Protein AF-A0A4V1XHF8-F1 (afdb_monomer_lite)

Structure (mmCIF, N/CA/C/O backbone):
data_AF-A0A4V1XHF8-F1
#
_entry.id   AF-A0A4V1XHF8-F1
#
loop_
_atom_site.group_PDB
_atom_site.id
_atom_site.type_symbol
_atom_site.label_atom_id
_atom_site.label_alt_id
_atom_site.label_comp_id
_atom_site.label_asym_id
_atom_site.label_entity_id
_atom_site.label_seq_id
_atom_site.pdbx_PDB_ins_code
_atom_site.Cartn_x
_atom_site.Cartn_y
_atom_site.Cartn_z
_atom_site.occupancy
_atom_site.B_iso_or_equiv
_atom_site.auth_seq_id
_atom_site.auth_comp_id
_atom_site.auth_asym_id
_atom_site.auth_atom_id
_atom_site.pdbx_PDB_model_num
ATOM 1 N N . MET A 1 1 ? 52.509 8.695 -0.985 1.00 42.09 1 MET A N 1
ATOM 2 C CA . MET A 1 1 ? 53.020 8.013 -2.197 1.00 42.09 1 MET A CA 1
ATOM 3 C C . MET A 1 1 ? 51.864 7.229 -2.800 1.00 42.09 1 MET A C 1
ATOM 5 O O . MET A 1 1 ? 51.258 6.465 -2.062 1.00 42.09 1 MET A O 1
ATOM 9 N N . MET A 1 2 ? 51.516 7.419 -4.076 1.00 45.56 2 MET A N 1
ATOM 10 C CA . MET A 1 2 ? 50.564 6.519 -4.747 1.00 45.56 2 MET A CA 1
ATOM 11 C C . MET A 1 2 ? 51.316 5.262 -5.185 1.00 45.56 2 MET A C 1
ATOM 13 O O . MET A 1 2 ? 52.215 5.353 -6.016 1.00 45.56 2 MET A O 1
ATOM 17 N N . GLY A 1 3 ? 50.981 4.109 -4.604 1.00 45.69 3 GLY A N 1
ATOM 18 C CA . GLY A 1 3 ? 51.624 2.843 -4.951 1.00 45.69 3 GLY A CA 1
ATOM 19 C C . GLY A 1 3 ? 51.351 2.450 -6.404 1.00 45.69 3 GLY A C 1
ATOM 20 O O . GLY A 1 3 ? 50.194 2.362 -6.820 1.00 45.69 3 GLY A O 1
ATOM 21 N N . THR A 1 4 ? 52.412 2.200 -7.172 1.00 46.97 4 THR A N 1
ATOM 22 C CA . THR A 1 4 ? 52.324 1.534 -8.476 1.00 46.97 4 THR A CA 1
ATOM 23 C C . THR A 1 4 ? 51.954 0.071 -8.273 1.00 46.97 4 THR A C 1
ATOM 25 O O . THR A 1 4 ? 52.697 -0.664 -7.620 1.00 46.97 4 THR A O 1
ATOM 28 N N . LEU A 1 5 ? 50.833 -0.364 -8.851 1.00 53.38 5 LEU A N 1
ATOM 29 C CA . LEU A 1 5 ? 50.487 -1.783 -8.898 1.00 53.38 5 LEU A CA 1
ATOM 30 C C . LEU A 1 5 ? 51.549 -2.552 -9.719 1.00 53.38 5 LEU A C 1
ATOM 32 O O . LEU A 1 5 ? 52.088 -1.992 -10.683 1.00 53.38 5 LEU A O 1
ATOM 36 N N . PRO A 1 6 ? 51.866 -3.817 -9.379 1.00 51.03 6 PRO A N 1
ATOM 37 C CA . PRO A 1 6 ? 52.832 -4.603 -10.144 1.00 51.03 6 PRO A CA 1
ATOM 38 C C . PRO A 1 6 ? 52.325 -4.816 -11.578 1.00 51.03 6 PRO A C 1
ATOM 40 O O . PRO A 1 6 ? 51.285 -5.438 -11.776 1.00 51.03 6 PRO A O 1
ATOM 43 N N . GLY A 1 7 ? 53.040 -4.284 -12.575 1.00 57.81 7 GLY A N 1
ATOM 44 C CA . GLY A 1 7 ? 52.644 -4.368 -13.991 1.00 57.81 7 GLY A CA 1
ATOM 45 C C . GLY A 1 7 ? 52.678 -3.055 -14.784 1.00 57.81 7 GLY A C 1
ATOM 46 O O . GLY A 1 7 ? 52.353 -3.059 -15.965 1.00 57.81 7 GLY A O 1
ATOM 47 N N . GLY A 1 8 ? 53.071 -1.928 -14.180 1.00 60.91 8 GLY A N 1
ATOM 48 C CA . GLY A 1 8 ? 53.407 -0.695 -14.912 1.00 60.91 8 GLY A CA 1
ATOM 49 C C . GLY A 1 8 ? 52.230 0.197 -15.334 1.00 60.91 8 GLY A C 1
ATOM 50 O O . GLY A 1 8 ? 52.456 1.357 -15.675 1.00 60.91 8 GLY A O 1
ATOM 51 N N . LEU A 1 9 ? 50.977 -0.265 -15.239 1.00 62.72 9 LEU A N 1
ATOM 52 C CA . LEU A 1 9 ? 49.819 0.629 -15.344 1.00 62.72 9 LEU A CA 1
ATOM 53 C C . LEU A 1 9 ? 49.754 1.542 -14.112 1.00 62.72 9 LEU A C 1
ATOM 55 O O . LEU A 1 9 ? 49.514 1.088 -12.994 1.00 62.72 9 LEU A O 1
ATOM 59 N N . SER A 1 10 ? 49.912 2.850 -14.321 1.00 81.81 10 SER A N 1
ATOM 60 C CA . SER A 1 10 ? 49.563 3.842 -13.298 1.00 81.81 10 SER A CA 1
ATOM 61 C C . SER A 1 10 ? 48.050 4.086 -13.262 1.00 81.81 10 SER A C 1
ATOM 63 O O . SER A 1 10 ? 47.348 3.882 -14.255 1.00 81.81 10 SER A O 1
ATOM 65 N N . TRP A 1 11 ? 47.546 4.597 -12.137 1.00 80.44 11 TRP A N 1
ATOM 66 C CA . TRP A 1 11 ? 46.130 4.946 -11.957 1.00 80.44 11 TRP A CA 1
ATOM 67 C C . TRP A 1 11 ? 45.580 5.891 -13.039 1.00 80.44 11 TRP A C 1
ATOM 69 O O . TRP A 1 11 ? 44.414 5.780 -13.407 1.00 80.44 11 TRP A O 1
ATOM 79 N N . LEU A 1 12 ? 46.428 6.751 -13.617 1.00 82.12 12 LEU A N 1
ATOM 80 C CA . LEU A 1 12 ? 46.066 7.615 -14.744 1.00 82.12 12 LEU A CA 1
ATOM 81 C C . LEU A 1 12 ? 45.717 6.808 -16.007 1.00 82.12 12 LEU A C 1
ATOM 83 O O . LEU A 1 12 ? 44.735 7.118 -16.674 1.00 82.12 12 LEU A O 1
ATOM 87 N N . HIS A 1 13 ? 46.468 5.744 -16.310 1.00 85.31 13 HIS A N 1
ATOM 88 C CA . HIS A 1 13 ? 46.174 4.863 -17.445 1.00 85.31 13 HIS A CA 1
ATOM 89 C C . HIS A 1 13 ? 44.844 4.134 -17.239 1.00 85.31 13 HIS A C 1
ATOM 91 O O . HIS A 1 13 ? 44.033 4.072 -18.156 1.00 85.31 13 HIS A O 1
ATOM 97 N N . ILE A 1 14 ? 44.590 3.640 -16.022 1.00 83.62 14 ILE A N 1
ATOM 98 C CA . ILE A 1 14 ? 43.329 2.975 -15.664 1.00 83.62 14 ILE A CA 1
ATOM 99 C C . ILE A 1 14 ? 42.149 3.949 -15.824 1.00 83.62 14 ILE A C 1
ATOM 101 O O . ILE A 1 14 ? 41.151 3.602 -16.454 1.00 83.62 14 ILE A O 1
ATOM 105 N N . ALA A 1 15 ? 42.282 5.187 -15.335 1.00 83.38 15 ALA A N 1
ATOM 106 C CA . ALA A 1 15 ? 41.260 6.224 -15.473 1.00 83.38 15 ALA A CA 1
ATOM 107 C C . ALA A 1 15 ? 40.983 6.599 -16.943 1.00 83.38 15 ALA A C 1
ATOM 109 O O . ALA A 1 15 ? 39.822 6.688 -17.336 1.00 83.38 15 ALA A O 1
ATOM 110 N N . VAL A 1 16 ? 42.021 6.756 -17.774 1.00 87.00 16 VAL A N 1
ATOM 111 C CA . VAL A 1 16 ? 41.874 7.045 -19.216 1.00 87.00 16 VAL A CA 1
ATOM 112 C C . VAL A 1 16 ? 41.238 5.869 -19.965 1.00 87.00 16 VAL A C 1
ATOM 114 O O . VAL A 1 16 ? 40.340 6.076 -20.780 1.00 87.00 16 VAL A O 1
ATOM 117 N N . ILE A 1 17 ? 41.637 4.631 -19.660 1.00 86.25 17 ILE A N 1
ATOM 118 C CA . ILE A 1 17 ? 41.040 3.417 -20.238 1.00 86.25 17 ILE A CA 1
ATOM 119 C C . ILE A 1 17 ? 39.544 3.339 -19.894 1.00 86.25 17 ILE A C 1
ATOM 121 O O . ILE A 1 17 ? 38.727 3.112 -20.784 1.00 86.25 17 ILE A O 1
ATOM 125 N N . ILE A 1 18 ? 39.162 3.605 -18.641 1.00 85.12 18 ILE A N 1
ATOM 126 C CA . ILE A 1 18 ? 37.757 3.686 -18.209 1.00 85.12 18 ILE A CA 1
ATOM 127 C C . ILE A 1 18 ? 37.012 4.804 -18.959 1.00 85.12 18 ILE A C 1
ATOM 129 O O . ILE A 1 18 ? 35.952 4.553 -19.539 1.00 85.12 18 ILE A O 1
ATOM 133 N N . ALA A 1 19 ? 37.579 6.013 -19.009 1.00 84.06 19 ALA A N 1
ATOM 134 C CA . ALA A 1 19 ? 36.970 7.178 -19.652 1.00 84.06 19 ALA A CA 1
ATOM 135 C C . ALA A 1 19 ? 36.735 6.999 -21.164 1.00 84.06 19 ALA A C 1
ATOM 137 O O . ALA A 1 19 ? 35.826 7.618 -21.710 1.00 84.06 19 ALA A O 1
ATOM 138 N N . LEU A 1 20 ? 37.507 6.138 -21.837 1.00 89.75 20 LEU A N 1
ATOM 139 C CA . LEU A 1 20 ? 37.318 5.801 -23.253 1.00 89.75 20 LEU A CA 1
ATOM 140 C C . LEU A 1 20 ? 36.420 4.568 -23.462 1.00 89.75 20 LEU A C 1
ATOM 142 O O . LEU A 1 20 ? 35.607 4.553 -24.392 1.00 89.75 20 LEU A O 1
ATOM 146 N N . LEU A 1 21 ? 36.517 3.544 -22.605 1.00 89.62 21 LEU A N 1
ATOM 147 C CA . LEU A 1 21 ? 35.727 2.312 -22.728 1.00 89.62 21 LEU A CA 1
ATOM 148 C C . LEU A 1 21 ? 34.231 2.541 -22.499 1.00 89.62 21 LEU A C 1
ATOM 150 O O . LEU A 1 21 ? 33.423 2.038 -23.276 1.00 89.62 21 LEU A O 1
ATOM 154 N N . PHE A 1 22 ? 33.832 3.290 -21.467 1.00 88.56 22 PHE A N 1
ATOM 155 C CA . PHE A 1 22 ? 32.404 3.451 -21.161 1.00 88.56 22 PHE A CA 1
ATOM 156 C C . PHE A 1 22 ? 31.627 4.204 -22.264 1.00 88.56 22 PHE A C 1
ATOM 158 O O . PHE A 1 22 ? 30.594 3.683 -22.699 1.00 88.56 22 PHE A O 1
ATOM 165 N N . PRO A 1 23 ? 32.101 5.350 -22.800 1.00 92.38 23 PRO A N 1
ATOM 166 C CA . PRO A 1 23 ? 31.428 6.032 -23.907 1.00 92.38 23 PRO A CA 1
ATOM 167 C C . PRO A 1 23 ? 31.445 5.236 -25.216 1.00 92.38 23 PRO A C 1
ATOM 169 O O . PRO A 1 23 ? 30.414 5.145 -25.881 1.00 92.38 23 PRO A O 1
ATOM 172 N N . SER A 1 24 ? 32.570 4.607 -25.582 1.00 93.75 24 SER A N 1
ATOM 173 C CA . SER A 1 24 ? 32.649 3.804 -26.816 1.00 93.75 24 SER A CA 1
ATOM 174 C C . SER A 1 24 ? 31.735 2.573 -26.764 1.00 93.75 24 SER A C 1
ATOM 176 O O . SER A 1 24 ? 31.020 2.292 -27.729 1.00 93.75 24 SER A O 1
ATOM 178 N N . LEU A 1 25 ? 31.658 1.895 -25.614 1.00 94.44 25 LEU A N 1
ATOM 179 C CA . LEU A 1 25 ? 30.734 0.785 -25.378 1.00 94.44 25 LEU A CA 1
ATOM 180 C C . LEU A 1 25 ? 29.265 1.238 -25.379 1.00 94.44 25 LEU A C 1
ATOM 182 O O . LEU A 1 25 ? 28.411 0.513 -25.890 1.00 94.44 25 LEU A O 1
ATOM 186 N N . ALA A 1 26 ? 28.959 2.430 -24.857 1.00 95.62 26 ALA A N 1
ATOM 187 C CA . ALA A 1 26 ? 27.620 3.014 -24.930 1.00 95.62 26 ALA A CA 1
ATOM 188 C C . ALA A 1 26 ? 27.218 3.337 -26.381 1.00 95.62 26 ALA A C 1
ATOM 190 O O . ALA A 1 26 ? 26.138 2.937 -26.814 1.00 95.62 26 ALA A O 1
ATOM 191 N N . ILE A 1 27 ? 28.101 3.974 -27.160 1.00 96.56 27 ILE A N 1
ATOM 192 C CA . ILE A 1 27 ? 27.894 4.257 -28.592 1.00 96.56 27 ILE A CA 1
ATOM 193 C C . ILE A 1 27 ? 27.672 2.951 -29.368 1.00 96.56 27 ILE A C 1
ATOM 195 O O . ILE A 1 27 ? 26.683 2.823 -30.093 1.00 96.56 27 ILE A O 1
ATOM 199 N N . TYR A 1 28 ? 28.524 1.941 -29.161 1.00 97.31 28 TYR A N 1
ATOM 200 C CA . TYR A 1 28 ? 28.343 0.620 -29.764 1.00 97.31 28 TYR A CA 1
ATOM 201 C C . TYR A 1 28 ? 26.977 0.015 -29.405 1.00 97.31 28 TYR A C 1
ATOM 203 O O . TYR A 1 28 ? 26.206 -0.350 -30.295 1.00 97.31 28 TYR A O 1
ATOM 211 N N . ARG A 1 29 ? 26.626 -0.027 -28.112 1.00 97.19 29 ARG A N 1
ATOM 212 C CA . ARG A 1 29 ? 25.355 -0.587 -27.626 1.00 97.19 29 ARG A CA 1
ATOM 213 C C . ARG A 1 29 ? 24.120 0.151 -28.145 1.00 97.19 29 ARG A C 1
ATOM 215 O O . ARG A 1 29 ? 23.094 -0.509 -28.332 1.00 97.19 29 ARG A O 1
ATOM 222 N N . LEU A 1 30 ? 24.198 1.463 -28.374 1.00 96.44 30 LEU A N 1
ATOM 223 C CA . LEU A 1 30 ? 23.080 2.290 -28.841 1.00 96.44 30 LEU A CA 1
ATOM 224 C C . LEU A 1 30 ? 22.866 2.276 -30.358 1.00 96.44 30 LEU A C 1
ATOM 226 O O . LEU A 1 30 ? 21.711 2.360 -30.773 1.00 96.44 30 LEU A O 1
ATOM 230 N N . PHE A 1 31 ? 23.932 2.194 -31.160 1.00 96.69 31 PHE A N 1
ATOM 231 C CA . PHE A 1 31 ? 23.860 2.428 -32.612 1.00 96.69 31 PHE A CA 1
ATOM 232 C C . PHE A 1 31 ? 24.296 1.234 -33.475 1.00 96.69 31 PHE A C 1
ATOM 234 O O . PHE A 1 31 ? 23.740 1.040 -34.552 1.00 96.69 31 PHE A O 1
ATOM 241 N N . PHE A 1 32 ? 25.253 0.420 -33.015 1.00 96.81 32 PHE A N 1
ATOM 242 C CA . PHE A 1 32 ? 25.914 -0.608 -33.841 1.00 96.81 32 PHE A CA 1
ATOM 243 C C . PHE A 1 32 ? 25.636 -2.053 -33.396 1.00 96.81 32 PHE A C 1
ATOM 245 O O . PHE A 1 32 ? 25.796 -2.991 -34.175 1.00 96.81 32 PHE A O 1
ATOM 252 N N . HIS A 1 33 ? 25.211 -2.255 -32.150 1.00 96.56 33 HIS A N 1
ATOM 253 C CA . HIS A 1 33 ? 24.845 -3.565 -31.619 1.00 96.56 33 HIS A CA 1
ATOM 254 C C . HIS A 1 33 ? 23.634 -4.153 -32.377 1.00 96.56 33 HIS A C 1
ATOM 256 O O . HIS A 1 33 ? 22.699 -3.404 -32.668 1.00 96.56 33 HIS A O 1
ATOM 262 N N . PRO A 1 34 ? 23.550 -5.478 -32.627 1.00 95.12 34 PRO A N 1
ATOM 263 C CA . PRO A 1 34 ? 22.444 -6.086 -33.386 1.00 95.12 34 PRO A CA 1
ATOM 264 C C . PRO A 1 34 ? 21.030 -5.814 -32.840 1.00 95.12 34 PRO A C 1
ATOM 266 O O . PRO A 1 34 ? 20.044 -5.942 -33.572 1.00 95.12 34 PRO A O 1
ATOM 269 N N . LEU A 1 35 ? 20.926 -5.415 -31.565 1.00 97.00 35 LEU A N 1
ATOM 270 C CA . LEU A 1 35 ? 19.673 -5.041 -30.903 1.00 97.00 35 LEU A CA 1
ATOM 271 C C . LEU A 1 35 ? 19.375 -3.525 -30.891 1.00 97.00 35 LEU A C 1
ATOM 273 O O . LEU A 1 35 ? 18.369 -3.115 -30.321 1.00 97.00 35 LEU A O 1
ATOM 277 N N . ALA A 1 36 ? 20.206 -2.676 -31.507 1.00 96.00 36 ALA A N 1
ATOM 278 C CA . ALA A 1 36 ? 20.009 -1.217 -31.567 1.00 96.00 36 ALA A CA 1
ATOM 279 C C . ALA A 1 36 ? 18.682 -0.798 -32.238 1.00 96.00 36 ALA A C 1
ATOM 281 O O . ALA A 1 36 ? 18.128 0.252 -31.927 1.00 96.00 36 ALA A O 1
ATOM 282 N N . LYS A 1 37 ? 18.157 -1.656 -33.122 1.00 94.69 37 LYS A N 1
ATOM 283 C CA . LYS A 1 37 ? 16.893 -1.489 -33.859 1.00 94.69 37 LYS A CA 1
ATOM 284 C C . LYS A 1 37 ? 15.614 -1.776 -33.054 1.00 94.69 37 LYS A C 1
ATOM 286 O O . LYS A 1 37 ? 14.528 -1.537 -33.575 1.00 94.69 37 LYS A O 1
ATOM 291 N N . PHE A 1 38 ? 15.713 -2.337 -31.845 1.00 96.88 38 PHE A N 1
ATOM 292 C CA . PHE A 1 38 ? 14.549 -2.603 -30.990 1.00 96.88 38 PHE A CA 1
ATOM 293 C C . PHE A 1 38 ? 14.328 -1.433 -30.016 1.00 96.88 38 PHE A C 1
ATOM 295 O O . PHE A 1 38 ? 15.308 -0.885 -29.501 1.00 96.88 38 PHE A O 1
ATOM 302 N N . PRO A 1 39 ? 13.071 -1.025 -29.761 1.00 96.81 39 PRO A N 1
ATOM 303 C CA . PRO A 1 39 ? 12.773 0.121 -28.908 1.00 96.81 39 PRO A CA 1
ATOM 304 C C . PRO A 1 39 ? 12.990 -0.219 -27.426 1.00 96.81 39 PRO A C 1
ATOM 306 O O . PRO A 1 39 ? 12.993 -1.384 -27.035 1.00 96.81 39 PRO A O 1
ATOM 309 N N . GLY A 1 40 ? 13.185 0.799 -26.590 1.00 96.44 40 GLY A N 1
ATOM 310 C CA . GLY A 1 40 ? 13.398 0.643 -25.148 1.00 96.44 40 GLY A CA 1
ATOM 311 C C . GLY A 1 40 ? 14.140 1.833 -24.527 1.00 96.44 40 GLY A C 1
ATOM 312 O O . GLY A 1 40 ? 14.574 2.740 -25.252 1.00 96.44 40 GLY A O 1
ATOM 313 N N . PRO A 1 41 ? 14.310 1.861 -23.192 1.00 96.94 41 PRO A N 1
ATOM 314 C CA . PRO A 1 41 ? 15.032 2.932 -22.514 1.00 96.94 41 PRO A CA 1
ATOM 315 C C . PRO A 1 41 ? 16.510 2.954 -22.921 1.00 96.94 41 PRO A C 1
ATOM 317 O O . PRO A 1 41 ? 17.205 1.938 -22.855 1.00 96.94 41 PRO A O 1
ATOM 320 N N . LYS A 1 42 ? 17.035 4.129 -23.289 1.00 96.56 42 LYS A N 1
ATOM 321 C CA . LYS A 1 42 ? 18.432 4.268 -23.742 1.00 96.56 42 LYS A CA 1
ATOM 322 C C . LYS A 1 42 ? 19.440 3.836 -22.669 1.00 96.56 42 LYS A C 1
ATOM 324 O O . LYS A 1 42 ? 20.386 3.128 -22.996 1.00 96.56 42 LYS A O 1
ATOM 329 N N . LEU A 1 43 ? 19.202 4.172 -21.397 1.00 95.44 43 LEU A N 1
ATOM 330 C CA . LEU A 1 43 ? 20.054 3.740 -20.281 1.00 95.44 43 LEU A CA 1
ATOM 331 C C . LEU A 1 43 ? 20.066 2.210 -20.116 1.00 95.44 43 LEU A C 1
ATOM 333 O O . LEU A 1 43 ? 21.127 1.624 -19.922 1.00 95.44 43 LEU A O 1
ATOM 337 N N . ALA A 1 44 ? 18.914 1.558 -20.281 1.00 95.75 44 ALA A N 1
ATOM 338 C CA . ALA A 1 44 ? 18.778 0.106 -20.181 1.00 95.75 44 ALA A CA 1
ATOM 339 C C . ALA A 1 44 ? 19.463 -0.623 -21.356 1.00 95.75 44 ALA A C 1
ATOM 341 O O . ALA A 1 44 ? 20.121 -1.644 -21.173 1.00 95.75 44 ALA A O 1
ATOM 342 N N . ALA A 1 45 ? 19.428 -0.040 -22.559 1.00 97.06 45 ALA A N 1
ATOM 343 C CA . ALA A 1 45 ? 20.227 -0.506 -23.692 1.00 97.06 45 ALA A CA 1
ATOM 344 C C . ALA A 1 45 ? 21.751 -0.330 -23.481 1.00 97.06 45 ALA A C 1
ATOM 346 O O . ALA A 1 45 ? 22.532 -1.071 -24.082 1.00 97.06 45 ALA A O 1
ATOM 347 N N . ILE A 1 46 ? 22.183 0.621 -22.640 1.00 96.69 46 ILE A N 1
ATOM 348 C CA . ILE A 1 46 ? 23.597 0.875 -22.308 1.00 96.69 46 ILE A CA 1
ATOM 349 C C . ILE A 1 46 ? 24.099 -0.029 -21.172 1.00 96.69 46 ILE A C 1
ATOM 351 O O . ILE A 1 46 ? 25.213 -0.544 -21.279 1.00 96.69 46 ILE A O 1
ATOM 355 N N . THR A 1 47 ? 23.331 -0.239 -20.096 1.00 94.88 47 THR A N 1
ATOM 356 C CA . THR A 1 47 ? 23.787 -0.962 -18.893 1.00 94.88 47 THR A CA 1
ATOM 357 C C . THR A 1 47 ? 22.696 -1.799 -18.211 1.00 94.88 47 THR A C 1
ATOM 359 O O . THR A 1 47 ? 21.525 -1.431 -18.201 1.00 94.88 47 THR A O 1
ATOM 362 N N . ARG A 1 48 ? 23.108 -2.902 -17.561 1.00 93.00 48 ARG A N 1
ATOM 363 C CA . ARG A 1 48 ? 22.268 -3.679 -16.628 1.00 93.00 48 ARG A CA 1
ATOM 364 C C . ARG A 1 48 ? 22.047 -2.978 -15.276 1.00 93.00 48 ARG A C 1
ATOM 366 O O . ARG A 1 48 ? 21.317 -3.501 -14.450 1.00 93.00 48 ARG A O 1
ATOM 373 N N . TYR A 1 49 ? 22.621 -1.799 -15.019 1.00 93.69 49 TYR A N 1
ATOM 374 C CA . TYR A 1 49 ? 22.351 -1.085 -13.759 1.00 93.69 49 TYR A CA 1
ATOM 375 C C . TYR A 1 49 ? 20.881 -0.659 -13.594 1.00 93.69 49 TYR A C 1
ATOM 377 O O . TYR A 1 49 ? 20.450 -0.467 -12.466 1.00 93.69 49 TYR A O 1
ATOM 385 N N . VAL A 1 50 ? 20.092 -0.581 -14.675 1.00 93.81 50 VAL A N 1
ATOM 386 C CA . VAL A 1 50 ? 18.631 -0.375 -14.582 1.00 93.81 50 VAL A CA 1
ATOM 387 C C . VAL A 1 50 ? 17.934 -1.609 -13.995 1.00 93.81 50 VAL A C 1
ATOM 389 O O . VAL A 1 50 ? 17.139 -1.483 -13.073 1.00 93.81 50 VAL A O 1
ATOM 392 N N . GLU A 1 51 ? 18.279 -2.797 -14.498 1.00 92.25 51 GLU A N 1
ATOM 393 C CA . GLU A 1 51 ? 17.843 -4.100 -13.975 1.00 92.25 51 GLU A CA 1
ATOM 394 C C . GLU A 1 51 ? 18.267 -4.256 -12.506 1.00 92.25 51 GLU A C 1
ATOM 396 O O . GLU A 1 51 ? 17.423 -4.442 -11.638 1.00 92.25 51 GLU A O 1
ATOM 401 N N . ALA A 1 52 ? 19.554 -4.055 -12.201 1.00 91.62 52 ALA A N 1
ATOM 402 C CA . ALA A 1 52 ? 20.076 -4.179 -10.840 1.00 91.62 52 ALA A CA 1
ATOM 403 C C . ALA A 1 52 ? 19.473 -3.163 -9.851 1.00 91.62 52 ALA A C 1
ATOM 405 O O . ALA A 1 52 ? 19.264 -3.508 -8.694 1.00 91.62 52 ALA A O 1
ATOM 406 N N . TYR A 1 53 ? 19.165 -1.934 -10.278 1.00 93.12 53 TYR A N 1
ATOM 407 C CA . TYR A 1 53 ? 18.484 -0.955 -9.427 1.00 93.12 53 TYR A CA 1
ATOM 408 C C . TYR A 1 53 ? 17.079 -1.439 -9.046 1.00 93.12 53 TYR A C 1
ATOM 410 O O . TYR A 1 53 ? 16.774 -1.548 -7.861 1.00 93.12 53 TYR A O 1
ATOM 418 N N . TYR A 1 54 ? 16.247 -1.815 -10.021 1.00 90.75 54 TYR A N 1
ATOM 419 C CA . TYR A 1 54 ? 14.877 -2.232 -9.720 1.00 90.75 54 TYR A CA 1
ATOM 420 C C . TYR A 1 54 ? 14.779 -3.609 -9.045 1.00 90.75 54 TYR A C 1
ATOM 422 O O . TYR A 1 54 ? 13.877 -3.806 -8.233 1.00 90.75 54 TYR A O 1
ATOM 430 N N . ASP A 1 55 ? 15.690 -4.544 -9.331 1.00 85.94 55 ASP A N 1
ATOM 431 C CA . ASP A 1 55 ? 15.687 -5.865 -8.690 1.00 85.94 55 ASP A CA 1
ATOM 432 C C . ASP A 1 55 ? 16.356 -5.866 -7.300 1.00 85.94 55 ASP A C 1
ATOM 434 O O . ASP A 1 55 ? 15.858 -6.551 -6.409 1.00 85.94 55 ASP A O 1
ATOM 438 N N . VAL A 1 56 ? 17.430 -5.092 -7.070 1.00 85.19 56 VAL A N 1
ATOM 439 C CA . VAL A 1 56 ? 18.190 -5.111 -5.797 1.00 85.19 56 VAL A CA 1
ATOM 440 C C . VAL A 1 56 ? 17.867 -3.931 -4.877 1.00 85.19 56 VAL A C 1
ATOM 442 O O . VAL A 1 56 ? 17.733 -4.135 -3.676 1.00 85.19 56 VAL A O 1
ATOM 445 N N . VAL A 1 57 ? 17.746 -2.707 -5.405 1.00 86.50 57 VAL A N 1
ATOM 446 C CA . VAL A 1 57 ? 17.510 -1.500 -4.582 1.00 86.50 57 VAL A CA 1
ATOM 447 C C . VAL A 1 57 ? 16.018 -1.291 -4.325 1.00 86.50 57 VAL A C 1
ATOM 449 O O . VAL A 1 57 ? 15.640 -0.971 -3.206 1.00 86.50 57 VAL A O 1
ATOM 452 N N . CYS A 1 58 ? 15.165 -1.523 -5.326 1.00 80.31 58 CYS A N 1
ATOM 453 C CA . CYS A 1 58 ? 13.709 -1.403 -5.181 1.00 80.31 58 CYS A CA 1
ATOM 454 C C . CYS A 1 58 ? 13.007 -2.712 -4.765 1.00 80.31 58 CYS A C 1
ATOM 456 O O . CYS A 1 58 ? 11.784 -2.743 -4.743 1.00 80.31 58 CYS A O 1
ATOM 458 N N . GLY A 1 59 ? 13.734 -3.802 -4.486 1.00 81.50 59 GLY A N 1
ATOM 459 C CA . GLY A 1 59 ? 13.139 -5.068 -4.031 1.00 81.50 59 GLY A CA 1
ATOM 460 C C . GLY A 1 59 ? 12.314 -5.819 -5.092 1.00 81.50 59 GLY A C 1
ATOM 461 O O . GLY A 1 59 ? 11.131 -6.082 -4.893 1.00 81.50 59 GLY A O 1
ATOM 462 N N . GLY A 1 60 ? 12.924 -6.192 -6.223 1.00 81.06 60 GLY A N 1
ATOM 463 C CA . GLY A 1 60 ? 12.297 -7.058 -7.242 1.00 81.06 60 GLY A CA 1
ATOM 464 C C . GLY A 1 60 ? 11.299 -6.380 -8.197 1.00 81.06 60 GLY A C 1
ATOM 465 O O . GLY A 1 60 ? 10.604 -7.055 -8.962 1.00 81.06 60 GLY A O 1
ATOM 466 N N . GLN A 1 61 ? 11.217 -5.048 -8.191 1.00 86.81 61 GLN A N 1
ATOM 467 C CA . GLN A 1 61 ? 10.194 -4.269 -8.907 1.00 86.81 61 GLN A CA 1
ATOM 468 C C . GLN A 1 61 ? 10.393 -4.203 -10.433 1.00 86.81 61 GLN A C 1
ATOM 470 O O . GLN A 1 61 ? 9.565 -3.648 -11.165 1.00 86.81 61 GLN A O 1
ATOM 475 N N . TYR A 1 62 ? 11.471 -4.785 -10.964 1.00 90.75 62 TYR A N 1
ATOM 476 C CA . TYR A 1 62 ? 11.820 -4.669 -12.380 1.00 90.75 62 TYR A CA 1
ATOM 477 C C . TYR A 1 62 ? 10.771 -5.296 -13.310 1.00 90.75 62 TYR A C 1
ATOM 479 O O . TYR A 1 62 ? 10.558 -4.808 -14.420 1.00 90.75 62 TYR A O 1
ATOM 487 N N . THR A 1 63 ? 10.045 -6.314 -12.839 1.00 88.88 63 THR A N 1
ATOM 488 C CA . THR A 1 63 ? 8.920 -6.928 -13.566 1.00 88.88 63 THR A CA 1
ATOM 489 C C . THR A 1 63 ? 7.819 -5.909 -13.892 1.00 88.88 63 THR A C 1
ATOM 491 O O . THR A 1 63 ? 7.348 -5.842 -15.029 1.00 88.88 63 THR A O 1
ATOM 494 N N . PHE A 1 64 ? 7.457 -5.052 -12.934 1.00 89.56 64 PHE A N 1
ATOM 495 C CA . PHE A 1 64 ? 6.473 -3.986 -13.140 1.00 89.56 64 PHE A CA 1
ATOM 496 C C . PHE A 1 64 ? 7.050 -2.857 -14.003 1.00 89.56 64 PHE A C 1
ATOM 498 O O . PHE A 1 64 ? 6.364 -2.337 -14.887 1.00 89.56 64 PHE A O 1
ATOM 505 N N . LYS A 1 65 ? 8.351 -2.559 -13.865 1.00 92.69 65 LYS A N 1
ATOM 506 C CA . LYS A 1 65 ? 9.030 -1.605 -14.755 1.00 92.69 65 LYS A CA 1
ATOM 507 C C . LYS A 1 65 ? 9.035 -2.060 -16.214 1.00 92.69 65 LYS A C 1
ATOM 509 O O . LYS A 1 65 ? 8.847 -1.240 -17.108 1.00 92.69 65 LYS A O 1
ATOM 514 N N . ILE A 1 66 ? 9.189 -3.357 -16.479 1.00 93.88 66 ILE A N 1
ATOM 515 C CA . ILE A 1 66 ? 9.066 -3.929 -17.828 1.00 93.88 66 ILE A CA 1
ATOM 516 C C . ILE A 1 66 ? 7.647 -3.707 -18.386 1.00 93.88 66 ILE A C 1
ATOM 518 O O . ILE A 1 66 ? 7.507 -3.366 -19.562 1.00 93.88 66 ILE A O 1
ATOM 522 N N . ALA A 1 67 ? 6.600 -3.797 -17.559 1.00 91.06 67 ALA A N 1
ATOM 523 C CA . ALA A 1 67 ? 5.229 -3.487 -17.974 1.00 91.06 67 ALA A CA 1
ATOM 524 C C . ALA A 1 67 ? 5.045 -2.004 -18.362 1.00 91.06 67 ALA A C 1
ATOM 526 O O . ALA A 1 67 ? 4.448 -1.711 -19.400 1.00 91.06 67 ALA A O 1
ATOM 527 N N . GLU A 1 68 ? 5.612 -1.059 -17.599 1.00 93.12 68 GLU A N 1
ATOM 528 C CA . GLU A 1 68 ? 5.669 0.356 -18.009 1.00 93.12 68 GLU A CA 1
ATOM 529 C C . GLU A 1 68 ? 6.414 0.545 -19.336 1.00 93.12 68 GLU A C 1
ATOM 531 O O . GLU A 1 68 ? 5.978 1.312 -20.199 1.00 93.12 68 GLU A O 1
ATOM 536 N N . MET A 1 69 ? 7.537 -0.158 -19.527 1.00 95.94 69 MET A N 1
ATOM 537 C CA . MET A 1 69 ? 8.278 -0.079 -20.782 1.00 95.94 69 MET A CA 1
ATOM 538 C C . MET A 1 69 ? 7.429 -0.570 -21.958 1.00 95.94 69 MET A C 1
ATOM 540 O O . MET A 1 69 ? 7.464 0.063 -23.007 1.00 95.94 69 MET A O 1
ATOM 544 N N . HIS A 1 70 ? 6.620 -1.621 -21.799 1.00 95.38 70 HIS A N 1
ATOM 545 C CA . HIS A 1 70 ? 5.697 -2.056 -22.852 1.00 95.38 70 HIS A CA 1
ATOM 546 C C . HIS A 1 70 ? 4.627 -1.005 -23.177 1.00 95.38 70 HIS A C 1
ATOM 548 O O . HIS A 1 70 ? 4.416 -0.718 -24.357 1.00 95.38 70 HIS A O 1
ATOM 554 N N . LYS A 1 71 ? 4.043 -0.341 -22.165 1.00 92.69 71 LYS A N 1
ATOM 555 C CA . LYS A 1 71 ? 3.118 0.796 -22.371 1.00 92.69 71 LYS A CA 1
ATOM 556 C C . LYS A 1 71 ? 3.755 1.944 -23.175 1.00 92.69 71 LYS A C 1
ATOM 558 O O . LYS A 1 71 ? 3.054 2.633 -23.907 1.00 92.69 71 LYS A O 1
ATOM 563 N N . LYS A 1 72 ? 5.074 2.154 -23.053 1.00 96.06 72 LYS A N 1
ATOM 564 C CA . LYS A 1 72 ? 5.812 3.266 -23.688 1.00 96.06 72 LYS A CA 1
ATOM 565 C C . LYS A 1 72 ? 6.499 2.926 -25.019 1.00 96.06 72 LYS A C 1
ATOM 567 O O . LYS A 1 72 ? 6.697 3.817 -25.841 1.00 96.06 72 LYS A O 1
ATOM 572 N N . TYR A 1 73 ? 6.913 1.676 -25.217 1.00 96.31 73 TYR A N 1
ATOM 573 C CA . TYR A 1 73 ? 7.791 1.255 -26.319 1.00 96.31 73 TYR A CA 1
ATOM 574 C C . TYR A 1 73 ? 7.184 0.170 -27.227 1.00 96.31 73 TYR A C 1
ATOM 576 O O . TYR A 1 73 ? 7.785 -0.152 -28.252 1.00 96.31 73 TYR A O 1
ATOM 584 N N . GLY A 1 74 ? 5.996 -0.355 -26.905 1.00 94.38 74 GLY A N 1
ATOM 585 C CA . GLY A 1 74 ? 5.281 -1.350 -27.710 1.00 94.38 74 GLY A CA 1
ATOM 586 C C . GLY A 1 74 ? 5.512 -2.804 -27.265 1.00 94.38 74 GLY A C 1
ATOM 587 O O . GLY A 1 74 ? 6.122 -3.053 -26.226 1.00 94.38 74 GLY A O 1
ATOM 588 N N . PRO A 1 75 ? 5.026 -3.800 -28.030 1.00 93.94 75 PRO A N 1
ATOM 589 C CA . PRO A 1 75 ? 4.936 -5.197 -27.581 1.00 93.94 75 PRO A CA 1
ATOM 590 C C . PRO A 1 75 ? 6.278 -5.944 -27.512 1.00 93.94 75 PRO A C 1
ATOM 592 O O . PRO A 1 75 ? 6.343 -7.015 -26.916 1.00 93.94 75 PRO A O 1
ATOM 595 N N . ILE A 1 76 ? 7.360 -5.391 -28.067 1.00 96.88 76 ILE A N 1
ATOM 596 C CA . ILE A 1 76 ? 8.721 -5.937 -27.976 1.00 96.88 76 ILE A CA 1
ATOM 597 C C . ILE A 1 76 ? 9.698 -4.832 -27.576 1.00 96.88 76 ILE A C 1
ATOM 599 O O . ILE A 1 76 ? 9.773 -3.793 -28.229 1.00 96.88 76 ILE A O 1
ATOM 603 N N . VAL A 1 77 ? 10.446 -5.058 -26.497 1.00 97.62 77 VAL A N 1
ATOM 604 C CA . VAL A 1 77 ? 11.278 -4.043 -25.842 1.00 97.62 77 VAL A CA 1
ATOM 605 C C . VAL A 1 77 ? 12.664 -4.598 -25.551 1.00 97.62 77 VAL A C 1
ATOM 607 O O . VAL A 1 77 ? 12.813 -5.699 -25.027 1.00 97.62 77 VAL A O 1
ATOM 610 N N . ARG A 1 78 ? 13.703 -3.812 -25.826 1.00 97.69 78 ARG A N 1
ATOM 611 C CA . ARG A 1 78 ? 15.057 -4.064 -25.336 1.00 97.69 78 ARG A CA 1
ATOM 612 C C . ARG A 1 78 ? 15.172 -3.592 -23.890 1.00 97.69 78 ARG A C 1
ATOM 614 O O . ARG A 1 78 ? 15.315 -2.397 -23.635 1.00 97.69 78 ARG A O 1
ATOM 621 N N . ILE A 1 79 ? 15.096 -4.543 -22.962 1.00 96.62 79 ILE A N 1
ATOM 622 C CA . ILE A 1 79 ? 15.088 -4.269 -21.521 1.00 96.62 79 ILE A CA 1
ATOM 623 C C . ILE A 1 79 ? 16.499 -4.198 -20.929 1.00 96.62 79 ILE A C 1
ATOM 625 O O . ILE A 1 79 ? 16.708 -3.514 -19.942 1.00 96.62 79 ILE A O 1
ATOM 629 N N . SER A 1 80 ? 17.499 -4.836 -21.540 1.00 95.44 80 SER A N 1
ATOM 630 C CA . SER A 1 80 ? 18.901 -4.725 -21.109 1.00 95.44 80 SER A CA 1
ATOM 631 C C . SER A 1 80 ? 19.833 -4.567 -22.321 1.00 95.44 80 SER A C 1
ATOM 633 O O . SER A 1 80 ? 19.367 -4.566 -23.468 1.00 95.44 80 SER A O 1
ATOM 635 N N . PRO A 1 81 ? 21.167 -4.468 -22.148 1.00 96.44 81 PRO A N 1
ATOM 636 C CA . PRO A 1 81 ? 22.073 -4.396 -23.290 1.00 96.44 81 PRO A CA 1
ATOM 637 C C . PRO A 1 81 ? 21.964 -5.602 -24.229 1.00 96.44 81 PRO A C 1
ATOM 639 O O . PRO A 1 81 ? 22.249 -5.449 -25.418 1.00 96.44 81 PRO A O 1
ATOM 642 N N . TYR A 1 82 ? 21.518 -6.751 -23.709 1.00 95.12 82 TYR A N 1
ATOM 643 C CA . TYR A 1 82 ? 21.539 -8.055 -24.374 1.00 95.12 82 TYR A CA 1
ATOM 644 C C . TYR A 1 82 ? 20.161 -8.725 -24.499 1.00 95.12 82 TYR A C 1
ATOM 646 O O . TYR A 1 82 ? 19.982 -9.552 -25.384 1.00 95.12 82 TYR A O 1
ATOM 654 N N . GLU A 1 83 ? 19.198 -8.396 -23.634 1.00 96.06 83 GLU A N 1
ATOM 655 C CA . GLU A 1 83 ? 17.913 -9.100 -23.528 1.00 96.06 83 GLU A CA 1
ATOM 656 C C . GLU A 1 83 ? 16.759 -8.300 -24.147 1.00 96.06 83 GLU A C 1
ATOM 658 O O . GLU A 1 83 ? 16.630 -7.088 -23.932 1.00 96.06 83 GLU A O 1
ATOM 663 N N . LEU A 1 84 ? 15.892 -9.005 -24.878 1.00 97.81 84 LEU A N 1
ATOM 664 C CA . LEU A 1 84 ? 14.589 -8.508 -25.314 1.00 97.81 84 LEU A CA 1
ATOM 665 C C . LEU A 1 84 ? 13.481 -9.107 -24.438 1.00 97.81 84 LEU A C 1
ATOM 667 O O . LEU A 1 84 ? 13.505 -10.298 -24.133 1.00 97.81 84 LEU A O 1
ATOM 671 N N . HIS A 1 85 ? 12.474 -8.311 -24.101 1.00 97.44 85 HIS A N 1
ATOM 672 C CA . HIS A 1 85 ? 11.218 -8.786 -23.531 1.00 97.44 85 HIS A CA 1
ATOM 673 C C . HIS A 1 85 ? 10.082 -8.606 -24.543 1.00 97.44 85 HIS A C 1
ATOM 675 O O . HIS A 1 85 ? 10.057 -7.625 -25.289 1.00 97.44 85 HIS A O 1
ATOM 681 N N . VAL A 1 86 ? 9.150 -9.554 -24.574 1.00 96.56 86 VAL A N 1
ATOM 682 C CA . VAL A 1 86 ? 7.938 -9.509 -25.397 1.00 96.56 86 VAL A CA 1
ATOM 683 C C . VAL A 1 86 ? 6.718 -9.598 -24.483 1.00 96.56 86 VAL A C 1
ATOM 685 O O . VAL A 1 86 ? 6.676 -10.422 -23.572 1.00 96.56 86 VAL A O 1
ATOM 688 N N . ASN A 1 87 ? 5.715 -8.762 -24.735 1.00 93.69 87 ASN A N 1
ATOM 689 C CA . ASN A 1 87 ? 4.414 -8.820 -24.075 1.00 93.69 87 ASN A CA 1
ATOM 690 C C . ASN A 1 87 ? 3.317 -8.869 -25.143 1.00 93.69 87 ASN A C 1
ATOM 692 O O . ASN A 1 87 ? 2.662 -7.874 -25.440 1.00 93.69 87 ASN A O 1
ATOM 696 N N . ASP A 1 88 ? 3.217 -10.039 -25.770 1.00 91.50 88 ASP A N 1
ATOM 697 C CA . ASP A 1 88 ? 2.288 -10.377 -26.848 1.00 91.50 88 ASP A CA 1
ATOM 698 C C . ASP A 1 88 ? 1.945 -11.876 -26.724 1.00 91.50 88 ASP A C 1
ATOM 700 O O . ASP A 1 88 ? 2.805 -12.721 -27.017 1.00 91.50 88 ASP A O 1
ATOM 704 N N . PRO A 1 89 ? 0.722 -12.242 -26.294 1.00 87.25 89 PRO A N 1
ATOM 705 C CA . PRO A 1 89 ? 0.308 -13.637 -26.153 1.00 87.25 89 PRO A CA 1
ATOM 706 C C . PRO A 1 89 ? 0.467 -14.480 -27.429 1.00 87.25 89 PRO A C 1
ATOM 708 O O . PRO A 1 89 ? 0.757 -15.674 -27.338 1.00 87.25 89 PRO A O 1
ATOM 711 N N . ALA A 1 90 ? 0.362 -13.887 -28.625 1.00 88.00 90 ALA A N 1
ATOM 712 C CA . ALA A 1 90 ? 0.518 -14.597 -29.897 1.00 88.00 90 ALA A CA 1
ATOM 713 C C . ALA A 1 90 ? 1.982 -14.962 -30.221 1.00 88.00 90 ALA A C 1
ATOM 715 O O . ALA A 1 90 ? 2.240 -15.787 -31.106 1.00 88.00 90 ALA A O 1
ATOM 716 N N . PHE A 1 91 ? 2.961 -14.400 -29.500 1.00 91.75 91 PHE A N 1
ATOM 717 C CA . PHE A 1 91 ? 4.359 -14.834 -29.576 1.00 91.75 91 PHE A CA 1
ATOM 718 C C . PHE A 1 91 ? 4.697 -15.978 -28.609 1.00 91.75 91 PHE A C 1
ATOM 720 O O . PHE A 1 91 ? 5.689 -16.679 -28.815 1.00 91.75 91 PHE A O 1
ATOM 727 N N . PHE A 1 92 ? 3.870 -16.226 -27.590 1.00 89.94 92 PHE A N 1
ATOM 728 C CA . PHE A 1 92 ? 4.199 -17.160 -26.512 1.00 89.94 92 PHE A CA 1
ATOM 729 C C . PHE A 1 92 ? 4.495 -18.581 -27.009 1.00 89.94 92 PHE A C 1
ATOM 731 O O . PHE A 1 92 ? 5.530 -19.165 -26.681 1.00 89.94 92 PHE A O 1
ATOM 738 N N . GLU A 1 93 ? 3.654 -19.125 -27.890 1.00 87.81 93 GLU A N 1
ATOM 739 C CA . GLU A 1 93 ? 3.877 -20.465 -28.444 1.00 87.81 93 GLU A CA 1
ATOM 740 C C . GLU A 1 93 ? 5.071 -20.522 -29.416 1.00 87.81 93 GLU A C 1
ATOM 742 O O . GLU A 1 93 ? 5.653 -21.588 -29.608 1.00 87.81 93 GLU A O 1
ATOM 747 N N . LYS A 1 94 ? 5.534 -19.389 -29.964 1.00 89.44 94 LYS A N 1
ATOM 748 C CA . LYS A 1 94 ? 6.771 -19.326 -30.769 1.00 89.44 94 LYS A CA 1
ATOM 749 C C . LYS A 1 94 ? 8.039 -19.364 -29.911 1.00 89.44 94 LYS A C 1
ATOM 751 O O . LYS A 1 94 ? 9.057 -19.863 -30.385 1.00 89.44 94 LYS A O 1
ATOM 756 N N . LEU A 1 95 ? 7.974 -18.885 -28.666 1.00 91.44 95 LEU A N 1
ATOM 757 C CA . LEU A 1 95 ? 9.107 -18.837 -27.732 1.00 91.44 95 LEU A CA 1
ATOM 758 C C . LEU A 1 95 ? 9.165 -20.041 -26.769 1.00 91.44 95 LEU A C 1
ATOM 760 O O . LEU A 1 95 ? 10.247 -20.438 -26.337 1.00 91.44 95 LEU A O 1
ATOM 764 N N . TYR A 1 96 ? 8.017 -20.648 -26.446 1.00 91.25 96 TYR A N 1
ATOM 765 C CA . TYR A 1 96 ? 7.896 -21.732 -25.458 1.00 91.25 96 TYR A CA 1
ATOM 766 C C . TYR A 1 96 ? 7.249 -23.014 -26.015 1.00 91.25 96 TYR A C 1
ATOM 768 O O . TYR A 1 96 ? 6.498 -23.701 -25.319 1.00 91.25 96 TYR A O 1
ATOM 776 N N . ASN A 1 97 ? 7.550 -23.373 -27.264 1.00 86.44 97 ASN A N 1
ATOM 777 C CA . ASN A 1 97 ? 7.182 -24.669 -27.850 1.00 86.44 97 ASN A CA 1
ATOM 778 C C . ASN A 1 97 ? 8.136 -25.812 -27.432 1.00 86.44 97 ASN A C 1
ATOM 780 O O . ASN A 1 97 ? 8.959 -25.705 -26.515 1.00 86.44 97 ASN A O 1
ATOM 784 N N . ARG A 1 98 ? 7.963 -26.970 -28.079 1.00 85.75 98 ARG A N 1
ATOM 785 C CA . ARG A 1 98 ? 8.744 -28.193 -27.857 1.00 85.75 98 ARG A CA 1
ATOM 786 C C . ARG A 1 98 ? 9.789 -28.464 -28.951 1.00 85.75 98 ARG A C 1
ATOM 788 O O . ARG A 1 98 ? 10.501 -29.458 -28.839 1.00 85.75 98 ARG A O 1
ATOM 795 N N . GLU A 1 99 ? 9.887 -27.615 -29.973 1.00 86.81 99 GLU A N 1
ATOM 796 C CA . GLU A 1 99 ? 10.590 -27.910 -31.227 1.00 86.81 99 GLU A CA 1
ATOM 797 C C . GLU A 1 99 ? 11.891 -27.113 -31.383 1.00 86.81 99 GLU A C 1
ATOM 799 O O . GLU A 1 99 ? 11.953 -25.922 -31.083 1.00 86.81 99 GLU A O 1
ATOM 804 N N . GLY A 1 100 ? 12.938 -27.771 -31.886 1.00 87.19 100 GLY A N 1
ATOM 805 C CA . GLY A 1 100 ? 14.260 -27.170 -32.075 1.00 87.19 100 GLY A CA 1
ATOM 806 C C . GLY A 1 100 ? 15.045 -26.925 -30.779 1.00 87.19 100 GLY A C 1
ATOM 807 O O . GLY A 1 100 ? 14.622 -27.269 -29.670 1.00 87.19 100 GLY A O 1
ATOM 808 N N . HIS A 1 101 ? 16.233 -26.337 -30.929 1.00 91.31 101 HIS A N 1
ATOM 809 C CA . HIS A 1 101 ? 17.137 -26.054 -29.818 1.00 91.31 101 HIS A CA 1
ATOM 810 C C . HIS A 1 101 ? 16.597 -24.884 -28.978 1.00 91.31 101 HIS A C 1
ATOM 812 O O . HIS A 1 101 ? 16.259 -23.828 -29.513 1.00 91.31 101 HIS A O 1
ATOM 818 N N . TRP A 1 102 ? 16.534 -25.064 -27.658 1.00 92.94 102 TRP A N 1
ATOM 819 C CA . TRP A 1 102 ? 16.109 -24.027 -26.710 1.00 92.94 102 TRP A CA 1
ATOM 820 C C . TRP A 1 102 ? 16.968 -24.055 -25.449 1.00 92.94 102 TRP A C 1
ATOM 822 O O . TRP A 1 102 ? 16.790 -24.929 -24.588 1.00 92.94 102 TRP A O 1
ATOM 832 N N . ASN A 1 103 ? 17.865 -23.081 -25.339 1.00 93.81 103 ASN A N 1
ATOM 833 C CA . ASN A 1 103 ? 18.692 -22.836 -24.165 1.00 93.81 103 ASN A CA 1
ATOM 834 C C . ASN A 1 103 ? 18.000 -21.877 -23.196 1.00 93.81 103 ASN A C 1
ATOM 836 O O . ASN A 1 103 ? 17.072 -21.142 -23.551 1.00 93.81 103 ASN A O 1
ATOM 840 N N . LYS A 1 104 ? 18.438 -21.917 -21.941 1.00 91.81 104 LYS A N 1
ATOM 841 C CA . LYS A 1 104 ? 18.142 -20.864 -20.967 1.00 91.81 104 LYS A CA 1
ATOM 842 C C . LYS A 1 104 ? 19.149 -19.722 -21.130 1.00 91.81 104 LYS A C 1
ATOM 844 O O . LYS A 1 104 ? 20.189 -19.904 -21.754 1.00 91.81 104 LYS A O 1
ATOM 849 N N . TYR A 1 105 ? 18.822 -18.557 -20.587 1.00 92.19 105 TYR A N 1
ATOM 850 C CA . TYR A 1 105 ? 19.764 -17.446 -20.459 1.00 92.19 105 TYR A CA 1
ATOM 851 C C . TYR A 1 105 ? 20.657 -17.707 -19.239 1.00 92.19 105 TYR A C 1
ATOM 853 O O . TYR A 1 105 ? 20.132 -17.920 -18.148 1.00 92.19 105 TYR A O 1
ATOM 861 N N . ASP A 1 106 ? 21.972 -17.732 -19.439 1.00 89.06 106 ASP A N 1
ATOM 862 C CA . ASP A 1 106 ? 22.998 -17.947 -18.408 1.00 89.06 106 ASP A CA 1
ATOM 863 C C . ASP A 1 106 ? 22.817 -17.000 -17.211 1.00 89.06 106 ASP A C 1
ATOM 865 O O . ASP A 1 106 ? 22.532 -17.445 -16.099 1.00 89.06 106 ASP A O 1
ATOM 869 N N . TRP A 1 107 ? 22.791 -15.695 -17.480 1.00 87.75 107 TRP A N 1
ATOM 870 C CA . TRP A 1 107 ? 22.606 -14.616 -16.508 1.00 87.75 107 TRP A CA 1
ATOM 871 C C . TRP A 1 107 ? 21.408 -14.815 -15.565 1.00 87.75 107 TRP A C 1
ATOM 873 O O . TRP A 1 107 ? 21.494 -14.517 -14.377 1.00 87.75 107 TRP A O 1
ATOM 883 N N . ALA A 1 108 ? 20.298 -15.352 -16.080 1.00 83.25 108 ALA A N 1
ATOM 884 C CA . ALA A 1 108 ? 19.072 -15.574 -15.314 1.00 83.25 108 ALA A CA 1
ATOM 885 C C . ALA A 1 108 ? 19.060 -16.898 -14.521 1.00 83.25 108 ALA A C 1
ATOM 887 O O . ALA A 1 108 ? 18.150 -17.119 -13.723 1.00 83.25 108 ALA A O 1
ATOM 888 N N . TYR A 1 109 ? 20.019 -17.805 -14.749 1.00 82.94 109 TYR A N 1
ATOM 889 C CA . TYR A 1 109 ? 20.066 -19.115 -14.091 1.00 82.94 109 TYR A CA 1
ATOM 890 C C . TYR A 1 109 ? 21.328 -19.375 -13.259 1.00 82.94 109 TYR A C 1
ATOM 892 O O . TYR A 1 109 ? 21.228 -20.141 -12.295 1.00 82.94 109 TYR A O 1
ATOM 900 N N . ASP A 1 110 ? 22.444 -18.700 -13.537 1.00 77.75 110 ASP A N 1
ATOM 901 C CA . ASP A 1 110 ? 23.676 -18.760 -12.737 1.00 77.75 110 ASP A CA 1
ATOM 902 C C . ASP A 1 110 ? 23.471 -18.217 -11.315 1.00 77.75 110 ASP A C 1
ATOM 904 O O . ASP A 1 110 ? 24.020 -18.764 -10.358 1.00 77.75 110 ASP A O 1
ATOM 908 N N . ALA A 1 111 ? 22.587 -17.224 -11.153 1.00 71.50 111 ALA A N 1
ATOM 909 C CA . ALA A 1 111 ? 22.199 -16.650 -9.861 1.00 71.50 111 ALA A CA 1
ATOM 910 C C . ALA A 1 111 ? 21.652 -17.678 -8.843 1.00 71.50 111 ALA A C 1
ATOM 912 O O . ALA A 1 111 ? 21.674 -17.421 -7.644 1.00 71.50 111 ALA A O 1
ATOM 913 N N . HIS A 1 112 ? 21.205 -18.861 -9.287 1.00 73.75 112 HIS A N 1
ATOM 914 C CA . HIS A 1 112 ? 20.773 -19.941 -8.389 1.00 73.75 112 HIS A CA 1
ATOM 915 C C . HIS A 1 112 ? 21.938 -20.727 -7.757 1.00 73.75 112 HIS A C 1
ATOM 917 O O . HIS A 1 112 ? 21.686 -21.614 -6.947 1.00 73.75 112 HIS A O 1
ATOM 923 N N . GLY A 1 113 ? 23.192 -20.519 -8.181 1.00 72.12 113 GLY A N 1
ATOM 924 C CA . GLY A 1 113 ? 24.372 -21.213 -7.639 1.00 72.12 113 GLY A CA 1
ATOM 925 C C . GLY A 1 113 ? 24.448 -22.731 -7.895 1.00 72.12 113 GLY A C 1
ATOM 926 O O . GLY A 1 113 ? 25.336 -23.396 -7.370 1.00 72.12 113 GLY A O 1
ATOM 927 N N . MET A 1 114 ? 23.541 -23.306 -8.698 1.00 79.62 114 MET A N 1
ATOM 928 C CA . MET A 1 114 ? 23.363 -24.763 -8.856 1.00 79.62 114 MET A CA 1
ATOM 929 C C . MET A 1 114 ? 23.590 -25.286 -10.299 1.00 79.62 114 MET A C 1
ATOM 931 O O . MET A 1 114 ? 22.709 -25.963 -10.843 1.00 79.62 114 MET A O 1
ATOM 935 N N . PRO A 1 115 ? 24.745 -25.049 -10.956 1.00 74.69 115 PRO A N 1
ATOM 936 C CA . PRO A 1 115 ? 24.958 -25.363 -12.384 1.00 74.69 115 PRO A CA 1
ATOM 937 C C . PRO A 1 115 ? 24.842 -26.862 -12.742 1.00 74.69 115 PRO A C 1
ATOM 939 O O . PRO A 1 115 ? 24.510 -27.237 -13.873 1.00 74.69 115 PRO A O 1
ATOM 942 N N . LEU A 1 116 ? 25.071 -27.757 -11.775 1.00 79.88 116 LEU A N 1
ATOM 943 C CA . LEU A 1 116 ? 24.931 -29.207 -11.965 1.00 79.88 116 LEU A CA 1
ATOM 944 C C . LEU A 1 116 ? 23.481 -29.714 -11.847 1.00 79.88 116 LEU A C 1
ATOM 946 O O . LEU A 1 116 ? 23.201 -30.849 -12.229 1.00 79.88 116 LEU A O 1
ATOM 950 N N . SER A 1 117 ? 22.543 -28.881 -11.388 1.00 84.94 117 SER A N 1
ATOM 951 C CA . SER A 1 117 ? 21.126 -29.244 -11.281 1.00 84.94 117 SER A CA 1
ATOM 952 C C . SER A 1 117 ? 20.439 -29.362 -12.649 1.00 84.94 117 SER A C 1
ATOM 954 O O . SER A 1 117 ? 20.900 -28.831 -13.663 1.00 84.94 117 SER A O 1
ATOM 956 N N . THR A 1 118 ? 19.280 -30.019 -12.703 1.00 84.38 118 THR A N 1
ATOM 957 C CA . THR A 1 118 ? 18.430 -29.981 -13.907 1.00 84.38 118 THR A CA 1
ATOM 958 C C . THR A 1 118 ? 17.739 -28.625 -14.070 1.00 84.38 118 THR A C 1
ATOM 960 O O . THR A 1 118 ? 17.489 -28.202 -15.198 1.00 84.38 118 THR A O 1
ATOM 963 N N . ILE A 1 119 ? 17.449 -27.910 -12.973 1.00 81.75 119 ILE A N 1
ATOM 964 C CA . ILE A 1 119 ? 16.746 -26.623 -13.040 1.00 81.75 119 ILE A CA 1
ATOM 965 C C . ILE A 1 119 ? 17.633 -25.510 -13.615 1.00 81.75 119 ILE A C 1
ATOM 967 O O . ILE A 1 119 ? 17.151 -24.772 -14.472 1.00 81.75 119 ILE A O 1
ATOM 971 N N . SER A 1 120 ? 18.926 -25.454 -13.288 1.00 84.56 120 SER A N 1
ATOM 972 C CA . SER A 1 120 ? 19.874 -24.488 -13.878 1.00 84.56 120 SER A CA 1
ATOM 973 C C . SER A 1 120 ? 20.627 -25.018 -15.106 1.00 84.56 120 SER A C 1
ATOM 975 O O . SER A 1 120 ? 21.535 -24.355 -15.591 1.00 84.56 120 SER A O 1
ATOM 977 N N . ALA A 1 121 ? 20.269 -26.187 -15.653 1.00 89.00 121 ALA A N 1
ATOM 978 C CA . ALA A 1 121 ? 20.898 -26.711 -16.869 1.00 89.00 121 ALA A CA 1
ATOM 979 C C . ALA A 1 121 ? 20.628 -25.787 -18.078 1.00 89.00 121 ALA A C 1
ATOM 981 O O . ALA A 1 121 ? 19.537 -25.817 -18.660 1.00 89.00 121 ALA A O 1
ATOM 982 N N . ILE A 1 122 ? 21.620 -24.965 -18.441 1.00 91.06 122 ILE A N 1
ATOM 983 C CA . ILE A 1 122 ? 21.525 -23.954 -19.507 1.00 91.06 122 ILE A CA 1
ATOM 984 C C . ILE A 1 122 ? 21.278 -24.620 -20.865 1.00 91.06 122 ILE A C 1
ATOM 986 O O . ILE A 1 122 ? 20.251 -24.356 -21.500 1.00 91.06 122 ILE A O 1
ATOM 990 N N . ASP A 1 123 ? 22.173 -25.528 -21.262 1.00 92.00 123 ASP A N 1
ATOM 991 C CA . ASP A 1 123 ? 22.110 -26.266 -22.526 1.00 92.00 123 ASP A CA 1
ATOM 992 C C . ASP A 1 123 ? 20.864 -27.167 -22.638 1.00 92.00 123 ASP A C 1
ATOM 994 O O . ASP A 1 123 ? 20.408 -27.793 -21.671 1.00 92.00 123 ASP A O 1
ATOM 998 N N . HIS A 1 124 ? 20.304 -27.231 -23.845 1.00 91.69 124 HIS A N 1
ATOM 999 C CA . HIS A 1 124 ? 19.113 -28.001 -24.174 1.00 91.69 124 HIS A CA 1
ATOM 1000 C C . HIS A 1 124 ? 19.324 -29.509 -24.025 1.00 91.69 124 HIS A C 1
ATOM 1002 O O . HIS A 1 124 ? 18.451 -30.192 -23.487 1.00 91.69 124 HIS A O 1
ATOM 1008 N N . ASN A 1 125 ? 20.455 -30.038 -24.489 1.00 90.50 125 ASN A N 1
ATOM 1009 C CA . ASN A 1 125 ? 20.720 -31.474 -24.544 1.00 90.50 125 ASN A CA 1
ATOM 1010 C C . ASN A 1 125 ? 21.090 -32.028 -23.163 1.00 90.50 125 ASN A C 1
ATOM 1012 O O . ASN A 1 125 ? 20.542 -33.054 -22.756 1.00 90.50 125 ASN A O 1
ATOM 1016 N N . VAL A 1 126 ? 21.907 -31.302 -22.394 1.00 90.12 126 VAL A N 1
ATOM 1017 C CA . VAL A 1 126 ? 22.196 -31.585 -20.980 1.00 90.12 126 VAL A CA 1
ATOM 1018 C C . VAL A 1 126 ? 20.901 -31.603 -20.168 1.00 90.12 126 VAL A C 1
ATOM 1020 O O . VAL A 1 126 ? 20.644 -32.562 -19.440 1.00 90.12 126 VAL A O 1
ATOM 1023 N N . HIS A 1 127 ? 20.033 -30.596 -20.328 1.00 91.19 127 HIS A N 1
ATOM 1024 C CA . HIS A 1 127 ? 18.721 -30.586 -19.678 1.00 91.19 127 HIS A CA 1
ATOM 1025 C C . HIS A 1 127 ? 17.834 -31.755 -20.135 1.00 91.19 127 HIS A C 1
ATOM 1027 O O . HIS A 1 127 ? 17.235 -32.423 -19.297 1.00 91.19 127 HIS A O 1
ATOM 1033 N N . LYS A 1 128 ? 17.744 -32.021 -21.446 1.00 88.38 128 LYS A N 1
ATOM 1034 C CA . LYS A 1 128 ? 16.941 -33.112 -22.024 1.00 88.38 128 LYS A CA 1
ATOM 1035 C C . LYS A 1 128 ? 17.362 -34.471 -21.461 1.00 88.38 128 LYS A C 1
ATOM 1037 O O . LYS A 1 128 ? 16.495 -35.248 -21.069 1.00 88.38 128 LYS A O 1
ATOM 1042 N N . HIS A 1 129 ? 18.667 -34.722 -21.352 1.00 88.56 129 HIS A N 1
ATOM 1043 C CA . HIS A 1 129 ? 19.220 -35.948 -20.781 1.00 88.56 129 HIS A CA 1
ATOM 1044 C C . HIS A 1 129 ? 18.958 -36.045 -19.267 1.00 88.56 129 HIS A C 1
ATOM 1046 O O . HIS A 1 129 ? 18.334 -37.007 -18.821 1.00 88.56 129 HIS A O 1
ATOM 1052 N N . ARG A 1 130 ? 19.323 -35.014 -18.481 1.00 88.56 130 ARG A N 1
ATOM 1053 C CA . ARG A 1 130 ? 19.052 -34.958 -17.027 1.00 88.56 130 ARG A CA 1
ATOM 1054 C C . ARG A 1 130 ? 17.559 -35.131 -16.706 1.00 88.56 130 ARG A C 1
ATOM 1056 O O . ARG A 1 130 ? 17.200 -35.791 -15.736 1.00 88.56 130 ARG A O 1
ATOM 1063 N N . ARG A 1 131 ? 16.671 -34.566 -17.532 1.00 86.25 131 ARG A N 1
ATOM 1064 C CA . ARG A 1 131 ? 15.214 -34.669 -17.373 1.00 86.25 131 ARG A CA 1
ATOM 1065 C C . ARG A 1 131 ? 14.656 -36.038 -17.761 1.00 86.25 131 ARG A C 1
ATOM 1067 O O . ARG A 1 131 ? 13.736 -36.505 -17.094 1.00 86.25 131 ARG A O 1
ATOM 1074 N N . ALA A 1 132 ? 15.199 -36.692 -18.790 1.00 86.19 132 ALA A N 1
ATOM 1075 C CA . ALA A 1 132 ? 14.748 -38.019 -19.211 1.00 86.19 132 ALA A CA 1
ATOM 1076 C C . ALA A 1 132 ? 14.810 -39.041 -18.061 1.00 86.19 132 ALA A C 1
ATOM 1078 O O . ALA A 1 132 ? 13.844 -39.773 -17.859 1.00 86.19 132 ALA A O 1
ATOM 1079 N N . ALA A 1 133 ? 15.876 -39.004 -17.254 1.00 84.62 133 ALA A N 1
ATOM 1080 C CA . ALA A 1 133 ? 16.048 -39.859 -16.076 1.00 84.62 133 ALA A CA 1
ATOM 1081 C C . ALA A 1 133 ? 14.989 -39.645 -14.969 1.00 84.62 133 ALA A C 1
ATOM 1083 O O . ALA A 1 133 ? 14.730 -40.556 -14.189 1.00 84.62 133 ALA A O 1
ATOM 1084 N N . MET A 1 134 ? 14.361 -38.464 -14.901 1.00 82.25 134 MET A N 1
ATOM 1085 C CA . MET A 1 134 ? 13.365 -38.117 -13.873 1.00 82.25 134 MET A CA 1
ATOM 1086 C C . MET A 1 134 ? 11.909 -38.216 -14.357 1.00 82.25 134 MET A C 1
ATOM 1088 O O . MET A 1 134 ? 10.997 -38.316 -13.538 1.00 82.25 134 MET A O 1
ATOM 1092 N N . ASN A 1 135 ? 11.664 -38.180 -15.673 1.00 81.94 135 ASN A N 1
ATOM 1093 C CA . ASN A 1 135 ? 10.312 -38.131 -16.251 1.00 81.94 135 ASN A CA 1
ATOM 1094 C C . ASN A 1 135 ? 9.410 -39.310 -15.830 1.00 81.94 135 ASN A C 1
ATOM 1096 O O . ASN A 1 135 ? 8.193 -39.153 -15.783 1.00 81.94 135 ASN A O 1
ATOM 1100 N N . SER A 1 136 ? 9.983 -40.479 -15.532 1.00 82.38 136 SER A N 1
ATOM 1101 C CA . SER A 1 136 ? 9.246 -41.654 -15.051 1.00 82.38 136 SER A CA 1
ATOM 1102 C C . SER A 1 136 ? 8.636 -41.425 -13.664 1.00 82.38 136 SER A C 1
ATOM 1104 O O . SER A 1 136 ? 7.454 -41.711 -13.468 1.00 82.38 136 SER A O 1
ATOM 1106 N N . PHE A 1 137 ? 9.403 -40.871 -12.722 1.00 76.88 137 PHE A N 1
ATOM 1107 C CA . PHE A 1 137 ? 8.975 -40.605 -11.343 1.00 76.88 137 PHE A CA 1
ATOM 1108 C C . PHE A 1 137 ? 7.802 -39.617 -11.288 1.00 76.88 137 PHE A C 1
ATOM 1110 O O . PHE A 1 137 ? 6.813 -39.877 -10.612 1.00 76.88 137 PHE A O 1
ATOM 1117 N N . PHE A 1 138 ? 7.867 -38.536 -12.071 1.00 79.81 138 PHE A N 1
ATOM 1118 C CA . PHE A 1 138 ? 6.815 -37.510 -12.152 1.00 79.81 138 PHE A CA 1
ATOM 1119 C C . PHE A 1 138 ? 5.726 -37.798 -13.208 1.00 79.81 138 PHE A C 1
ATOM 1121 O O . PHE A 1 138 ? 4.908 -36.929 -13.519 1.00 79.81 138 PHE A O 1
ATOM 1128 N N . SER A 1 139 ? 5.703 -38.998 -13.797 1.00 77.75 139 SER A N 1
ATOM 1129 C CA . SER A 1 139 ? 4.652 -39.378 -14.750 1.00 77.75 139 SER A CA 1
ATOM 1130 C C . SER A 1 139 ? 3.293 -39.491 -14.051 1.00 77.75 139 SER A C 1
ATOM 1132 O O . SER A 1 139 ? 3.217 -39.949 -12.912 1.00 77.75 139 SER A O 1
ATOM 1134 N N . LYS A 1 140 ? 2.196 -39.130 -14.739 1.00 68.69 140 LYS A N 1
ATOM 1135 C CA . LYS A 1 140 ? 0.837 -39.163 -14.158 1.00 68.69 140 LYS A CA 1
ATOM 1136 C C . LYS A 1 140 ? 0.501 -40.517 -13.512 1.00 68.69 140 LYS A C 1
ATOM 1138 O O . LYS A 1 140 ? -0.108 -40.538 -12.451 1.00 68.69 140 LYS A O 1
ATOM 1143 N N . ALA A 1 141 ? 0.934 -41.627 -14.115 1.00 70.88 141 ALA A N 1
ATOM 1144 C CA . ALA A 1 141 ? 0.732 -42.964 -13.559 1.00 70.88 141 ALA A CA 1
ATOM 1145 C C . ALA A 1 141 ? 1.456 -43.159 -12.213 1.00 70.88 141 ALA A C 1
ATOM 1147 O O . ALA A 1 141 ? 0.838 -43.609 -11.257 1.00 70.88 141 ALA A O 1
ATOM 1148 N N . ASN A 1 142 ? 2.731 -42.769 -12.100 1.00 73.44 142 ASN A N 1
ATOM 1149 C CA . ASN A 1 142 ? 3.485 -42.916 -10.849 1.00 73.44 142 ASN A CA 1
ATOM 1150 C C . ASN A 1 142 ? 3.093 -41.897 -9.769 1.00 73.44 142 ASN A C 1
ATOM 1152 O O . ASN A 1 142 ? 3.222 -42.207 -8.587 1.00 73.44 142 ASN A O 1
ATOM 1156 N N . VAL A 1 143 ? 2.561 -40.733 -10.157 1.00 70.00 143 VAL A N 1
ATOM 1157 C CA . VAL A 1 143 ? 1.915 -39.797 -9.224 1.00 70.00 143 VAL A CA 1
ATOM 1158 C C . VAL A 1 143 ? 0.643 -40.423 -8.636 1.00 70.00 143 VAL A C 1
ATOM 1160 O O . VAL A 1 143 ? 0.538 -40.544 -7.419 1.00 70.00 143 VAL A O 1
ATOM 1163 N N . VAL A 1 144 ? -0.274 -40.919 -9.477 1.00 66.50 144 VAL A N 1
ATOM 1164 C CA . VAL A 1 144 ? -1.524 -41.572 -9.028 1.00 66.50 144 VAL A CA 1
ATOM 1165 C C . VAL A 1 144 ? -1.247 -42.842 -8.213 1.00 66.50 144 VAL A C 1
ATOM 1167 O O . VAL A 1 144 ? -1.848 -43.036 -7.162 1.00 66.50 144 VAL A O 1
ATOM 1170 N N . ASN A 1 145 ? -0.268 -43.664 -8.603 1.00 68.31 145 ASN A N 1
ATOM 1171 C CA . ASN A 1 145 ? 0.129 -44.856 -7.837 1.00 68.31 145 ASN A CA 1
ATOM 1172 C C . ASN A 1 145 ? 0.685 -44.538 -6.432 1.00 68.31 145 ASN A C 1
ATOM 1174 O O . ASN A 1 145 ? 0.843 -45.447 -5.620 1.00 68.31 145 ASN A O 1
ATOM 1178 N N . ARG A 1 146 ? 0.992 -43.268 -6.132 1.00 67.31 146 ARG A N 1
ATOM 1179 C CA . ARG A 1 146 ? 1.438 -42.789 -4.814 1.00 67.31 146 ARG A CA 1
ATOM 1180 C C . ARG A 1 146 ? 0.400 -41.910 -4.106 1.00 67.31 146 ARG A C 1
ATOM 1182 O O . ARG A 1 146 ? 0.686 -41.408 -3.024 1.00 67.31 146 ARG A O 1
ATOM 1189 N N . GLN A 1 147 ? -0.816 -41.785 -4.644 1.00 65.56 147 GLN A N 1
ATOM 1190 C CA . GLN A 1 147 ? -1.912 -40.989 -4.071 1.00 65.56 147 GLN A CA 1
ATOM 1191 C C . GLN A 1 147 ? -2.182 -41.309 -2.589 1.00 65.56 147 GLN A C 1
ATOM 1193 O O . GLN A 1 147 ? -2.375 -40.393 -1.797 1.00 65.56 147 GLN A O 1
ATOM 1198 N N . GLY A 1 148 ? -2.087 -42.581 -2.180 1.00 63.59 148 GLY A N 1
ATOM 1199 C CA . GLY A 1 148 ? -2.249 -42.993 -0.778 1.00 63.59 148 GLY A CA 1
ATOM 1200 C C . GLY A 1 148 ? -1.171 -42.464 0.186 1.00 63.59 148 GLY A C 1
ATOM 1201 O O . GLY A 1 148 ? -1.438 -42.304 1.374 1.00 63.59 148 GLY A O 1
ATOM 1202 N N . THR A 1 149 ? 0.039 -42.152 -0.303 1.00 68.31 149 THR A N 1
ATOM 1203 C CA . THR A 1 149 ? 1.062 -41.427 0.478 1.00 68.31 149 THR A CA 1
ATOM 1204 C C . THR A 1 149 ? 0.626 -39.991 0.712 1.00 68.31 149 THR A C 1
ATOM 1206 O O . THR A 1 149 ? 0.633 -39.549 1.860 1.00 68.31 149 THR A O 1
ATOM 1209 N N . VAL A 1 150 ? 0.196 -39.304 -0.355 1.00 66.88 150 VAL A N 1
ATOM 1210 C CA . VAL A 1 150 ? -0.288 -37.920 -0.279 1.00 66.88 150 VAL A CA 1
ATOM 1211 C C . VAL A 1 150 ? -1.446 -37.870 0.719 1.00 66.88 150 VAL A C 1
ATOM 1213 O O . VAL A 1 150 ? -1.244 -37.327 1.799 1.00 66.88 150 VAL A O 1
ATOM 1216 N N . GLN A 1 151 ? -2.530 -38.624 0.476 1.00 64.56 151 GLN A N 1
ATOM 1217 C CA . GLN A 1 151 ? -3.724 -38.778 1.332 1.00 64.56 151 GLN A CA 1
ATOM 1218 C C . GLN A 1 151 ? -3.451 -39.048 2.821 1.00 64.56 151 GLN A C 1
ATOM 1220 O O . GLN A 1 151 ? -4.197 -38.586 3.692 1.00 64.56 151 GLN A O 1
ATOM 1225 N N . ARG A 1 152 ? -2.389 -39.787 3.155 1.00 73.44 152 ARG A N 1
ATOM 1226 C CA . ARG A 1 152 ? -2.024 -40.081 4.549 1.00 73.44 152 ARG A CA 1
ATOM 1227 C C . ARG A 1 152 ? -1.339 -38.894 5.228 1.00 73.44 152 ARG A C 1
ATOM 1229 O O . ARG A 1 152 ? -1.742 -38.516 6.328 1.00 73.44 152 ARG A O 1
ATOM 1236 N N . LEU A 1 153 ? -0.316 -38.320 4.587 1.00 67.12 153 LEU A N 1
ATOM 1237 C CA . LEU A 1 153 ? 0.390 -37.110 5.052 1.00 67.12 153 LEU A CA 1
ATOM 1238 C C . LEU A 1 153 ? -0.602 -35.964 5.299 1.00 67.12 153 LEU A C 1
ATOM 1240 O O . LEU A 1 153 ? -0.528 -35.223 6.268 1.00 67.12 153 LEU A O 1
ATOM 1244 N N . VAL A 1 154 ? -1.599 -35.932 4.438 1.00 65.81 154 VAL A N 1
ATOM 1245 C CA . VAL A 1 154 ? -2.739 -35.037 4.335 1.00 65.81 154 VAL A CA 1
ATOM 1246 C C . VAL A 1 154 ? -3.808 -35.181 5.415 1.00 65.81 154 VAL A C 1
ATOM 1248 O O . VAL A 1 154 ? -4.300 -34.183 5.932 1.00 65.81 154 VAL A O 1
ATOM 1251 N N . SER A 1 155 ? -4.190 -36.412 5.758 1.00 65.25 155 SER A N 1
ATOM 1252 C CA . SER A 1 155 ? -5.260 -36.638 6.737 1.00 65.25 155 SER A CA 1
ATOM 1253 C C . SER A 1 155 ? -4.738 -36.303 8.131 1.00 65.25 155 SER A C 1
ATOM 1255 O O . SER A 1 155 ? -5.425 -35.670 8.930 1.00 65.25 155 SER A O 1
ATOM 1257 N N . LYS A 1 156 ? -3.460 -36.632 8.364 1.00 65.56 156 LYS A N 1
ATOM 1258 C CA . LYS A 1 156 ? -2.643 -36.126 9.470 1.00 65.56 156 LYS A CA 1
ATOM 1259 C C . LYS A 1 156 ? -2.574 -34.597 9.463 1.00 65.56 156 LYS A C 1
ATOM 1261 O O . LYS A 1 156 ? -2.689 -33.980 10.516 1.00 65.56 156 LYS A O 1
ATOM 1266 N N . LEU A 1 157 ? -2.411 -34.008 8.282 1.00 69.06 157 LEU A N 1
ATOM 1267 C CA . LEU A 1 157 ? -2.329 -32.571 8.087 1.00 69.06 157 LEU A CA 1
ATOM 1268 C C . LEU A 1 157 ? -3.682 -31.911 8.484 1.00 69.06 157 LEU A C 1
ATOM 1270 O O . LEU A 1 157 ? -3.661 -31.135 9.426 1.00 69.06 157 LEU A O 1
ATOM 1274 N N . CYS A 1 158 ? -4.875 -32.292 7.991 1.00 68.62 158 CYS A N 1
ATOM 1275 C CA . CYS A 1 158 ? -6.133 -31.707 8.529 1.00 68.62 158 CYS A CA 1
ATOM 1276 C C . CYS A 1 158 ? -6.422 -31.986 10.009 1.00 68.62 158 CYS A C 1
ATOM 1278 O O . CYS A 1 158 ? -6.882 -31.073 10.686 1.00 68.62 158 CYS A O 1
ATOM 1280 N N . HIS A 1 159 ? -6.145 -33.186 10.528 1.00 68.88 159 HIS A N 1
ATOM 1281 C CA . HIS A 1 159 ? -6.446 -33.523 11.929 1.00 68.88 159 HIS A CA 1
ATOM 1282 C C . HIS A 1 159 ? -5.798 -32.556 12.941 1.00 68.88 159 HIS A C 1
ATOM 1284 O O . HIS A 1 159 ? -6.285 -32.364 14.054 1.00 68.88 159 HIS A O 1
ATOM 1290 N N . ARG A 1 160 ? -4.693 -31.917 12.547 1.00 69.19 160 ARG A N 1
ATOM 1291 C CA . ARG A 1 160 ? -3.958 -30.959 13.374 1.00 69.19 160 ARG A CA 1
ATOM 1292 C C . ARG A 1 160 ? -4.634 -29.587 13.426 1.00 69.19 160 ARG A C 1
ATOM 1294 O O . ARG A 1 160 ? -4.534 -28.936 14.460 1.00 69.19 160 ARG A O 1
ATOM 1301 N N . LEU A 1 161 ? -5.391 -29.192 12.397 1.00 69.25 161 LEU A N 1
ATOM 1302 C CA . LEU A 1 161 ? -6.249 -28.000 12.444 1.00 69.25 161 LEU A CA 1
ATOM 1303 C C . LEU A 1 161 ? -7.384 -28.109 13.421 1.00 69.25 161 LEU A C 1
ATOM 1305 O O . LEU A 1 161 ? -7.695 -27.128 14.092 1.00 69.25 161 LEU A O 1
ATOM 1309 N N . ASP A 1 162 ? -8.009 -29.279 13.462 1.00 69.12 162 ASP A N 1
ATOM 1310 C CA . ASP A 1 162 ? -9.142 -29.525 14.337 1.00 69.12 162 ASP A CA 1
ATOM 1311 C C . ASP A 1 162 ? -8.704 -29.237 15.794 1.00 69.12 162 ASP A C 1
ATOM 1313 O O . ASP A 1 162 ? -9.469 -28.682 16.578 1.00 69.12 162 ASP A O 1
ATOM 1317 N N . GLY A 1 163 ? -7.420 -29.471 16.116 1.00 66.19 163 GLY A N 1
ATOM 1318 C CA . GLY A 1 163 ? -6.755 -29.096 17.373 1.00 66.19 163 GLY A CA 1
ATOM 1319 C C . GLY A 1 163 ? -6.305 -27.629 17.545 1.00 66.19 163 GLY A C 1
ATOM 1320 O O . GLY A 1 163 ? -5.998 -27.250 18.674 1.00 66.19 163 GLY A O 1
ATOM 1321 N N . PHE A 1 164 ? -6.270 -26.791 16.500 1.00 67.25 164 PHE A N 1
ATOM 1322 C CA . PHE A 1 164 ? -6.115 -25.327 16.636 1.00 67.25 164 PHE A CA 1
ATOM 1323 C C . PHE A 1 164 ? -7.468 -24.630 16.741 1.00 67.25 164 PHE A C 1
ATOM 1325 O O . PHE A 1 164 ? -7.673 -23.839 17.655 1.00 67.25 164 PHE A O 1
ATOM 1332 N N . ALA A 1 165 ? -8.416 -24.976 15.866 1.00 62.22 165 ALA A N 1
ATOM 1333 C CA . ALA A 1 165 ? -9.757 -24.394 15.857 1.00 62.22 165 ALA A CA 1
ATOM 1334 C C . ALA A 1 165 ? -10.538 -24.663 17.159 1.00 62.22 165 ALA A C 1
ATOM 1336 O O . ALA A 1 165 ? -11.383 -23.864 17.547 1.00 62.22 165 ALA A O 1
ATOM 1337 N N . THR A 1 166 ? -10.227 -25.754 17.869 1.00 64.19 166 THR A N 1
ATOM 1338 C CA . THR A 1 166 ? -10.797 -26.065 19.195 1.00 64.19 166 THR A CA 1
ATOM 1339 C C . THR A 1 166 ? -9.981 -25.528 20.382 1.00 64.19 166 THR A C 1
ATOM 1341 O O . THR A 1 166 ? -10.394 -25.701 21.528 1.00 64.19 166 THR A O 1
ATOM 1344 N N . ASN A 1 167 ? -8.838 -24.868 20.155 1.00 58.16 167 ASN A N 1
ATOM 1345 C CA . ASN A 1 167 ? -7.917 -24.435 21.209 1.00 58.16 167 ASN A CA 1
ATOM 1346 C C . ASN A 1 167 ? -7.784 -22.905 21.259 1.00 58.16 167 ASN A C 1
ATOM 1348 O O . ASN A 1 167 ? -6.961 -22.296 20.572 1.00 58.16 167 ASN A O 1
ATOM 1352 N N . SER A 1 168 ? -8.552 -22.293 22.163 1.00 51.94 168 SER A N 1
ATOM 1353 C CA . SER A 1 168 ? -8.691 -20.839 22.341 1.00 51.94 168 SER A CA 1
ATOM 1354 C C . SER A 1 168 ? -7.397 -20.062 22.632 1.00 51.94 168 SER A C 1
ATOM 1356 O O . SER A 1 168 ? -7.419 -18.836 22.640 1.00 51.94 168 SER A O 1
ATOM 1358 N N . LYS A 1 169 ? -6.255 -20.732 22.843 1.00 52.94 169 LYS A N 1
ATOM 1359 C CA . LYS A 1 169 ? -4.948 -20.081 23.034 1.00 52.94 169 LYS A CA 1
ATOM 1360 C C . LYS A 1 169 ? -4.187 -19.779 21.737 1.00 52.94 169 LYS A C 1
ATOM 1362 O O . LYS A 1 169 ? -3.173 -19.086 21.808 1.00 52.94 169 LYS A O 1
ATOM 1367 N N . ARG A 1 170 ? -4.619 -20.290 20.574 1.00 53.91 170 ARG A N 1
ATOM 1368 C CA . ARG A 1 170 ? -4.036 -19.968 19.251 1.00 53.91 170 ARG A CA 1
ATOM 1369 C C . ARG A 1 170 ? -5.093 -20.003 18.125 1.00 53.91 170 ARG A C 1
ATOM 1371 O O . ARG A 1 170 ? -5.052 -20.912 17.298 1.00 53.91 170 ARG A O 1
ATOM 1378 N N . PRO A 1 171 ? -6.015 -19.023 18.062 1.00 55.91 171 PRO A N 1
ATOM 1379 C CA . PRO A 1 171 ? -7.068 -18.987 17.039 1.00 55.91 171 PRO A CA 1
ATOM 1380 C C . PRO A 1 171 ? -6.560 -18.715 15.608 1.00 55.91 171 PRO A C 1
ATOM 1382 O O . PRO A 1 171 ? -7.228 -19.087 14.648 1.00 55.91 171 PRO A O 1
ATOM 1385 N N . HIS A 1 172 ? -5.379 -18.106 15.438 1.00 56.19 172 HIS A N 1
ATOM 1386 C CA . HIS A 1 172 ? -4.831 -17.745 14.122 1.00 56.19 172 HIS A CA 1
ATOM 1387 C C . HIS A 1 172 ? -3.644 -18.633 13.718 1.00 56.19 172 HIS A C 1
ATOM 1389 O O . HIS A 1 172 ? -2.767 -18.934 14.530 1.00 56.19 172 HIS A O 1
ATOM 1395 N N . ILE A 1 173 ? -3.580 -19.002 12.433 1.00 60.12 173 ILE A N 1
ATOM 1396 C CA . ILE A 1 173 ? -2.533 -19.856 11.849 1.00 60.12 173 ILE A CA 1
ATOM 1397 C C . ILE A 1 173 ? -1.943 -19.237 10.576 1.00 60.12 173 ILE A C 1
ATOM 1399 O O . ILE A 1 173 ? -2.657 -18.667 9.751 1.00 60.12 173 ILE A O 1
ATOM 1403 N N . LYS A 1 174 ? -0.631 -19.392 10.360 1.00 53.47 174 LYS A N 1
ATOM 1404 C CA . LYS A 1 174 ? 0.031 -18.928 9.130 1.00 53.47 174 LYS A CA 1
ATOM 1405 C C . LYS A 1 174 ? -0.131 -19.963 8.018 1.00 53.47 174 LYS A C 1
ATOM 1407 O O . LYS A 1 174 ? 0.722 -20.827 7.844 1.00 53.47 174 LYS A O 1
ATOM 1412 N N . LEU A 1 175 ? -1.212 -19.851 7.244 1.00 56.91 175 LEU A N 1
ATOM 1413 C CA . LEU A 1 175 ? -1.575 -20.806 6.187 1.00 56.91 175 LEU A CA 1
ATOM 1414 C C . LEU A 1 175 ? -0.406 -21.167 5.249 1.00 56.91 175 LEU A C 1
ATOM 1416 O O . LEU A 1 175 ? -0.178 -22.342 4.980 1.00 56.91 175 LEU A O 1
ATOM 1420 N N . GLY A 1 176 ? 0.386 -20.187 4.802 1.00 45.25 176 GLY A N 1
ATOM 1421 C CA . GLY A 1 176 ? 1.543 -20.441 3.931 1.00 45.25 176 GLY A CA 1
ATOM 1422 C C . GLY A 1 176 ? 2.637 -21.327 4.552 1.00 45.25 176 GLY A C 1
ATOM 1423 O O . GLY A 1 176 ? 3.300 -22.068 3.825 1.00 45.25 176 GLY A O 1
ATOM 1424 N N . ALA A 1 177 ? 2.805 -21.310 5.880 1.00 46.94 177 ALA A N 1
ATOM 1425 C CA . ALA A 1 177 ? 3.755 -22.180 6.577 1.00 46.94 177 ALA A CA 1
ATOM 1426 C C . ALA A 1 177 ? 3.275 -23.642 6.559 1.00 46.94 177 ALA A C 1
ATOM 1428 O O . ALA A 1 177 ? 4.024 -24.517 6.118 1.00 46.94 177 ALA A O 1
ATOM 1429 N N . ALA A 1 178 ? 1.993 -23.851 6.877 1.00 57.44 178 ALA A N 1
ATOM 1430 C CA . ALA A 1 178 ? 1.300 -25.137 6.843 1.00 57.44 178 ALA A CA 1
ATOM 1431 C C . ALA A 1 178 ? 1.356 -25.821 5.471 1.00 57.44 178 ALA A C 1
ATOM 1433 O O . ALA A 1 178 ? 1.666 -27.009 5.354 1.00 57.44 178 ALA A O 1
ATOM 1434 N N . LEU A 1 179 ? 1.077 -25.059 4.407 1.00 58.44 179 LEU A N 1
ATOM 1435 C CA . LEU A 1 179 ? 1.133 -25.579 3.040 1.00 58.44 179 LEU A CA 1
ATOM 1436 C C . LEU A 1 179 ? 2.577 -25.897 2.638 1.00 58.44 179 LEU A C 1
ATOM 1438 O O . LEU A 1 179 ? 2.846 -26.963 2.084 1.00 58.44 179 LEU A O 1
ATOM 1442 N N . GLY A 1 180 ? 3.529 -25.035 3.012 1.00 47.97 180 GLY A N 1
ATOM 1443 C CA . GLY A 1 180 ? 4.955 -25.310 2.852 1.00 47.97 180 GLY A CA 1
ATOM 1444 C C . GLY A 1 180 ? 5.423 -26.557 3.613 1.00 47.97 180 GLY A C 1
ATOM 1445 O O . GLY A 1 180 ? 6.317 -27.255 3.134 1.00 47.97 180 GLY A O 1
ATOM 1446 N N . ALA A 1 181 ? 4.829 -26.873 4.768 1.00 57.00 181 ALA A N 1
ATOM 1447 C CA . ALA A 1 181 ? 5.126 -28.087 5.521 1.00 57.00 181 ALA A CA 1
ATOM 1448 C C . ALA A 1 181 ? 4.619 -29.350 4.808 1.00 57.00 181 ALA A C 1
ATOM 1450 O O . ALA A 1 181 ? 5.387 -30.312 4.719 1.00 57.00 181 ALA A O 1
ATOM 1451 N N . LEU A 1 182 ? 3.412 -29.335 4.213 1.00 68.38 182 LEU A N 1
ATOM 1452 C CA . LEU A 1 182 ? 2.986 -30.451 3.358 1.00 68.38 182 LEU A CA 1
ATOM 1453 C C . LEU A 1 182 ? 3.909 -30.609 2.159 1.00 68.38 182 LEU A C 1
ATOM 1455 O O . LEU A 1 182 ? 4.418 -31.704 1.946 1.00 68.38 182 LEU A O 1
ATOM 1459 N N . THR A 1 183 ? 4.109 -29.558 1.362 1.00 61.19 183 THR A N 1
ATOM 1460 C CA . THR A 1 183 ? 4.876 -29.673 0.114 1.00 61.19 183 THR A CA 1
ATOM 1461 C C . THR A 1 183 ? 6.300 -30.171 0.393 1.00 61.19 183 THR A C 1
ATOM 1463 O O . THR A 1 183 ? 6.851 -30.921 -0.410 1.00 61.19 183 THR A O 1
ATOM 1466 N N . ARG A 1 184 ? 6.879 -29.872 1.569 1.00 55.22 184 ARG A N 1
ATOM 1467 C CA . ARG A 1 184 ? 8.124 -30.505 2.043 1.00 55.22 184 ARG A CA 1
ATOM 1468 C C . ARG A 1 184 ? 7.972 -32.003 2.349 1.00 55.22 184 ARG A C 1
ATOM 1470 O O . ARG A 1 184 ? 8.769 -32.787 1.832 1.00 55.22 184 ARG A O 1
ATOM 1477 N N . ASP A 1 185 ? 6.999 -32.428 3.155 1.00 61.47 185 ASP A N 1
ATOM 1478 C CA . ASP A 1 185 ? 6.834 -33.853 3.509 1.00 61.47 185 ASP A CA 1
ATOM 1479 C C . ASP A 1 185 ? 6.347 -34.724 2.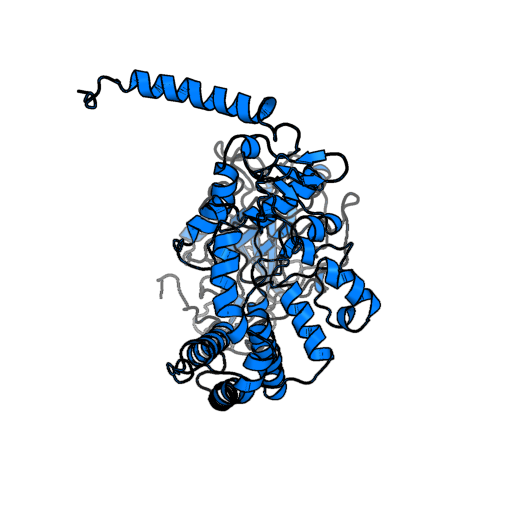327 1.00 61.47 185 ASP A C 1
ATOM 1481 O O . ASP A 1 185 ? 6.843 -35.836 2.153 1.00 61.47 185 ASP A O 1
ATOM 1485 N N . VAL A 1 186 ? 5.473 -34.221 1.444 1.00 68.69 186 VAL A N 1
ATOM 1486 C CA . VAL A 1 186 ? 5.103 -34.913 0.191 1.00 68.69 186 VAL A CA 1
ATOM 1487 C C . VAL A 1 186 ? 6.300 -34.995 -0.739 1.00 68.69 186 VAL A C 1
ATOM 1489 O O . VAL A 1 186 ? 6.609 -36.091 -1.197 1.00 68.69 186 VAL A O 1
ATOM 1492 N N . ALA A 1 187 ? 7.032 -33.902 -0.987 1.00 57.88 187 ALA A N 1
ATOM 1493 C CA . ALA A 1 187 ? 8.215 -33.973 -1.842 1.00 57.88 187 ALA A CA 1
ATOM 1494 C C . ALA A 1 187 ? 9.278 -34.928 -1.273 1.00 57.88 187 ALA A C 1
ATOM 1496 O O . ALA A 1 187 ? 9.860 -35.707 -2.026 1.00 57.88 187 ALA A O 1
ATOM 1497 N N . THR A 1 188 ? 9.526 -34.928 0.039 1.00 54.44 188 THR A N 1
ATOM 1498 C CA . THR A 1 188 ? 10.530 -35.824 0.637 1.00 54.44 188 THR A CA 1
ATOM 1499 C C . THR A 1 188 ? 10.091 -37.288 0.662 1.00 54.44 188 THR A C 1
ATOM 1501 O O . THR A 1 188 ? 10.895 -38.152 0.303 1.00 54.44 188 THR A O 1
ATOM 1504 N N . GLU A 1 189 ? 8.830 -37.611 0.954 1.00 67.19 189 GLU A N 1
ATOM 1505 C CA . GLU A 1 189 ? 8.371 -39.004 0.893 1.00 67.19 189 GLU A CA 1
ATOM 1506 C C . GLU A 1 189 ? 8.223 -39.500 -0.557 1.00 67.19 189 GLU A C 1
ATOM 1508 O O . GLU A 1 189 ? 8.631 -40.619 -0.883 1.00 67.19 189 GLU A O 1
ATOM 1513 N N . PHE A 1 190 ? 7.741 -38.651 -1.469 1.00 62.16 190 PHE A N 1
ATOM 1514 C CA . PHE A 1 190 ? 7.602 -38.976 -2.889 1.00 62.16 190 PHE A CA 1
ATOM 1515 C C . PHE A 1 190 ? 8.959 -39.193 -3.577 1.00 62.16 190 PHE A C 1
ATOM 1517 O O . PHE A 1 190 ? 9.100 -40.146 -4.346 1.00 62.16 190 PHE A O 1
ATOM 1524 N N . LEU A 1 191 ? 9.957 -38.341 -3.300 1.00 55.91 191 LEU A N 1
ATOM 1525 C CA . LEU A 1 191 ? 11.263 -38.364 -3.975 1.00 55.91 191 LEU A CA 1
ATOM 1526 C C . LEU A 1 191 ? 12.316 -39.220 -3.262 1.00 55.91 191 LEU A C 1
ATOM 1528 O O . LEU A 1 191 ? 13.140 -39.835 -3.936 1.00 55.91 191 LEU A O 1
ATOM 1532 N N . LEU A 1 192 ? 12.316 -39.253 -1.925 1.00 53.09 192 LEU A N 1
ATOM 1533 C CA . LEU A 1 192 ? 13.365 -39.897 -1.119 1.00 53.09 192 LEU A CA 1
ATOM 1534 C C . LEU A 1 192 ? 12.871 -41.129 -0.347 1.00 53.09 192 LEU A C 1
ATOM 1536 O O . LEU A 1 192 ? 13.687 -41.822 0.259 1.00 53.09 192 LEU A O 1
ATOM 1540 N N . GLY A 1 193 ? 11.559 -41.400 -0.328 1.00 56.72 193 GLY A N 1
ATOM 1541 C CA . GLY A 1 193 ? 10.973 -42.478 0.477 1.00 56.72 193 GLY A CA 1
ATOM 1542 C C . GLY A 1 193 ? 11.112 -42.259 1.987 1.00 56.72 193 GLY A C 1
ATOM 1543 O O . GLY A 1 193 ? 11.068 -43.222 2.750 1.00 56.72 193 GLY A O 1
ATOM 1544 N N . LYS A 1 194 ? 11.331 -41.010 2.421 1.00 45.41 194 LYS A N 1
ATOM 1545 C CA . LYS A 1 194 ? 11.530 -40.632 3.823 1.00 45.41 194 LYS A CA 1
ATOM 1546 C C . LYS A 1 194 ? 10.578 -39.507 4.203 1.00 45.41 194 LYS A C 1
ATOM 1548 O O . LYS A 1 194 ? 10.702 -38.409 3.673 1.00 45.41 194 LYS A O 1
ATOM 1553 N N . SER A 1 195 ? 9.695 -39.779 5.159 1.00 53.00 195 SER A N 1
ATOM 1554 C CA . SER A 1 195 ? 9.045 -38.732 5.949 1.00 53.00 195 SER A CA 1
ATOM 1555 C C . SER A 1 195 ? 10.086 -38.093 6.868 1.00 53.00 195 SER A C 1
ATOM 1557 O O . SER A 1 195 ? 10.846 -38.810 7.523 1.00 53.00 195 SER A O 1
ATOM 1559 N N . PHE A 1 196 ? 10.116 -36.762 6.924 1.00 51.31 196 PHE A N 1
ATOM 1560 C CA . PHE A 1 196 ? 10.945 -36.017 7.876 1.00 51.31 196 PHE A CA 1
ATOM 1561 C C . PHE A 1 196 ? 10.146 -35.526 9.087 1.00 51.31 196 PHE A C 1
ATOM 1563 O O . PHE A 1 196 ? 10.724 -34.913 9.981 1.00 51.31 196 PHE A O 1
ATOM 1570 N N . GLY A 1 197 ? 8.838 -35.801 9.133 1.00 55.88 197 GLY A N 1
ATOM 1571 C CA . GLY A 1 197 ? 7.973 -35.323 10.204 1.00 55.88 197 GLY A CA 1
ATOM 1572 C C . GLY A 1 197 ? 7.859 -33.801 10.232 1.00 55.88 197 GLY A C 1
ATOM 1573 O O . GLY A 1 197 ? 7.630 -33.234 11.300 1.00 55.88 197 GLY A O 1
ATOM 1574 N N . ASN A 1 198 ? 7.986 -33.121 9.078 1.00 51.84 198 ASN A N 1
ATOM 1575 C CA . ASN A 1 198 ? 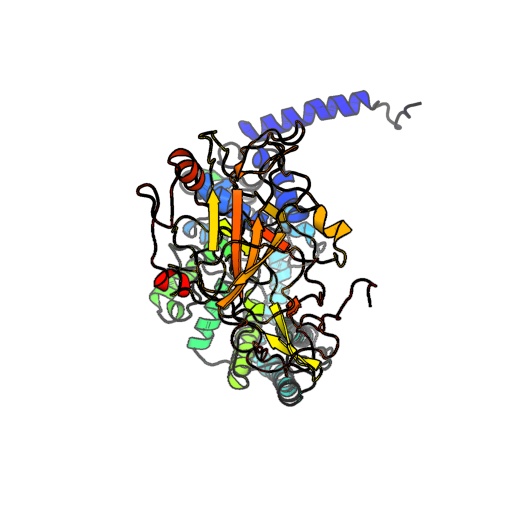7.629 -31.699 9.013 1.00 51.84 198 ASN A CA 1
ATOM 1576 C C . ASN A 1 198 ? 6.190 -31.527 9.509 1.00 51.84 198 ASN A C 1
ATOM 1578 O O . ASN A 1 198 ? 5.930 -30.582 10.234 1.00 51.84 198 ASN A O 1
ATOM 1582 N N . LEU A 1 199 ? 5.323 -32.502 9.207 1.00 48.56 199 LEU A N 1
ATOM 1583 C CA . LEU A 1 199 ? 3.934 -32.660 9.646 1.00 48.56 199 LEU A CA 1
ATOM 1584 C C . LEU A 1 199 ? 3.722 -33.012 11.137 1.00 48.56 199 LEU A C 1
ATOM 1586 O O . LEU A 1 199 ? 2.643 -33.491 11.489 1.00 48.56 199 LEU A O 1
ATOM 1590 N N . ASP A 1 200 ? 4.722 -32.857 12.010 1.00 51.03 200 ASP A N 1
ATOM 1591 C CA . ASP A 1 200 ? 4.585 -33.097 13.459 1.00 51.03 200 ASP A CA 1
ATOM 1592 C C . ASP A 1 200 ? 4.764 -31.834 14.333 1.00 51.03 200 ASP A C 1
ATOM 1594 O O . ASP A 1 200 ? 4.240 -31.797 15.452 1.00 51.03 200 ASP A O 1
ATOM 1598 N N . ALA A 1 201 ? 5.397 -30.776 13.813 1.00 52.03 201 ALA A N 1
ATOM 1599 C CA . ALA A 1 201 ? 5.638 -29.485 14.480 1.00 52.03 201 ALA A CA 1
ATOM 1600 C C . ALA A 1 201 ? 4.516 -28.435 14.250 1.00 52.03 201 ALA A C 1
ATOM 1602 O O . ALA A 1 201 ? 4.597 -27.584 13.371 1.00 52.03 201 ALA A O 1
ATOM 1603 N N . ASP A 1 202 ? 3.469 -28.486 15.069 1.00 45.16 202 ASP A N 1
ATOM 1604 C CA . ASP A 1 202 ? 2.267 -27.636 15.018 1.00 45.16 202 ASP A CA 1
ATOM 1605 C C . ASP A 1 202 ? 1.369 -27.717 13.746 1.00 45.16 202 ASP A C 1
ATOM 1607 O O . ASP A 1 202 ? 0.356 -28.416 13.819 1.00 45.16 202 ASP A O 1
ATOM 1611 N N . ASP A 1 203 ? 1.680 -27.062 12.621 1.00 42.28 203 ASP A N 1
ATOM 1612 C CA . ASP A 1 203 ? 0.757 -26.189 11.839 1.00 42.28 203 ASP A CA 1
ATOM 1613 C C . ASP A 1 203 ? -0.184 -26.727 10.700 1.00 42.28 203 ASP A C 1
ATOM 1615 O O . ASP A 1 203 ? -0.632 -25.947 9.867 1.00 42.28 203 ASP A O 1
ATOM 1619 N N . PHE A 1 204 ? -0.569 -28.002 10.623 1.00 45.72 204 PHE A N 1
ATOM 1620 C CA . PHE A 1 204 ? -0.926 -28.700 9.344 1.00 45.72 204 PHE A CA 1
ATOM 1621 C C . PHE A 1 204 ? -2.423 -28.608 8.805 1.00 45.72 204 PHE A C 1
ATOM 1623 O O . PHE A 1 204 ? -3.259 -28.391 9.662 1.00 45.72 204 PHE A O 1
ATOM 1630 N N . ARG A 1 205 ? -2.783 -28.751 7.461 1.00 38.28 205 ARG A N 1
ATOM 1631 C CA . ARG A 1 205 ? -4.149 -28.748 6.687 1.00 38.28 205 ARG A CA 1
ATOM 1632 C C . ARG A 1 205 ? -4.428 -29.559 5.278 1.00 38.28 205 ARG A C 1
ATOM 1634 O O . ARG A 1 205 ? -3.830 -29.119 4.302 1.00 38.28 205 ARG A O 1
ATOM 1641 N N . ALA A 1 206 ? -5.286 -30.632 5.050 1.00 38.34 206 ALA A N 1
ATOM 1642 C CA . ALA A 1 206 ? -5.830 -31.208 3.701 1.00 38.34 206 ALA A CA 1
ATOM 1643 C C . ALA A 1 206 ? -6.782 -32.509 3.733 1.00 38.34 206 ALA A C 1
ATOM 1645 O O . ALA A 1 206 ? -7.005 -33.007 4.824 1.00 38.34 206 ALA A O 1
ATOM 1646 N N . GLU A 1 207 ? -7.407 -33.216 2.716 1.00 45.16 207 GLU A N 1
ATOM 1647 C CA . GLU A 1 207 ? -7.524 -33.247 1.197 1.00 45.16 207 GLU A CA 1
ATOM 1648 C C . GLU A 1 207 ? -8.936 -33.465 0.490 1.00 45.16 207 GLU A C 1
ATOM 1650 O O . GLU A 1 207 ? -9.809 -34.074 1.109 1.00 45.16 207 GLU A O 1
ATOM 1655 N N . LEU A 1 208 ? -9.105 -33.189 -0.846 1.00 36.53 208 LEU A N 1
ATOM 1656 C CA . LEU A 1 208 ? -10.101 -33.814 -1.806 1.00 36.53 208 LEU A CA 1
ATOM 1657 C C . LEU A 1 208 ? -9.868 -33.606 -3.363 1.00 36.53 208 LEU A C 1
ATOM 1659 O O . LEU A 1 208 ? -9.419 -32.542 -3.756 1.00 36.53 208 LEU A O 1
ATOM 1663 N N . GLU A 1 209 ? -10.263 -34.511 -4.301 1.00 39.09 209 GLU A N 1
ATOM 1664 C CA . GLU A 1 209 ? -9.853 -34.422 -5.755 1.00 39.09 209 GLU A CA 1
ATOM 1665 C C . GLU A 1 209 ? -10.906 -34.609 -6.911 1.00 39.09 209 GLU A C 1
ATOM 1667 O O . GLU A 1 209 ? -10.543 -35.092 -7.985 1.00 39.09 209 GLU A O 1
ATOM 1672 N N . LYS A 1 210 ? -12.212 -34.287 -6.787 1.00 44.34 210 LYS A N 1
ATOM 1673 C CA . LYS A 1 210 ? -13.207 -34.560 -7.882 1.00 44.34 210 LYS A CA 1
ATOM 1674 C C . LYS A 1 210 ? -14.251 -33.466 -8.199 1.00 44.34 210 LYS A C 1
ATOM 1676 O O . LYS A 1 210 ? -15.406 -33.778 -8.479 1.00 44.34 210 LYS A O 1
ATOM 1681 N N . LEU A 1 211 ? -13.878 -32.185 -8.185 1.00 52.97 211 LEU A N 1
ATOM 1682 C CA . LEU A 1 211 ? -14.837 -31.074 -8.331 1.00 52.97 211 LEU A CA 1
ATOM 1683 C C . LEU A 1 211 ? -14.469 -30.127 -9.502 1.00 52.97 211 LEU A C 1
ATOM 1685 O O . LEU A 1 211 ? -13.420 -29.491 -9.444 1.00 52.97 211 LEU A O 1
ATOM 1689 N N . PRO A 1 212 ? -15.308 -29.966 -10.550 1.00 62.09 212 PRO A N 1
ATOM 1690 C CA . PRO A 1 212 ? -15.003 -29.074 -11.679 1.00 62.09 212 PRO A CA 1
ATOM 1691 C C . PRO A 1 212 ? -14.843 -27.597 -11.290 1.00 62.09 212 PRO A C 1
ATOM 1693 O O . PRO A 1 212 ? -13.949 -26.922 -11.793 1.00 62.09 212 PRO A O 1
ATOM 1696 N N . TYR A 1 213 ? -15.647 -27.106 -10.344 1.00 65.12 213 TYR A N 1
ATOM 1697 C CA . TYR A 1 213 ? -15.530 -25.729 -9.854 1.00 65.12 213 TYR A CA 1
ATOM 1698 C C . TYR A 1 213 ? -14.261 -25.512 -9.007 1.00 65.12 213 TYR A C 1
ATOM 1700 O O . TYR A 1 213 ? -13.640 -24.458 -9.065 1.00 65.12 213 TYR A O 1
ATOM 1708 N N . LEU A 1 214 ? -13.779 -26.542 -8.304 1.00 63.41 214 LEU A N 1
ATOM 1709 C CA . LEU A 1 214 ? -12.465 -26.519 -7.648 1.00 63.41 214 LEU A CA 1
ATOM 1710 C C . LEU A 1 214 ? -11.329 -26.424 -8.686 1.00 63.41 214 LEU A C 1
ATOM 1712 O O . LEU A 1 214 ? -10.403 -25.641 -8.496 1.00 63.41 214 LEU A O 1
ATOM 1716 N N . THR A 1 215 ? -11.411 -27.144 -9.817 1.00 73.06 215 THR A N 1
ATOM 1717 C CA . THR A 1 215 ? -10.480 -26.961 -10.954 1.00 73.06 215 THR A CA 1
ATOM 1718 C C . THR A 1 215 ? -10.469 -25.517 -11.460 1.00 73.06 215 THR A C 1
ATOM 1720 O O . THR A 1 215 ? -9.408 -25.009 -11.830 1.00 73.06 215 THR A O 1
ATOM 1723 N N . ALA A 1 216 ? -11.634 -24.866 -11.494 1.00 77.31 216 ALA A N 1
ATOM 1724 C CA . ALA A 1 216 ? -11.785 -23.479 -11.915 1.00 77.31 216 ALA A CA 1
ATOM 1725 C C . ALA A 1 216 ? -11.157 -22.498 -10.907 1.00 77.31 216 ALA A C 1
ATOM 1727 O O . ALA A 1 216 ? -10.295 -21.708 -11.287 1.00 77.31 216 ALA A O 1
ATOM 1728 N N . VAL A 1 217 ? -11.484 -22.626 -9.614 1.00 76.50 217 VAL A N 1
ATOM 1729 C CA . VAL A 1 217 ? -10.898 -21.834 -8.512 1.00 76.50 217 VAL A CA 1
ATOM 1730 C C . VAL A 1 217 ? -9.371 -21.945 -8.490 1.00 76.50 217 VAL A C 1
ATOM 1732 O O . VAL A 1 217 ? -8.674 -20.942 -8.357 1.00 76.50 217 VAL A O 1
ATOM 1735 N N . LEU A 1 218 ? -8.831 -23.152 -8.672 1.00 80.94 218 LEU A N 1
ATOM 1736 C CA . LEU A 1 218 ? -7.384 -23.386 -8.689 1.00 80.94 218 LEU A CA 1
ATOM 1737 C C . LEU A 1 218 ? -6.712 -22.860 -9.956 1.00 80.94 218 LEU A C 1
ATOM 1739 O O . LEU A 1 218 ? -5.583 -22.378 -9.881 1.00 80.94 218 LEU A O 1
ATOM 1743 N N . SER A 1 219 ? -7.393 -22.917 -11.105 1.00 86.12 219 SER A N 1
ATOM 1744 C CA . SER A 1 219 ? -6.887 -22.285 -12.328 1.00 86.12 219 SER A CA 1
ATOM 1745 C C . SER A 1 219 ? -6.809 -20.766 -12.191 1.00 86.12 219 SER A C 1
ATOM 1747 O O . SER A 1 219 ? -5.812 -20.169 -12.588 1.00 86.12 219 SER A O 1
ATOM 1749 N N . GLU A 1 220 ? -7.806 -20.145 -11.559 1.00 88.12 220 GLU A N 1
ATOM 1750 C CA . GLU A 1 220 ? -7.805 -18.703 -11.305 1.00 88.12 220 GLU A CA 1
ATOM 1751 C C . GLU A 1 220 ? -6.761 -18.304 -10.246 1.00 88.12 220 GLU A C 1
ATOM 1753 O O . GLU A 1 220 ? -6.008 -17.352 -10.450 1.00 88.12 220 GLU A O 1
ATOM 1758 N N . GLY A 1 221 ? -6.609 -19.083 -9.169 1.00 86.06 221 GLY A N 1
ATOM 1759 C CA . GLY A 1 221 ? -5.546 -18.885 -8.174 1.00 86.06 221 GLY A CA 1
ATOM 1760 C C . GLY A 1 221 ? -4.143 -18.942 -8.783 1.00 86.06 221 GLY A C 1
ATOM 1761 O O . GLY A 1 221 ? -3.322 -18.060 -8.540 1.00 86.06 221 GLY A O 1
ATOM 1762 N N . LEU A 1 222 ? -3.889 -19.926 -9.649 1.00 89.56 222 LEU A N 1
ATOM 1763 C CA . LEU A 1 222 ? -2.637 -20.042 -10.404 1.00 89.56 222 LEU A CA 1
ATOM 1764 C C . LEU A 1 222 ? -2.487 -18.980 -11.509 1.00 89.56 222 LEU A C 1
ATOM 1766 O O . LEU A 1 222 ? -1.363 -18.708 -11.940 1.00 89.56 222 LEU A O 1
ATOM 1770 N N . ARG A 1 223 ? -3.580 -18.356 -11.973 1.00 90.69 223 ARG A N 1
ATOM 1771 C CA . ARG A 1 223 ? -3.510 -17.200 -12.877 1.00 90.69 223 ARG A CA 1
ATOM 1772 C C . ARG A 1 223 ? -2.916 -15.994 -12.148 1.00 90.69 223 ARG A C 1
ATOM 1774 O O . ARG A 1 223 ? -1.929 -15.447 -12.634 1.00 90.69 223 ARG A O 1
ATOM 1781 N N . PHE A 1 224 ? -3.457 -15.633 -10.983 1.00 83.12 224 PHE A N 1
ATOM 1782 C CA . PHE A 1 224 ? -2.950 -14.521 -10.166 1.00 83.12 224 PHE A CA 1
ATOM 1783 C C . PHE A 1 224 ? -1.581 -14.801 -9.539 1.00 83.12 224 PHE A C 1
ATOM 1785 O O . PHE A 1 224 ? -0.718 -13.927 -9.548 1.00 83.12 224 PHE A O 1
ATOM 1792 N N . SER A 1 225 ? -1.371 -16.016 -9.026 1.00 82.56 225 SER A N 1
ATOM 1793 C CA . SER A 1 225 ? -0.141 -16.430 -8.344 1.00 82.56 225 SER A CA 1
ATOM 1794 C C . SER A 1 225 ? 0.563 -17.562 -9.112 1.00 82.56 225 SER A C 1
ATOM 1796 O O . SER A 1 225 ? 0.505 -18.733 -8.721 1.00 82.56 225 SER A O 1
ATOM 1798 N N . PRO A 1 226 ? 1.207 -17.259 -10.259 1.00 84.06 226 PRO A N 1
ATOM 1799 C CA . PRO A 1 226 ? 1.999 -18.237 -10.990 1.00 84.06 226 PRO A CA 1
ATOM 1800 C C . PRO A 1 226 ? 3.287 -18.556 -10.221 1.00 84.06 226 PRO A C 1
ATOM 1802 O O . PRO A 1 226 ? 3.973 -17.661 -9.731 1.00 84.06 226 PRO A O 1
ATOM 1805 N N . ALA A 1 227 ? 3.690 -19.830 -10.206 1.00 76.12 227 ALA A N 1
ATOM 1806 C CA . ALA A 1 227 ? 4.861 -20.304 -9.455 1.00 76.12 227 ALA A CA 1
ATOM 1807 C C . ALA A 1 227 ? 6.205 -19.673 -9.896 1.00 76.12 227 ALA A C 1
ATOM 1809 O O . ALA A 1 227 ? 7.215 -19.818 -9.211 1.00 76.12 227 ALA A O 1
ATOM 1810 N N . LEU A 1 228 ? 6.223 -18.988 -11.046 1.00 77.00 228 LEU A N 1
ATOM 1811 C CA . LEU A 1 228 ? 7.279 -18.071 -11.472 1.00 77.00 228 LEU A CA 1
ATOM 1812 C C . LEU A 1 228 ? 6.634 -16.798 -12.040 1.00 77.00 228 LEU A C 1
ATOM 1814 O O . LEU A 1 228 ? 6.263 -16.751 -13.213 1.00 77.00 228 LEU A O 1
ATOM 1818 N N . ALA A 1 229 ? 6.523 -15.758 -11.211 1.00 77.31 229 ALA A N 1
ATOM 1819 C CA . ALA A 1 229 ? 5.995 -14.451 -11.612 1.00 77.31 229 ALA A CA 1
ATOM 1820 C C . ALA A 1 229 ? 6.970 -13.614 -12.469 1.00 77.31 229 ALA A C 1
ATOM 1822 O O . ALA A 1 229 ? 6.569 -12.591 -13.015 1.00 77.31 229 ALA A O 1
ATOM 1823 N N . THR A 1 230 ? 8.232 -14.037 -12.606 1.00 78.69 230 THR A N 1
ATOM 1824 C CA . THR A 1 230 ? 9.311 -13.301 -13.288 1.00 78.69 230 THR A CA 1
ATOM 1825 C C . THR A 1 230 ? 9.490 -13.690 -14.765 1.00 78.69 230 THR A C 1
ATOM 1827 O O . THR A 1 230 ? 8.943 -14.680 -15.263 1.00 78.69 230 THR A O 1
ATOM 1830 N N . ARG A 1 231 ? 10.281 -12.894 -15.498 1.00 88.00 231 ARG A N 1
ATOM 1831 C CA . ARG A 1 231 ? 10.553 -13.079 -16.934 1.00 88.00 231 ARG A CA 1
ATOM 1832 C C . ARG A 1 231 ? 11.320 -14.378 -17.236 1.00 88.00 231 ARG A C 1
ATOM 1834 O O . ARG A 1 231 ? 12.425 -14.608 -16.752 1.00 88.00 231 ARG A O 1
ATOM 1841 N N . MET A 1 232 ? 10.770 -15.233 -18.096 1.00 88.81 232 MET A N 1
ATOM 1842 C CA . MET A 1 232 ? 11.323 -16.563 -18.391 1.00 88.81 232 MET A CA 1
ATOM 1843 C C . MET A 1 232 ? 12.188 -16.586 -19.662 1.00 88.81 232 MET A C 1
ATOM 1845 O O . MET A 1 232 ? 11.815 -17.221 -20.649 1.00 88.81 232 MET A O 1
ATOM 1849 N N . ALA A 1 233 ? 13.351 -15.934 -19.662 1.00 92.81 233 ALA A N 1
ATOM 1850 C CA . ALA A 1 233 ? 14.214 -15.839 -20.848 1.00 92.81 233 ALA A CA 1
ATOM 1851 C C . ALA A 1 233 ? 14.576 -17.202 -21.494 1.00 92.81 233 ALA A C 1
ATOM 1853 O O . ALA A 1 233 ? 14.880 -18.195 -20.815 1.00 92.81 233 ALA A O 1
ATOM 1854 N N . ARG A 1 234 ? 14.557 -17.249 -22.831 1.00 93.69 234 ARG A N 1
ATOM 1855 C CA . ARG A 1 234 ? 14.984 -18.370 -23.683 1.00 93.69 234 ARG A CA 1
ATOM 1856 C C . ARG A 1 234 ? 15.937 -17.872 -24.762 1.00 93.69 234 ARG A C 1
ATOM 1858 O O . ARG A 1 234 ? 15.826 -16.741 -25.224 1.00 93.69 234 ARG A O 1
ATOM 1865 N N . VAL A 1 235 ? 16.852 -18.742 -25.171 1.00 95.94 235 VAL A N 1
ATOM 1866 C CA . VAL A 1 235 ? 17.832 -18.491 -26.231 1.00 95.94 235 VAL A CA 1
ATOM 1867 C C . VAL A 1 235 ? 17.669 -19.568 -27.302 1.00 95.94 235 VAL A C 1
ATOM 1869 O O . VAL A 1 235 ? 17.720 -20.760 -26.991 1.00 95.94 235 VAL A O 1
ATOM 1872 N N . ALA A 1 236 ? 17.499 -19.156 -28.557 1.00 95.38 236 ALA A N 1
ATOM 1873 C CA . ALA A 1 236 ? 17.639 -20.027 -29.723 1.00 95.38 236 ALA A CA 1
ATOM 1874 C C . ALA A 1 236 ? 19.068 -19.854 -30.277 1.00 95.38 236 ALA A C 1
ATOM 1876 O O . ALA A 1 236 ? 19.368 -18.795 -30.829 1.00 95.38 236 ALA A O 1
ATOM 1877 N N . PRO A 1 237 ? 19.990 -20.815 -30.075 1.00 93.81 237 PRO A N 1
ATOM 1878 C CA . PRO A 1 237 ? 21.396 -20.649 -30.460 1.00 93.81 237 PRO A CA 1
ATOM 1879 C C . PRO A 1 237 ? 21.660 -20.953 -31.943 1.00 93.81 237 PRO A C 1
ATOM 1881 O O . PRO A 1 237 ? 22.683 -20.546 -32.478 1.00 93.81 237 PRO A O 1
ATOM 1884 N N . ASP A 1 238 ? 20.756 -21.687 -32.591 1.00 94.81 238 ASP A N 1
ATOM 1885 C CA . ASP A 1 238 ? 20.895 -22.272 -33.929 1.00 94.81 238 ASP A CA 1
ATOM 1886 C C . ASP A 1 238 ? 20.125 -21.513 -35.023 1.00 94.81 238 ASP A C 1
ATOM 1888 O O . ASP A 1 238 ? 20.327 -21.770 -36.209 1.00 94.81 238 ASP A O 1
ATOM 1892 N N . ARG A 1 239 ? 19.231 -20.592 -34.642 1.00 94.62 239 ARG A N 1
ATOM 1893 C CA . ARG A 1 239 ? 18.342 -19.868 -35.558 1.00 94.62 239 ARG A CA 1
ATOM 1894 C C . ARG A 1 239 ? 17.902 -18.519 -35.003 1.00 94.62 239 ARG A C 1
ATOM 1896 O O . ARG A 1 239 ? 17.694 -18.361 -33.802 1.00 94.62 239 ARG A O 1
ATOM 1903 N N . ASP A 1 240 ? 17.704 -17.566 -35.905 1.00 95.50 240 ASP A N 1
ATOM 1904 C CA . ASP A 1 240 ? 17.013 -16.313 -35.614 1.00 95.50 240 ASP A CA 1
ATOM 1905 C C . ASP A 1 240 ? 15.529 -16.553 -35.293 1.00 95.50 240 ASP A C 1
ATOM 1907 O O . ASP A 1 240 ? 14.889 -17.448 -35.851 1.00 95.50 240 ASP A O 1
ATOM 1911 N N . LEU A 1 241 ? 14.960 -15.701 -34.440 1.00 94.94 241 LEU A N 1
ATOM 1912 C CA . LEU A 1 241 ? 13.522 -15.667 -34.163 1.00 94.94 241 LEU A CA 1
ATOM 1913 C C . LEU A 1 241 ? 12.856 -14.543 -34.970 1.00 94.94 241 LEU A C 1
ATOM 1915 O O . LEU A 1 241 ? 13.480 -13.526 -35.277 1.00 94.94 241 LEU A O 1
ATOM 1919 N N . VAL A 1 242 ? 11.576 -14.703 -35.313 1.00 94.19 242 VAL A N 1
ATOM 1920 C CA . VAL A 1 242 ? 10.824 -13.717 -36.108 1.00 94.19 242 VAL A CA 1
ATOM 1921 C C . VAL A 1 242 ? 9.597 -13.241 -35.335 1.00 94.19 242 VAL A C 1
ATOM 1923 O O . VAL A 1 242 ? 8.651 -14.002 -35.114 1.00 94.19 242 VAL A O 1
ATOM 1926 N N . TYR A 1 243 ? 9.615 -11.965 -34.948 1.00 93.56 243 TYR A N 1
ATOM 1927 C CA . TYR A 1 243 ? 8.500 -11.271 -34.309 1.00 93.56 243 TYR A CA 1
ATOM 1928 C C . TYR A 1 243 ? 7.880 -10.279 -35.303 1.00 93.56 243 TYR A C 1
ATOM 1930 O O . TYR A 1 243 ? 8.506 -9.288 -35.676 1.00 93.56 243 TYR A O 1
ATOM 1938 N N . GLY A 1 244 ? 6.669 -10.560 -35.792 1.00 89.00 244 GLY A N 1
ATOM 1939 C CA . GLY A 1 244 ? 6.050 -9.781 -36.870 1.00 89.00 244 GLY A CA 1
ATOM 1940 C C . GLY A 1 244 ? 6.955 -9.701 -38.109 1.00 89.00 244 GLY A C 1
ATOM 1941 O O . GLY A 1 244 ? 7.252 -10.718 -38.730 1.00 89.00 244 GLY A O 1
ATOM 1942 N N . LYS A 1 245 ? 7.415 -8.488 -38.449 1.00 88.12 245 LYS A N 1
ATOM 1943 C CA . LYS A 1 245 ? 8.395 -8.224 -39.527 1.00 88.12 245 LYS A CA 1
ATOM 1944 C C . LYS A 1 245 ? 9.851 -8.120 -39.029 1.00 88.12 245 LYS A C 1
ATOM 1946 O O . LYS A 1 245 ? 10.758 -7.908 -39.829 1.00 88.12 245 LYS A O 1
ATOM 1951 N N . GLN A 1 246 ? 10.095 -8.220 -37.722 1.00 91.12 246 GLN A N 1
ATOM 1952 C CA . GLN A 1 246 ? 11.410 -8.031 -37.109 1.00 91.12 246 GLN A CA 1
ATOM 1953 C C . GLN A 1 246 ? 12.140 -9.366 -36.909 1.00 91.12 246 GLN A C 1
ATOM 1955 O O . GLN A 1 246 ? 11.666 -10.273 -36.226 1.00 91.12 246 GLN A O 1
ATOM 1960 N N . ARG A 1 247 ? 13.348 -9.449 -37.474 1.00 95.44 247 ARG A N 1
ATOM 1961 C CA . ARG A 1 247 ? 14.296 -10.557 -37.293 1.00 95.44 247 ARG A CA 1
ATOM 1962 C C . ARG A 1 247 ? 15.152 -10.332 -36.037 1.00 95.44 247 ARG A C 1
ATOM 1964 O O . ARG A 1 247 ? 15.891 -9.343 -35.975 1.00 95.44 247 ARG A O 1
ATOM 1971 N N . ILE A 1 248 ? 15.056 -11.230 -35.061 1.00 97.19 248 ILE A N 1
ATOM 1972 C CA . ILE A 1 248 ? 15.824 -11.259 -33.808 1.00 97.19 248 ILE A CA 1
ATOM 1973 C C . ILE A 1 248 ? 17.024 -12.212 -33.998 1.00 97.19 248 ILE A C 1
ATOM 1975 O O . ILE A 1 248 ? 16.784 -13.383 -34.294 1.00 97.19 248 ILE A O 1
ATOM 1979 N N . PRO A 1 249 ? 18.281 -11.756 -33.816 1.00 97.12 249 PRO A N 1
ATOM 1980 C CA . PRO A 1 249 ? 19.479 -12.577 -34.022 1.00 97.12 249 PRO A CA 1
ATOM 1981 C C . PRO A 1 249 ? 19.495 -13.884 -33.224 1.00 97.12 249 PRO A C 1
ATOM 1983 O O . PRO A 1 249 ? 19.121 -13.891 -32.047 1.00 97.12 249 PRO A O 1
ATOM 1986 N N . ALA A 1 250 ? 20.010 -14.960 -33.826 1.00 96.38 250 ALA A N 1
ATOM 1987 C CA . ALA A 1 250 ? 20.383 -16.172 -33.095 1.00 96.38 250 ALA A CA 1
ATOM 1988 C C . ALA A 1 250 ? 21.290 -15.834 -31.892 1.00 96.38 250 ALA A C 1
ATOM 1990 O O . ALA A 1 250 ? 22.081 -14.891 -31.935 1.00 96.38 250 ALA A O 1
ATOM 1991 N N . GLY A 1 251 ? 21.143 -16.576 -30.796 1.00 95.56 251 GLY A N 1
ATOM 1992 C CA . GLY A 1 251 ? 21.841 -16.317 -29.534 1.00 95.56 251 GLY A CA 1
ATOM 1993 C C . GLY A 1 251 ? 21.232 -15.206 -28.663 1.00 95.56 251 GLY A C 1
ATOM 1994 O O . GLY A 1 251 ? 21.606 -15.104 -27.499 1.00 95.56 251 GLY A O 1
ATOM 1995 N N . THR A 1 252 ? 20.270 -14.415 -29.159 1.00 97.19 252 THR A N 1
ATOM 1996 C CA . THR A 1 252 ? 19.597 -13.378 -28.350 1.00 97.19 252 THR A CA 1
ATOM 1997 C C . THR A 1 252 ? 18.718 -14.008 -27.256 1.00 97.19 252 THR A C 1
ATOM 1999 O O . THR A 1 252 ? 17.832 -14.803 -27.584 1.00 97.19 252 THR A O 1
ATOM 2002 N N . PRO A 1 253 ? 18.878 -13.627 -25.975 1.00 96.94 253 PRO A N 1
ATOM 2003 C CA . PRO A 1 253 ? 17.898 -13.899 -24.929 1.00 96.94 253 PRO A CA 1
ATOM 2004 C C . PRO A 1 253 ? 16.599 -13.127 -25.179 1.00 96.94 253 PRO A C 1
ATOM 2006 O O . PRO A 1 253 ? 16.593 -11.893 -25.218 1.00 96.94 253 PRO A O 1
ATOM 2009 N N . VAL A 1 254 ? 15.493 -13.857 -25.318 1.00 97.00 254 VAL A N 1
ATOM 2010 C CA . VAL A 1 254 ? 14.140 -13.293 -25.399 1.00 97.00 254 VAL A CA 1
ATOM 2011 C C . VAL A 1 254 ? 13.302 -13.852 -24.254 1.00 97.00 254 VAL A C 1
ATOM 2013 O O . VAL A 1 254 ? 13.246 -15.067 -24.062 1.00 97.00 254 VAL A O 1
ATOM 2016 N N . GLY A 1 255 ? 12.674 -12.977 -23.473 1.00 94.31 255 GLY A N 1
ATOM 2017 C CA . GLY A 1 255 ? 11.816 -13.336 -22.345 1.00 94.31 255 GLY A CA 1
ATOM 2018 C C . GLY A 1 255 ? 10.379 -12.852 -22.501 1.00 94.31 255 GLY A C 1
ATOM 2019 O O . GLY A 1 255 ? 10.099 -11.900 -23.224 1.00 94.31 255 GLY A O 1
ATOM 2020 N N . MET A 1 256 ? 9.476 -13.515 -21.787 1.00 94.00 256 MET A N 1
ATOM 2021 C CA . MET A 1 256 ? 8.112 -13.070 -21.507 1.00 94.00 256 MET A CA 1
ATOM 2022 C C . MET A 1 256 ? 7.831 -13.342 -20.027 1.00 94.00 256 MET A C 1
ATOM 2024 O O . MET A 1 256 ? 8.436 -14.245 -19.435 1.00 94.00 256 MET A O 1
ATOM 2028 N N . THR A 1 257 ? 6.920 -12.583 -19.430 1.00 92.12 257 THR A N 1
ATOM 2029 C CA . THR A 1 257 ? 6.567 -12.684 -18.009 1.00 92.12 257 THR A CA 1
ATOM 2030 C C . THR A 1 257 ? 5.177 -13.290 -17.873 1.00 92.12 257 THR A C 1
ATOM 2032 O O . THR A 1 257 ? 4.222 -12.747 -18.427 1.00 92.12 257 THR A O 1
ATOM 2035 N N . ALA A 1 258 ? 5.052 -14.392 -17.123 1.00 88.62 258 ALA A N 1
ATOM 2036 C CA . ALA A 1 258 ? 3.771 -15.083 -16.956 1.00 88.62 258 ALA A CA 1
ATOM 2037 C C . ALA A 1 258 ? 2.703 -14.169 -16.340 1.00 88.62 258 ALA A C 1
ATOM 2039 O O . ALA A 1 258 ? 1.598 -14.109 -16.866 1.00 88.62 258 ALA A O 1
ATOM 2040 N N . LEU A 1 259 ? 3.056 -13.403 -15.299 1.00 88.50 259 LEU A N 1
ATOM 2041 C CA . LEU A 1 259 ? 2.147 -12.469 -14.630 1.00 88.50 259 LEU A CA 1
ATOM 2042 C C . LEU A 1 259 ? 1.521 -11.461 -15.611 1.00 88.50 259 LEU A C 1
ATOM 2044 O O . LEU A 1 259 ? 0.302 -11.354 -15.670 1.00 88.50 259 LEU A O 1
ATOM 2048 N N . LEU A 1 260 ? 2.333 -10.794 -16.441 1.00 89.19 260 LEU A N 1
ATOM 2049 C CA . LEU A 1 260 ? 1.845 -9.773 -17.382 1.00 89.19 260 LEU A CA 1
ATOM 2050 C C . LEU A 1 260 ? 0.914 -10.346 -18.461 1.00 89.19 260 LEU A C 1
ATOM 2052 O O . LEU A 1 260 ? -0.029 -9.677 -18.868 1.00 89.19 260 LEU A O 1
ATOM 2056 N N . MET A 1 261 ? 1.150 -11.590 -18.892 1.00 88.88 261 MET A N 1
ATOM 2057 C CA . MET A 1 261 ? 0.237 -12.298 -19.795 1.00 88.88 261 MET A CA 1
ATOM 2058 C C . MET A 1 261 ? -1.031 -12.783 -19.085 1.00 88.88 261 MET A C 1
ATOM 2060 O O . MET A 1 261 ? -2.102 -12.817 -19.680 1.00 88.88 261 MET A O 1
ATOM 2064 N N . HIS A 1 262 ? -0.913 -13.208 -17.827 1.00 90.38 262 HIS A N 1
ATOM 2065 C CA . HIS A 1 262 ? -2.024 -13.671 -16.997 1.00 90.38 262 HIS A CA 1
ATOM 2066 C C . HIS A 1 262 ? -2.969 -12.530 -16.588 1.00 90.38 262 HIS A C 1
ATOM 2068 O O . HIS A 1 262 ? -4.127 -12.798 -16.271 1.00 90.38 262 HIS A O 1
ATOM 2074 N N . THR A 1 263 ? -2.504 -11.277 -16.619 1.00 88.44 263 THR A N 1
ATOM 2075 C CA . THR A 1 263 ? -3.304 -10.062 -16.394 1.00 88.44 263 THR A CA 1
ATOM 2076 C C . THR A 1 263 ? -3.611 -9.287 -17.686 1.00 88.44 263 THR A C 1
ATOM 2078 O O . THR A 1 263 ? -3.950 -8.108 -17.621 1.00 88.44 263 THR A O 1
ATOM 2081 N N . ASP A 1 264 ? -3.468 -9.910 -18.859 1.00 87.00 264 ASP A N 1
ATOM 2082 C CA . ASP A 1 264 ? -3.765 -9.284 -20.154 1.00 87.00 264 ASP A CA 1
ATOM 2083 C C . ASP A 1 264 ? -5.295 -9.195 -20.383 1.00 87.00 264 ASP A C 1
ATOM 2085 O O . ASP A 1 264 ? -5.945 -10.247 -20.452 1.00 87.00 264 ASP A O 1
ATOM 2089 N N . PRO A 1 265 ? -5.892 -7.989 -20.503 1.00 86.62 265 PRO A N 1
ATOM 2090 C CA . PRO A 1 265 ? -7.339 -7.823 -20.662 1.00 86.62 265 PRO A CA 1
ATOM 2091 C C . PRO A 1 265 ? -7.889 -8.395 -21.978 1.00 86.62 265 PRO A C 1
ATOM 2093 O O . PRO A 1 265 ? -9.049 -8.801 -22.018 1.00 86.62 265 PRO A O 1
ATOM 2096 N N . GLU A 1 266 ? -7.073 -8.488 -23.036 1.00 86.25 266 GLU A N 1
ATOM 2097 C CA . GLU A 1 266 ? -7.488 -9.068 -24.325 1.00 86.25 266 GLU A CA 1
ATOM 2098 C C . GLU A 1 266 ? -7.674 -10.593 -24.221 1.00 86.25 266 GLU A C 1
ATOM 2100 O O . GLU A 1 266 ? -8.447 -11.209 -24.962 1.00 86.25 266 GLU A O 1
ATOM 2105 N N . VAL A 1 267 ? -6.976 -11.229 -23.273 1.00 87.00 267 VAL A N 1
ATOM 2106 C CA . VAL A 1 267 ? -7.094 -12.665 -22.993 1.00 87.00 267 VAL A CA 1
ATOM 2107 C C . VAL A 1 267 ? -8.130 -12.927 -21.898 1.00 87.00 267 VAL A C 1
ATOM 2109 O O . VAL A 1 267 ? -8.970 -13.821 -22.063 1.00 87.00 267 VAL A O 1
ATOM 2112 N N . TYR A 1 268 ? -8.088 -12.145 -20.816 1.00 88.25 268 TYR A N 1
ATOM 2113 C CA . TYR A 1 268 ? -8.875 -12.311 -19.594 1.00 88.25 268 TYR A CA 1
ATOM 2114 C C . TYR A 1 268 ? -9.709 -11.045 -19.313 1.00 88.25 268 TYR A C 1
ATOM 2116 O O . TYR A 1 268 ? -9.185 -10.100 -18.726 1.00 88.25 268 TYR A O 1
ATOM 2124 N N . PRO A 1 269 ? -11.005 -11.011 -19.684 1.00 84.44 269 PRO A N 1
ATOM 2125 C CA . PRO A 1 269 ? -11.905 -9.913 -19.331 1.00 84.44 269 PRO A CA 1
ATOM 2126 C C . PRO A 1 269 ? -11.955 -9.701 -17.815 1.00 84.44 269 PRO A C 1
ATOM 2128 O O . PRO A 1 269 ? -11.984 -10.675 -17.058 1.00 84.44 269 PRO A O 1
ATOM 2131 N N . ASP A 1 270 ? -11.935 -8.441 -17.381 1.00 83.19 270 ASP A N 1
ATOM 2132 C CA . ASP A 1 270 ? -11.707 -8.040 -15.987 1.00 83.19 270 ASP A CA 1
ATOM 2133 C C . ASP A 1 270 ? -10.517 -8.796 -15.358 1.00 83.19 270 ASP A C 1
ATOM 2135 O O . ASP A 1 270 ? -10.693 -9.600 -14.435 1.00 83.19 270 ASP A O 1
ATOM 2139 N N . PRO A 1 271 ? -9.279 -8.583 -15.851 1.00 83.44 271 PRO A N 1
ATOM 2140 C CA . PRO A 1 271 ? -8.135 -9.431 -15.509 1.00 83.44 271 PRO A CA 1
ATOM 2141 C C . PRO A 1 271 ? -7.757 -9.360 -14.025 1.00 83.44 271 PRO A C 1
ATOM 2143 O O . PRO A 1 271 ? -7.173 -10.307 -13.501 1.00 83.44 271 PRO A O 1
ATOM 2146 N N . MET A 1 272 ? -8.109 -8.271 -13.335 1.00 84.69 272 MET A N 1
ATOM 2147 C CA . MET A 1 272 ? -7.857 -8.088 -11.901 1.00 84.69 272 MET A CA 1
ATOM 2148 C C . MET A 1 272 ? -8.986 -8.621 -11.003 1.00 84.69 272 MET A C 1
ATOM 2150 O O . MET A 1 272 ? -8.828 -8.644 -9.786 1.00 84.69 272 MET A O 1
ATOM 2154 N N . ARG A 1 273 ? -10.105 -9.093 -11.572 1.00 81.56 273 ARG A N 1
ATOM 2155 C CA . ARG A 1 273 ? -11.170 -9.779 -10.830 1.00 81.56 273 ARG A CA 1
ATOM 2156 C C . ARG A 1 273 ? -10.816 -11.257 -10.666 1.00 81.56 273 ARG A C 1
ATOM 2158 O O . ARG A 1 273 ? -10.567 -11.941 -11.661 1.00 81.56 273 ARG A O 1
ATOM 2165 N N . PHE A 1 274 ? -10.846 -11.750 -9.428 1.00 81.56 274 PHE A N 1
ATOM 2166 C CA . PHE A 1 274 ? -10.844 -13.187 -9.156 1.00 81.56 274 PHE A CA 1
ATOM 2167 C C . PHE A 1 274 ? -12.206 -13.767 -9.536 1.00 81.56 274 PHE A C 1
ATOM 2169 O O . PHE A 1 274 ? -13.216 -13.488 -8.892 1.00 81.56 274 PHE A O 1
ATOM 2176 N N . ASP A 1 275 ? -12.230 -14.532 -10.619 1.00 82.31 275 ASP A N 1
ATOM 2177 C CA . ASP A 1 275 ? -13.434 -15.107 -11.202 1.00 82.31 275 ASP A CA 1
ATOM 2178 C C . ASP A 1 275 ? -13.145 -16.550 -11.649 1.00 82.31 275 ASP A C 1
ATOM 2180 O O . ASP A 1 275 ? -12.441 -16.760 -12.636 1.00 82.31 275 ASP A O 1
ATOM 2184 N N . PRO A 1 276 ? -13.644 -17.567 -10.927 1.00 81.00 276 PRO A N 1
ATOM 2185 C CA . PRO A 1 276 ? -13.554 -18.955 -11.365 1.00 81.00 276 PRO A CA 1
ATOM 2186 C C . PRO A 1 276 ? -14.409 -19.265 -12.603 1.00 81.00 276 PRO A C 1
ATOM 2188 O O . PRO A 1 276 ? -14.020 -20.119 -13.401 1.00 81.00 276 PRO A O 1
ATOM 2191 N N . ASP A 1 277 ? -15.551 -18.601 -12.806 1.00 80.88 277 ASP A N 1
ATOM 2192 C CA . ASP A 1 277 ? -16.544 -19.017 -13.806 1.00 80.88 277 ASP A CA 1
ATOM 2193 C C . ASP A 1 277 ? -16.022 -18.903 -15.246 1.00 80.88 277 ASP A C 1
ATOM 2195 O O . ASP A 1 277 ? -16.377 -19.727 -16.096 1.00 80.88 277 ASP A O 1
ATOM 2199 N N . ARG A 1 278 ? -15.061 -18.003 -15.514 1.00 86.44 278 ARG A N 1
ATOM 2200 C CA . ARG A 1 278 ? -14.339 -17.942 -16.803 1.00 86.44 278 ARG A CA 1
ATOM 2201 C C . ARG A 1 278 ? -13.709 -19.279 -17.236 1.00 86.44 278 ARG A C 1
ATOM 2203 O O . ARG A 1 278 ? -13.502 -19.494 -18.429 1.00 86.44 278 ARG A O 1
ATOM 2210 N N . TRP A 1 279 ? -13.400 -20.180 -16.297 1.00 82.00 279 TRP A N 1
ATOM 2211 C CA . TRP A 1 279 ? -12.800 -21.501 -16.553 1.00 82.00 279 TRP A CA 1
ATOM 2212 C C . TRP A 1 279 ? -13.822 -22.632 -16.747 1.00 82.00 279 TRP A C 1
ATOM 2214 O O . TRP A 1 279 ? -13.427 -23.753 -17.097 1.00 82.00 279 TRP A O 1
ATOM 2224 N N . MET A 1 280 ? -15.106 -22.354 -16.500 1.00 78.56 280 MET A N 1
ATOM 2225 C CA . MET A 1 280 ? -16.206 -23.312 -16.627 1.00 78.56 280 MET A CA 1
ATOM 2226 C C . MET A 1 280 ? -16.700 -23.431 -18.075 1.00 78.56 280 MET A C 1
ATOM 2228 O O . MET A 1 280 ? -17.080 -24.527 -18.489 1.00 78.56 280 MET A O 1
ATOM 2232 N N . ASP A 1 281 ? -16.633 -22.356 -18.870 1.00 82.19 281 ASP A N 1
ATOM 2233 C CA . ASP A 1 281 ? -16.885 -22.444 -20.312 1.00 82.19 281 ASP A CA 1
ATOM 2234 C C . ASP A 1 281 ? -15.706 -23.076 -21.074 1.00 82.19 281 ASP A C 1
ATOM 2236 O O . ASP A 1 281 ? -14.534 -22.723 -20.909 1.00 82.19 281 ASP A O 1
ATOM 2240 N N . ALA A 1 282 ? -16.030 -24.005 -21.972 1.00 74.88 282 ALA A N 1
ATOM 2241 C CA . ALA A 1 282 ? -15.053 -24.762 -22.736 1.00 74.88 282 ALA A CA 1
ATOM 2242 C C . ALA A 1 282 ? -14.401 -23.951 -23.871 1.00 74.88 282 ALA A C 1
ATOM 2244 O O . ALA A 1 282 ? -13.299 -24.295 -24.303 1.00 74.88 282 ALA A O 1
ATOM 2245 N N . GLU A 1 283 ? -15.037 -22.903 -24.401 1.00 79.62 283 GLU A N 1
ATOM 2246 C CA . GLU A 1 283 ? -14.470 -22.091 -25.482 1.00 79.62 283 GLU A CA 1
ATOM 2247 C C . GLU A 1 283 ? -13.554 -20.982 -24.959 1.00 79.62 283 GLU A C 1
ATOM 2249 O O . GLU A 1 283 ? -12.397 -20.904 -25.385 1.00 79.62 283 GLU A O 1
ATOM 2254 N N . ALA A 1 284 ? -14.004 -20.227 -23.955 1.00 80.56 284 ALA A N 1
ATOM 2255 C CA . ALA A 1 284 ? -13.192 -19.290 -23.188 1.00 80.56 284 ALA A CA 1
ATOM 2256 C C . ALA A 1 284 ? -11.934 -19.977 -22.641 1.00 80.56 284 ALA A C 1
ATOM 2258 O O . ALA A 1 284 ? -10.821 -19.494 -22.859 1.00 80.56 284 ALA A O 1
ATOM 2259 N N . ARG A 1 285 ? -12.073 -21.170 -22.046 1.00 80.81 285 ARG A N 1
ATOM 2260 C CA . ARG A 1 285 ? -10.929 -21.969 -21.590 1.00 80.81 285 ARG A CA 1
ATOM 2261 C C . ARG A 1 285 ? -9.950 -22.311 -22.715 1.00 80.81 285 ARG A C 1
ATOM 2263 O O . ARG A 1 285 ? -8.760 -22.055 -22.566 1.00 80.81 285 ARG A O 1
ATOM 2270 N N . ARG A 1 286 ? -10.422 -22.792 -23.874 1.00 82.88 286 ARG A N 1
ATOM 2271 C CA . ARG A 1 286 ? -9.560 -23.071 -25.049 1.00 82.88 286 ARG A CA 1
ATOM 2272 C C . ARG A 1 286 ? -8.881 -21.817 -25.622 1.00 82.88 286 ARG A C 1
ATOM 2274 O O . ARG A 1 286 ? -7.839 -21.940 -26.271 1.00 82.88 286 ARG A O 1
ATOM 2281 N N . ARG A 1 287 ? -9.438 -20.621 -25.394 1.00 83.69 287 ARG A N 1
ATOM 2282 C CA . ARG A 1 287 ? -8.792 -19.334 -25.707 1.00 83.69 287 ARG A CA 1
ATOM 2283 C C . ARG A 1 287 ? -7.681 -19.018 -24.700 1.00 83.69 287 ARG A C 1
ATOM 2285 O O . ARG A 1 287 ? -6.547 -18.776 -25.113 1.00 83.69 287 ARG A O 1
ATOM 2292 N N . MET A 1 288 ? -7.992 -19.067 -23.404 1.00 87.88 288 MET A N 1
ATOM 2293 C CA . MET A 1 288 ? -7.067 -18.751 -22.306 1.00 87.88 288 MET A CA 1
ATOM 2294 C C . MET A 1 288 ? -5.895 -19.744 -22.211 1.00 87.88 288 MET A C 1
ATOM 2296 O O . MET A 1 288 ? -4.756 -19.317 -22.035 1.00 87.88 288 MET A O 1
ATOM 2300 N N . ASP A 1 289 ? -6.129 -21.041 -22.451 1.00 83.19 289 ASP A N 1
ATOM 2301 C CA . ASP A 1 289 ? -5.134 -22.135 -22.434 1.00 83.19 289 ASP A CA 1
ATOM 2302 C C . ASP A 1 289 ? -3.937 -21.929 -23.395 1.00 83.19 289 ASP A C 1
ATOM 2304 O O . ASP A 1 289 ? -2.949 -22.669 -23.339 1.00 83.19 289 ASP A O 1
ATOM 2308 N N . LYS A 1 290 ? -3.981 -20.929 -24.286 1.00 82.25 290 LYS A N 1
ATOM 2309 C CA . LYS A 1 290 ? -2.841 -20.515 -25.126 1.00 82.25 290 LYS A CA 1
ATOM 2310 C C . LYS A 1 290 ? -1.833 -19.648 -24.366 1.00 82.25 290 LYS A C 1
ATOM 2312 O O . LYS A 1 290 ? -0.632 -19.844 -24.531 1.00 82.25 290 LYS A O 1
ATOM 2317 N N . ALA A 1 291 ? -2.317 -18.732 -23.527 1.00 83.75 291 ALA A N 1
ATOM 2318 C CA . ALA A 1 291 ? -1.504 -17.809 -22.731 1.00 83.75 291 ALA A CA 1
ATOM 2319 C C . ALA A 1 291 ? -1.296 -18.288 -21.283 1.00 83.75 291 ALA A C 1
ATOM 2321 O O . ALA A 1 291 ? -0.324 -17.905 -20.639 1.00 83.75 291 ALA A O 1
ATOM 2322 N N . TYR A 1 292 ? -2.189 -19.134 -20.770 1.00 89.06 292 TYR A N 1
ATOM 2323 C CA . TYR A 1 292 ? -2.105 -19.698 -19.428 1.00 89.06 292 TYR A CA 1
ATOM 2324 C C . TYR A 1 292 ? -0.886 -20.626 -19.285 1.00 89.06 292 TYR A C 1
ATOM 2326 O O . TYR A 1 292 ? -0.737 -21.620 -20.008 1.00 89.06 292 TYR A O 1
ATOM 2334 N N . ALA A 1 293 ? 0.021 -20.278 -18.367 1.00 89.25 293 ALA A N 1
ATOM 2335 C CA . ALA A 1 293 ? 1.279 -20.991 -18.149 1.00 89.25 293 ALA A CA 1
ATOM 2336 C C . ALA A 1 293 ? 1.869 -20.817 -16.728 1.00 89.25 293 ALA A C 1
ATOM 2338 O O . ALA A 1 293 ? 3.058 -20.508 -16.598 1.00 89.25 293 ALA A O 1
ATOM 2339 N N . PRO A 1 294 ? 1.110 -21.086 -15.646 1.00 88.75 294 PRO A N 1
ATOM 2340 C CA . PRO A 1 294 ? 1.584 -20.926 -14.260 1.00 88.75 294 PRO A CA 1
ATOM 2341 C C . PRO A 1 294 ? 2.782 -21.816 -13.901 1.00 88.75 294 PRO A C 1
ATOM 2343 O O . PRO A 1 294 ? 3.537 -21.520 -12.978 1.00 88.75 294 PRO A O 1
ATOM 2346 N N . PHE A 1 295 ? 2.974 -22.898 -14.658 1.00 89.69 295 PHE A N 1
ATOM 2347 C CA . PHE A 1 295 ? 4.087 -23.840 -14.546 1.00 89.69 295 PHE A CA 1
ATOM 2348 C C . PHE A 1 295 ? 5.121 -23.684 -15.684 1.00 89.69 295 PHE A C 1
ATOM 2350 O O . PHE A 1 295 ? 5.989 -24.544 -15.863 1.00 89.69 295 PHE A O 1
ATOM 2357 N N . GLY A 1 296 ? 5.027 -22.612 -16.479 1.00 87.38 296 GLY A N 1
ATOM 2358 C CA . GLY A 1 296 ? 5.741 -22.437 -17.745 1.00 87.38 296 GLY A CA 1
ATOM 2359 C C . GLY A 1 296 ? 5.186 -23.311 -18.882 1.00 87.38 296 GLY A C 1
ATOM 2360 O O . GLY A 1 296 ? 4.166 -23.983 -18.740 1.00 87.38 296 GLY A O 1
ATOM 2361 N N . ARG A 1 297 ? 5.869 -23.319 -20.035 1.00 88.12 297 ARG A N 1
ATOM 2362 C CA . ARG A 1 297 ? 5.495 -24.108 -21.230 1.00 88.12 297 ARG A CA 1
ATOM 2363 C C . ARG A 1 297 ? 6.742 -24.651 -21.949 1.00 88.12 297 ARG A C 1
ATOM 2365 O O . ARG A 1 297 ? 7.883 -24.345 -21.581 1.00 88.12 297 ARG A O 1
ATOM 2372 N N . GLY A 1 298 ? 6.528 -25.503 -22.949 1.00 87.25 298 GLY A N 1
ATOM 2373 C CA . GLY A 1 298 ? 7.585 -26.054 -23.802 1.00 87.25 298 GLY A CA 1
ATOM 2374 C C . GLY A 1 298 ? 8.432 -27.146 -23.149 1.00 87.25 298 GLY A C 1
ATOM 2375 O O . GLY A 1 298 ? 8.029 -27.764 -22.165 1.00 87.25 298 GLY A O 1
ATOM 2376 N N . THR A 1 299 ? 9.634 -27.393 -23.683 1.00 85.38 299 THR A N 1
ATOM 2377 C CA . THR A 1 299 ? 10.563 -28.415 -23.138 1.00 85.38 299 THR A CA 1
ATOM 2378 C C . THR A 1 299 ? 11.026 -28.141 -21.702 1.00 85.38 299 THR A C 1
ATOM 2380 O O . THR A 1 299 ? 11.525 -29.051 -21.041 1.00 85.38 299 THR A O 1
ATOM 2383 N N . ARG A 1 300 ? 10.880 -26.902 -21.211 1.00 86.75 300 ARG A N 1
ATOM 2384 C CA . ARG A 1 300 ? 11.377 -26.436 -19.904 1.00 86.75 300 ARG A CA 1
ATOM 2385 C C . ARG A 1 300 ? 10.271 -26.213 -18.850 1.00 86.75 300 ARG A C 1
ATOM 2387 O O . ARG A 1 300 ? 10.584 -25.678 -17.792 1.00 86.75 300 ARG A O 1
ATOM 2394 N N . ILE A 1 301 ? 9.024 -26.621 -19.123 1.00 88.69 301 ILE A N 1
ATOM 2395 C CA . ILE A 1 301 ? 7.877 -26.609 -18.183 1.00 88.69 301 ILE A CA 1
ATOM 2396 C C . ILE A 1 301 ? 8.215 -27.283 -16.839 1.00 88.69 301 ILE A C 1
ATOM 2398 O O . ILE A 1 301 ? 9.072 -28.169 -16.810 1.00 88.69 301 ILE A O 1
ATOM 2402 N N . CYS A 1 302 ? 7.553 -26.925 -15.734 1.00 89.62 302 CYS A N 1
ATOM 2403 C CA . CYS A 1 302 ? 7.741 -27.579 -14.432 1.00 89.62 302 CYS A CA 1
ATOM 2404 C C . CYS A 1 302 ? 7.697 -29.116 -14.549 1.00 89.62 302 CYS A C 1
ATOM 2406 O O . CYS A 1 302 ? 6.893 -29.672 -15.301 1.00 89.62 302 CYS A O 1
ATOM 2408 N N . ILE A 1 303 ? 8.593 -29.818 -13.846 1.00 86.44 303 ILE A N 1
ATOM 2409 C CA . ILE A 1 303 ? 8.609 -31.290 -13.840 1.00 86.44 303 ILE A CA 1
ATOM 2410 C C . ILE A 1 303 ? 7.609 -31.868 -12.835 1.00 86.44 303 ILE A C 1
ATOM 2412 O O . ILE A 1 303 ? 6.910 -32.821 -13.157 1.00 86.44 303 ILE A O 1
ATOM 2416 N N . GLY A 1 304 ? 7.462 -31.225 -11.674 1.00 82.69 304 GLY A N 1
ATOM 2417 C CA . GLY A 1 304 ? 6.504 -31.602 -10.637 1.00 82.69 304 GLY A CA 1
ATOM 2418 C C . GLY A 1 304 ? 5.058 -31.195 -10.925 1.00 82.69 304 GLY A C 1
ATOM 2419 O O . GLY A 1 304 ? 4.226 -31.371 -10.051 1.00 82.69 304 GLY A O 1
ATOM 2420 N N . MET A 1 305 ? 4.729 -30.670 -12.114 1.00 85.31 305 MET A N 1
ATOM 2421 C CA . MET A 1 305 ? 3.406 -30.104 -12.429 1.00 85.31 305 MET A CA 1
ATOM 2422 C C . MET A 1 305 ? 2.236 -31.034 -12.063 1.00 85.31 305 MET A C 1
ATOM 2424 O O . MET A 1 305 ? 1.233 -30.569 -11.537 1.00 85.31 305 MET A O 1
ATOM 2428 N N . HIS A 1 306 ? 2.350 -32.340 -12.322 1.00 73.81 306 HIS A N 1
ATOM 2429 C CA . HIS A 1 306 ? 1.290 -33.293 -11.976 1.00 73.81 306 HIS A CA 1
ATOM 2430 C C . HIS A 1 306 ? 1.185 -33.566 -10.472 1.00 73.81 306 HIS A C 1
ATOM 2432 O O . HIS A 1 306 ? 0.078 -33.763 -9.991 1.00 73.81 306 HIS A O 1
ATOM 2438 N N . LEU A 1 307 ? 2.302 -33.541 -9.740 1.00 73.06 307 LEU A N 1
ATOM 2439 C CA . LEU A 1 307 ? 2.304 -33.661 -8.281 1.00 73.06 307 LEU A CA 1
ATOM 2440 C C . LEU A 1 307 ? 1.744 -32.383 -7.637 1.00 73.06 307 LEU A C 1
ATOM 2442 O O . LEU A 1 307 ? 0.865 -32.474 -6.796 1.00 73.06 307 LEU A O 1
ATOM 2446 N N . ALA A 1 308 ? 2.158 -31.206 -8.115 1.00 81.69 308 ALA A N 1
ATOM 2447 C CA . ALA A 1 308 ? 1.659 -29.914 -7.649 1.00 81.69 308 ALA A CA 1
ATOM 2448 C C . ALA A 1 308 ? 0.155 -29.725 -7.911 1.00 81.69 308 ALA A C 1
ATOM 2450 O O . ALA A 1 308 ? -0.531 -29.157 -7.073 1.00 81.69 308 ALA A O 1
ATOM 2451 N N . TRP A 1 309 ? -0.384 -30.216 -9.036 1.00 72.81 309 TRP A N 1
ATOM 2452 C CA . TRP A 1 309 ? -1.838 -30.224 -9.252 1.00 72.81 309 TRP A CA 1
ATOM 2453 C C . TRP A 1 309 ? -2.564 -31.117 -8.248 1.00 72.81 309 TRP A C 1
ATOM 2455 O O . TRP A 1 309 ? -3.581 -30.678 -7.722 1.00 72.81 309 TRP A O 1
ATOM 2465 N N . VAL A 1 310 ? -2.045 -32.322 -7.972 1.00 62.09 310 VAL A N 1
ATOM 2466 C CA . VAL A 1 310 ? -2.589 -33.201 -6.924 1.00 62.09 310 VAL A CA 1
ATOM 2467 C C . VAL A 1 310 ? -2.531 -32.474 -5.582 1.00 62.09 310 VAL A C 1
ATOM 2469 O O . VAL A 1 310 ? -3.580 -32.195 -5.028 1.00 62.09 310 VAL A O 1
ATOM 2472 N N . GLU A 1 311 ? -1.358 -32.033 -5.117 1.00 70.25 311 GLU A N 1
ATOM 2473 C CA . GLU A 1 311 ? -1.222 -31.255 -3.874 1.00 70.25 311 GLU A CA 1
ATOM 2474 C C . GLU A 1 311 ? -2.238 -30.096 -3.799 1.00 70.25 311 GLU A C 1
ATOM 2476 O O . GLU A 1 311 ? -2.975 -30.007 -2.824 1.00 70.25 311 GLU A O 1
ATOM 2481 N N . LEU A 1 312 ? -2.352 -29.262 -4.842 1.00 76.25 312 LEU A N 1
ATOM 2482 C CA . LEU A 1 312 ? -3.231 -28.084 -4.874 1.00 76.25 312 LEU A CA 1
ATOM 2483 C C . LEU A 1 312 ? -4.728 -28.400 -4.856 1.00 76.25 312 LEU A C 1
ATOM 2485 O O . LEU A 1 312 ? -5.448 -27.784 -4.068 1.00 76.25 312 LEU A O 1
ATOM 2489 N N . TYR A 1 313 ? -5.200 -29.332 -5.699 1.00 61.75 313 TYR A N 1
ATOM 2490 C CA . TYR A 1 313 ? -6.588 -29.825 -5.647 1.00 61.75 313 TYR A CA 1
ATOM 2491 C C . TYR A 1 313 ? -6.972 -30.144 -4.227 1.00 61.75 313 TYR A C 1
ATOM 2493 O O . TYR A 1 313 ? -8.005 -29.735 -3.695 1.00 61.75 313 TYR A O 1
ATOM 2501 N N . MET A 1 314 ? -6.075 -30.922 -3.659 1.00 60.47 314 MET A N 1
ATOM 2502 C CA . MET A 1 314 ? -6.427 -31.852 -2.651 1.00 60.47 314 MET A CA 1
ATOM 2503 C C . MET A 1 314 ? -6.333 -31.070 -1.334 1.00 60.47 314 MET A C 1
ATOM 2505 O O . MET A 1 314 ? -7.376 -30.895 -0.704 1.00 60.47 314 MET A O 1
ATOM 2509 N N . VAL A 1 315 ? -5.214 -30.393 -1.042 1.00 67.62 315 VAL A N 1
ATOM 2510 C CA . VAL A 1 315 ? -5.089 -29.346 0.000 1.00 67.62 315 VAL A CA 1
ATOM 2511 C C . VAL A 1 315 ? -6.301 -28.418 0.083 1.00 67.62 315 VAL A C 1
ATOM 2513 O O . VAL A 1 315 ? -6.952 -28.360 1.130 1.00 67.62 315 VAL A O 1
ATOM 2516 N N . VAL A 1 316 ? -6.624 -27.702 -1.001 1.00 69.81 316 VAL A N 1
ATOM 2517 C CA . VAL A 1 316 ? -7.621 -26.621 -0.955 1.00 69.81 316 VAL A CA 1
ATOM 2518 C C . VAL A 1 316 ? -9.012 -27.157 -0.642 1.00 69.81 316 VAL A C 1
ATOM 2520 O O . VAL A 1 316 ? -9.722 -26.579 0.177 1.00 69.81 316 VAL A O 1
ATOM 2523 N N . ALA A 1 317 ? -9.397 -28.286 -1.231 1.00 57.94 317 ALA A N 1
ATOM 2524 C CA . ALA A 1 317 ? -10.752 -28.803 -1.100 1.00 57.94 317 ALA A CA 1
ATOM 2525 C C . ALA A 1 317 ? -11.122 -29.266 0.317 1.00 57.94 317 ALA A C 1
ATOM 2527 O O . ALA A 1 317 ? -12.275 -29.155 0.718 1.00 57.94 317 ALA A O 1
ATOM 2528 N N . ALA A 1 318 ? -10.159 -29.754 1.096 1.00 60.25 318 ALA A N 1
ATOM 2529 C CA . ALA A 1 318 ? -10.390 -30.130 2.492 1.00 60.25 318 ALA A CA 1
ATOM 2530 C C . ALA A 1 318 ? -10.253 -28.990 3.488 1.00 60.25 318 ALA A C 1
ATOM 2532 O O . ALA A 1 318 ? -10.821 -29.062 4.578 1.00 60.25 318 ALA A O 1
ATOM 2533 N N . ILE A 1 319 ? -9.477 -27.978 3.111 1.00 62.59 319 ILE A N 1
ATOM 2534 C CA . ILE A 1 319 ? -9.425 -26.693 3.788 1.00 62.59 319 ILE A CA 1
ATOM 2535 C C . ILE A 1 319 ? -10.833 -26.083 3.741 1.00 62.59 319 ILE A C 1
ATOM 2537 O O . ILE A 1 319 ? -11.414 -25.879 4.800 1.00 62.59 319 ILE A O 1
ATOM 2541 N N . VAL A 1 320 ? -11.451 -25.956 2.560 1.00 61.69 320 VAL A N 1
ATOM 2542 C CA . VAL A 1 320 ? -12.821 -25.406 2.415 1.00 61.69 320 VAL A CA 1
ATOM 2543 C C . VAL A 1 320 ? -13.962 -26.341 2.852 1.00 61.69 320 VAL A C 1
ATOM 2545 O O . VAL A 1 320 ? -15.113 -25.927 2.846 1.00 61.69 320 VAL A O 1
ATOM 2548 N N . GLN A 1 321 ? -13.686 -27.599 3.218 1.00 50.97 321 GLN A N 1
ATOM 2549 C CA . GLN A 1 321 ? -14.703 -28.537 3.734 1.00 50.97 321 GLN A CA 1
ATOM 2550 C C . GLN A 1 321 ? -14.796 -28.604 5.261 1.00 50.97 321 GLN A C 1
ATOM 2552 O O . GLN A 1 321 ? -15.721 -29.229 5.777 1.00 50.97 321 GLN A O 1
ATOM 2557 N N . ARG A 1 322 ? -13.822 -28.046 5.985 1.00 50.62 322 ARG A N 1
ATOM 2558 C CA . ARG A 1 322 ? -13.735 -28.156 7.453 1.00 50.62 322 ARG A CA 1
ATOM 2559 C C . ARG A 1 322 ? -13.697 -26.812 8.177 1.00 50.62 322 ARG A C 1
ATOM 2561 O O . ARG A 1 322 ? -13.805 -26.795 9.397 1.00 50.62 322 ARG A O 1
ATOM 2568 N N . PHE A 1 323 ? -13.515 -25.716 7.445 1.00 52.47 323 PHE A N 1
ATOM 2569 C CA . PHE A 1 323 ? -13.393 -24.371 7.996 1.00 52.47 323 PHE A CA 1
ATOM 2570 C C . PHE A 1 323 ? -14.152 -23.408 7.097 1.00 52.47 323 PHE A C 1
ATOM 2572 O O . PHE A 1 323 ? -14.018 -23.474 5.874 1.00 52.47 323 PHE A O 1
ATOM 2579 N N . ASP A 1 324 ? -14.896 -22.498 7.709 1.00 54.03 324 ASP A N 1
ATOM 2580 C CA . ASP A 1 324 ? -15.345 -21.285 7.045 1.00 54.03 324 ASP A CA 1
ATOM 2581 C C . ASP A 1 324 ? -14.169 -20.300 6.943 1.00 54.03 324 ASP A C 1
ATOM 2583 O O . ASP A 1 324 ? -13.251 -20.306 7.770 1.00 54.03 324 ASP A O 1
ATOM 2587 N N . PHE A 1 325 ? -14.156 -19.494 5.880 1.00 58.44 325 PHE A N 1
ATOM 2588 C CA . PHE A 1 325 ? -13.044 -18.600 5.552 1.00 58.44 325 PHE A CA 1
ATOM 2589 C C . PHE A 1 325 ? -13.462 -17.146 5.639 1.00 58.44 325 PHE A C 1
ATOM 2591 O O . PHE A 1 325 ? -13.903 -16.547 4.659 1.00 58.44 325 PHE A O 1
ATOM 2598 N N . GLU A 1 326 ? -13.245 -16.570 6.813 1.00 53.78 326 GLU A N 1
ATOM 2599 C CA . GLU A 1 326 ? -13.198 -15.126 6.968 1.00 53.78 326 GLU A CA 1
ATOM 2600 C C . GLU A 1 326 ? -11.813 -14.633 6.541 1.00 53.78 326 GLU A C 1
ATOM 2602 O O . GLU A 1 326 ? -10.777 -15.146 6.976 1.00 53.78 326 GLU A O 1
ATOM 2607 N N . PHE A 1 327 ? -11.794 -13.650 5.643 1.00 52.53 327 PHE A N 1
ATOM 2608 C CA . PHE A 1 327 ? -10.582 -12.894 5.374 1.00 52.53 327 PHE A CA 1
ATOM 2609 C C . PHE A 1 327 ? -10.406 -11.897 6.511 1.00 52.53 327 PHE A C 1
ATOM 2611 O O . PHE A 1 327 ? -11.202 -10.969 6.645 1.00 52.53 327 PHE A O 1
ATOM 2618 N N . ASP A 1 328 ? -9.339 -12.074 7.284 1.00 46.75 328 ASP A N 1
ATOM 2619 C CA . ASP A 1 328 ? -8.769 -10.990 8.073 1.00 46.75 328 ASP A CA 1
ATOM 2620 C C . ASP A 1 328 ? -8.608 -9.764 7.154 1.00 46.75 328 ASP A C 1
ATOM 2622 O O . ASP A 1 328 ? -7.980 -9.850 6.091 1.00 46.75 328 ASP A O 1
ATOM 2626 N N . ALA A 1 329 ? -9.216 -8.638 7.537 1.00 48.03 329 ALA A N 1
ATOM 2627 C CA . ALA A 1 329 ? -9.177 -7.401 6.763 1.00 48.03 329 ALA A CA 1
ATOM 2628 C C . ALA A 1 329 ? -7.734 -6.900 6.568 1.00 48.03 329 ALA A C 1
ATOM 2630 O O . ALA A 1 329 ? -7.433 -6.262 5.555 1.00 48.03 329 ALA A O 1
ATOM 2631 N N . ASP A 1 330 ? -6.831 -7.263 7.482 1.00 43.94 330 ASP A N 1
ATOM 2632 C CA . ASP A 1 330 ? -5.406 -6.981 7.391 1.00 43.94 330 ASP A CA 1
ATOM 2633 C C . ASP A 1 330 ? -4.639 -7.993 6.519 1.00 43.94 330 ASP A C 1
ATOM 2635 O O . ASP A 1 330 ? -3.595 -7.657 5.963 1.00 43.94 330 ASP A O 1
ATOM 2639 N N . ALA A 1 331 ? -5.156 -9.200 6.275 1.00 43.34 331 ALA A N 1
ATOM 2640 C CA . ALA A 1 331 ? -4.518 -10.146 5.350 1.00 43.34 331 ALA A CA 1
ATOM 2641 C C . ALA A 1 331 ? -4.652 -9.733 3.866 1.00 43.34 331 ALA A C 1
ATOM 2643 O O . ALA A 1 331 ? -3.947 -10.266 3.010 1.00 43.34 331 ALA A O 1
ATOM 2644 N N . ALA A 1 332 ? -5.519 -8.765 3.544 1.00 39.72 332 ALA A N 1
ATOM 2645 C CA . ALA A 1 332 ? -5.698 -8.224 2.192 1.00 39.72 332 ALA A CA 1
ATOM 2646 C C . ALA A 1 332 ? -4.674 -7.129 1.801 1.00 39.72 332 ALA A C 1
ATOM 2648 O O . ALA A 1 332 ? -4.749 -6.574 0.696 1.00 39.72 332 ALA A O 1
ATOM 2649 N N . LYS A 1 333 ? -3.725 -6.800 2.692 1.00 41.72 333 LYS A N 1
ATOM 2650 C CA . LYS A 1 333 ? -2.797 -5.661 2.556 1.00 41.72 333 LYS A CA 1
ATOM 2651 C C . LYS A 1 333 ? -1.869 -5.725 1.334 1.00 41.72 333 LYS A C 1
ATOM 2653 O O . LYS A 1 333 ? -1.538 -4.671 0.799 1.00 41.72 333 LYS A O 1
ATOM 2658 N N . ASP A 1 334 ? -1.543 -6.918 0.831 1.00 39.38 334 ASP A N 1
ATOM 2659 C CA . ASP A 1 334 ? -0.596 -7.115 -0.283 1.00 39.38 334 ASP A CA 1
ATOM 2660 C C . ASP A 1 334 ? -1.084 -6.613 -1.663 1.00 39.38 334 ASP A C 1
ATOM 2662 O O . ASP A 1 334 ? -0.272 -6.497 -2.583 1.00 39.38 334 ASP A O 1
ATOM 2666 N N . VAL A 1 335 ? -2.392 -6.361 -1.873 1.00 40.28 335 VAL A N 1
ATOM 2667 C CA . VAL A 1 335 ? -2.935 -6.121 -3.237 1.00 40.28 335 VAL A CA 1
ATOM 2668 C C . VAL A 1 335 ? -4.017 -5.028 -3.350 1.00 40.28 335 VAL A C 1
ATOM 2670 O O . VAL A 1 335 ? -4.724 -4.980 -4.357 1.00 40.28 335 VAL A O 1
ATOM 2673 N N . THR A 1 336 ? -4.166 -4.109 -2.383 1.00 39.38 336 THR A N 1
ATOM 2674 C CA . THR A 1 336 ? -5.065 -2.940 -2.563 1.00 39.38 336 THR A CA 1
ATOM 2675 C C . THR A 1 336 ? -4.451 -1.591 -2.175 1.00 39.38 336 THR A C 1
ATOM 2677 O O . THR A 1 336 ? -4.226 -1.273 -1.007 1.00 39.38 336 THR A O 1
ATOM 2680 N N . TRP A 1 337 ? -4.269 -0.743 -3.191 1.00 41.56 337 TRP A N 1
ATOM 2681 C CA . TRP A 1 337 ? -3.891 0.661 -3.049 1.00 41.56 337 TRP A CA 1
ATOM 2682 C C . TRP A 1 337 ? -5.146 1.520 -2.842 1.00 41.56 337 TRP A C 1
ATOM 2684 O O . TRP A 1 337 ? -5.918 1.735 -3.774 1.00 41.56 337 TRP A O 1
ATOM 2694 N N . ASN A 1 338 ? -5.375 1.984 -1.614 1.00 51.84 338 ASN A N 1
ATOM 2695 C CA . ASN A 1 338 ? -6.329 3.051 -1.295 1.00 51.84 338 ASN A CA 1
ATOM 2696 C C . ASN A 1 338 ? -5.839 3.826 -0.065 1.00 51.84 338 ASN A C 1
ATOM 2698 O O . ASN A 1 338 ? -5.198 3.240 0.807 1.00 51.84 338 ASN A O 1
ATOM 2702 N N . ALA A 1 339 ? -6.203 5.107 0.035 1.00 50.19 339 ALA A N 1
ATOM 2703 C CA . ALA A 1 339 ? -5.860 6.021 1.138 1.00 50.19 339 ALA A CA 1
ATOM 2704 C C . ALA A 1 339 ? -6.395 5.627 2.535 1.00 50.19 339 ALA A C 1
ATOM 2706 O O . ALA A 1 339 ? -6.322 6.403 3.479 1.00 50.19 339 ALA A O 1
ATOM 2707 N N . PHE A 1 340 ? -6.945 4.423 2.675 1.00 51.91 340 PHE A N 1
ATOM 2708 C CA . PHE A 1 340 ? -7.549 3.897 3.893 1.00 51.91 340 PHE A CA 1
ATOM 2709 C C . PHE A 1 340 ? -7.081 2.449 4.168 1.00 51.91 340 PHE A C 1
ATOM 2711 O O . PHE A 1 340 ? -7.860 1.620 4.651 1.00 51.91 340 PHE A O 1
ATOM 2718 N N . ASN A 1 341 ? -5.844 2.114 3.784 1.00 50.94 341 ASN A N 1
ATOM 2719 C CA . ASN A 1 341 ? -5.165 0.853 4.096 1.00 50.94 341 ASN A CA 1
ATOM 2720 C C . ASN A 1 341 ? -4.249 1.061 5.317 1.00 50.94 341 ASN A C 1
ATOM 2722 O O . ASN A 1 341 ? -3.253 1.770 5.218 1.00 50.94 341 ASN A O 1
ATOM 2726 N N . ALA A 1 342 ? -4.553 0.417 6.449 1.00 47.19 342 ALA A N 1
ATOM 2727 C CA . ALA A 1 342 ? -3.852 0.595 7.728 1.00 47.19 342 ALA A CA 1
ATOM 2728 C C . ALA A 1 342 ? -2.388 0.089 7.766 1.00 47.19 342 ALA A C 1
ATOM 2730 O O . ALA A 1 342 ? -1.772 0.043 8.830 1.00 47.19 342 ALA A O 1
ATOM 2731 N N . SER A 1 343 ? -1.807 -0.329 6.637 1.00 44.91 343 SER A N 1
ATOM 2732 C CA . SER A 1 343 ? -0.357 -0.563 6.512 1.00 44.91 343 SER A CA 1
ATOM 2733 C C . SER A 1 343 ? 0.206 -0.070 5.178 1.00 44.91 343 SER A C 1
ATOM 2735 O O . SER A 1 343 ? 1.113 -0.667 4.604 1.00 44.91 343 SER A O 1
ATOM 2737 N N . MET A 1 344 ? -0.332 1.051 4.699 1.00 47.03 344 MET A N 1
ATOM 2738 C CA . MET A 1 344 ? 0.399 1.972 3.830 1.00 47.03 344 MET A CA 1
ATOM 2739 C C . MET A 1 344 ? 1.768 2.339 4.438 1.00 47.03 344 MET A C 1
ATOM 2741 O O . MET A 1 344 ? 1.866 2.586 5.640 1.00 47.03 344 MET A O 1
ATOM 2745 N N . TYR A 1 345 ? 2.803 2.448 3.605 1.00 48.31 345 TYR A N 1
ATOM 2746 C CA . TYR A 1 345 ? 4.042 3.140 3.966 1.00 48.31 345 TYR A CA 1
ATOM 2747 C C . TYR A 1 345 ? 3.949 4.588 3.450 1.00 48.31 345 TYR A C 1
ATOM 2749 O O . TYR A 1 345 ? 3.822 4.767 2.237 1.00 48.31 345 TYR A O 1
ATOM 2757 N N . PRO A 1 346 ? 4.008 5.633 4.307 1.00 48.97 346 PRO A N 1
ATOM 2758 C CA . PRO A 1 346 ? 3.845 7.040 3.892 1.00 48.97 346 PRO A CA 1
ATOM 2759 C C . PRO A 1 346 ? 4.925 7.594 2.942 1.00 48.97 346 PRO A C 1
ATOM 2761 O O . PRO A 1 346 ? 4.869 8.769 2.568 1.00 48.97 346 PRO A O 1
ATOM 2764 N N . GLU A 1 347 ? 5.914 6.767 2.603 1.00 54.53 347 GLU A N 1
ATOM 2765 C CA . GLU A 1 347 ? 7.029 7.021 1.684 1.00 54.53 347 GLU A CA 1
ATOM 2766 C C . GLU A 1 347 ? 6.721 6.548 0.248 1.00 54.53 347 GLU A C 1
ATOM 2768 O O . GLU A 1 347 ? 7.172 7.170 -0.713 1.00 54.53 347 GLU A O 1
ATOM 2773 N N . ASP A 1 348 ? 5.924 5.483 0.092 1.00 50.75 348 ASP A N 1
ATOM 2774 C CA . ASP A 1 348 ? 5.631 4.840 -1.202 1.00 50.75 348 ASP A CA 1
ATOM 2775 C C . ASP A 1 348 ? 4.416 5.445 -1.929 1.00 50.75 348 ASP A C 1
ATOM 2777 O O . ASP A 1 348 ? 4.192 5.176 -3.113 1.00 50.75 348 ASP A O 1
ATOM 2781 N N . ILE A 1 349 ? 3.589 6.228 -1.226 1.00 62.22 349 ILE A N 1
ATOM 2782 C CA . ILE A 1 349 ? 2.287 6.681 -1.722 1.00 62.22 349 ILE A CA 1
ATOM 2783 C C . ILE A 1 349 ? 1.890 8.057 -1.172 1.00 62.22 349 ILE A C 1
ATOM 2785 O O . ILE A 1 349 ? 1.912 8.308 0.032 1.00 62.22 349 ILE A O 1
ATOM 2789 N N . ASP A 1 350 ? 1.466 8.950 -2.070 1.00 69.62 350 ASP A N 1
ATOM 2790 C CA . ASP A 1 350 ? 0.766 10.179 -1.695 1.00 69.62 350 ASP A CA 1
ATOM 2791 C C . ASP A 1 350 ? -0.692 9.841 -1.357 1.00 69.62 350 ASP A C 1
ATOM 2793 O O . ASP A 1 350 ? -1.462 9.428 -2.229 1.00 69.62 350 ASP A O 1
ATOM 2797 N N . LEU A 1 351 ? -1.055 9.956 -0.076 1.00 67.81 351 LEU A N 1
ATOM 2798 C CA . LEU A 1 351 ? -2.334 9.445 0.426 1.00 67.81 351 LEU A CA 1
ATOM 2799 C C . LEU A 1 351 ? -3.544 10.144 -0.211 1.00 67.81 351 LEU A C 1
ATOM 2801 O O . LEU A 1 351 ? -4.424 9.427 -0.688 1.00 67.81 351 LEU A O 1
ATOM 2805 N N . PRO A 1 352 ? -3.590 11.484 -0.340 1.00 74.75 352 PRO A N 1
ATOM 2806 C CA . PRO A 1 352 ? -4.677 12.148 -1.054 1.00 74.75 352 PRO A CA 1
ATOM 2807 C C . PRO A 1 352 ? -4.843 11.717 -2.513 1.00 74.75 352 PRO A C 1
ATOM 2809 O O . PRO A 1 352 ? -5.962 11.459 -2.957 1.00 74.75 352 PRO A O 1
ATOM 2812 N N . SER A 1 353 ? -3.742 11.551 -3.256 1.00 73.50 353 SER A N 1
ATOM 2813 C CA . SER A 1 353 ? -3.790 11.047 -4.639 1.00 73.50 353 SER A CA 1
ATOM 2814 C C . SER A 1 353 ? -4.327 9.610 -4.751 1.00 73.50 353 SER A C 1
ATOM 2816 O O . SER A 1 353 ? -4.724 9.187 -5.838 1.00 73.50 353 SER A O 1
ATOM 2818 N N . ALA A 1 354 ? -4.362 8.859 -3.645 1.00 75.19 354 ALA A N 1
ATOM 2819 C CA . ALA A 1 354 ? -4.876 7.493 -3.557 1.00 75.19 354 ALA A CA 1
ATOM 2820 C C . ALA A 1 354 ? -6.309 7.389 -2.992 1.00 75.19 354 ALA A C 1
ATOM 2822 O O . ALA A 1 354 ? -6.809 6.278 -2.772 1.00 75.19 354 ALA A O 1
ATOM 2823 N N . ALA A 1 355 ? -6.970 8.517 -2.719 1.00 79.44 355 ALA A N 1
ATOM 2824 C CA . ALA A 1 355 ? -8.320 8.558 -2.171 1.00 79.44 355 ALA A CA 1
ATOM 2825 C C . ALA A 1 355 ? -9.385 8.553 -3.287 1.00 79.44 355 ALA A C 1
ATOM 2827 O O . ALA A 1 355 ? -9.325 9.307 -4.259 1.00 79.44 355 ALA A O 1
ATOM 2828 N N . THR A 1 356 ? -10.390 7.682 -3.152 1.00 84.12 356 THR A N 1
ATOM 2829 C CA . THR A 1 356 ? -11.457 7.487 -4.155 1.00 84.12 356 THR A CA 1
ATOM 2830 C C . THR A 1 356 ? -12.716 8.315 -3.888 1.00 84.12 356 THR A C 1
ATOM 2832 O O . THR A 1 356 ? -13.549 8.470 -4.778 1.00 84.12 356 THR A O 1
ATOM 2835 N N . CYS A 1 357 ? -12.851 8.864 -2.682 1.00 89.38 357 CYS A N 1
ATOM 2836 C CA . CYS A 1 357 ? -13.910 9.771 -2.252 1.00 89.38 357 CYS A CA 1
ATOM 2837 C C . CYS A 1 357 ? -13.355 10.722 -1.175 1.00 89.38 357 CYS A C 1
ATOM 2839 O O . CYS A 1 357 ? -12.238 10.522 -0.698 1.00 89.38 357 CYS A O 1
ATOM 2841 N N . THR A 1 358 ? -14.131 11.740 -0.806 1.00 91.69 358 THR A N 1
ATOM 2842 C CA . THR A 1 358 ? -13.826 12.671 0.291 1.00 91.69 358 THR A CA 1
ATOM 2843 C C . THR A 1 358 ? -15.083 12.935 1.121 1.00 91.69 358 THR A C 1
ATOM 2845 O O . THR A 1 358 ? -16.201 12.751 0.626 1.00 91.69 358 THR A O 1
ATOM 2848 N N . THR A 1 359 ? -14.904 13.347 2.375 1.00 92.56 359 THR A N 1
ATOM 2849 C CA . THR A 1 359 ? -15.962 13.801 3.289 1.00 92.56 359 THR A CA 1
ATOM 2850 C C . THR A 1 359 ? -16.239 15.305 3.175 1.00 92.56 359 THR A C 1
ATOM 2852 O O . THR A 1 359 ? -17.328 15.738 3.548 1.00 92.56 359 THR A O 1
ATOM 2855 N N . CYS A 1 360 ? -15.305 16.098 2.632 1.00 93.12 360 CYS A N 1
ATOM 2856 C CA . CYS A 1 360 ? -15.443 17.552 2.497 1.00 93.12 360 CYS A CA 1
ATOM 2857 C C . CYS A 1 360 ? -16.530 17.954 1.483 1.00 93.12 360 CYS A C 1
ATOM 2859 O O . CYS A 1 360 ? -16.819 17.228 0.529 1.00 93.12 360 CYS A O 1
ATOM 2861 N N . THR A 1 361 ? -17.119 19.142 1.656 1.00 94.50 361 THR A N 1
ATOM 2862 C CA . THR A 1 361 ? -18.115 19.707 0.724 1.00 94.50 361 THR A CA 1
ATOM 2863 C C . THR A 1 361 ? -17.520 20.098 -0.629 1.00 94.50 361 THR A C 1
ATOM 2865 O O . THR A 1 361 ? -18.226 20.041 -1.634 1.00 94.50 361 THR A O 1
ATOM 2868 N N . PHE A 1 362 ? -16.230 20.442 -0.689 1.00 94.94 362 PHE A N 1
ATOM 2869 C CA . PHE A 1 362 ? -15.512 20.646 -1.947 1.00 94.94 362 PHE A CA 1
ATOM 2870 C C . PHE A 1 362 ? -15.059 19.302 -2.536 1.00 94.94 362 PHE A C 1
ATOM 2872 O O . PHE A 1 362 ? -14.192 18.621 -1.995 1.00 94.94 362 PHE A O 1
ATOM 2879 N N . GLY A 1 363 ? -15.630 18.926 -3.682 1.00 92.69 363 GLY A N 1
ATOM 2880 C CA . GLY A 1 363 ? -15.400 17.643 -4.353 1.00 92.69 363 GLY A CA 1
ATOM 2881 C C . GLY A 1 363 ? -13.989 17.448 -4.923 1.00 92.69 363 GLY A C 1
ATOM 2882 O O . GLY A 1 363 ? -13.651 16.330 -5.312 1.00 92.69 363 GLY A O 1
ATOM 2883 N N . GLN A 1 364 ? -13.159 18.500 -4.962 1.00 93.69 364 GLN A N 1
ATOM 2884 C CA . GLN A 1 364 ? -11.735 18.431 -5.319 1.00 93.69 364 GLN A CA 1
ATOM 2885 C C . GLN A 1 364 ? -10.785 18.217 -4.131 1.00 93.69 364 GLN A C 1
ATOM 2887 O O . GLN A 1 364 ? -9.598 17.999 -4.375 1.00 93.69 364 GLN A O 1
ATOM 2892 N N . ASP A 1 365 ? -11.259 18.282 -2.887 1.00 94.56 365 ASP A N 1
ATOM 2893 C CA . ASP A 1 365 ? -10.409 18.248 -1.695 1.00 94.56 365 ASP A CA 1
ATOM 2894 C C . ASP A 1 365 ? -10.300 16.836 -1.106 1.00 94.56 365 ASP A C 1
ATOM 2896 O O . ASP A 1 365 ? -11.263 16.308 -0.557 1.00 94.56 365 ASP A O 1
ATOM 2900 N N . PHE A 1 366 ? -9.128 16.215 -1.227 1.00 93.19 366 PHE A N 1
ATOM 2901 C CA . PHE A 1 366 ? -8.820 14.886 -0.679 1.00 93.19 366 PHE A CA 1
ATOM 2902 C C . PHE A 1 366 ? -7.737 14.972 0.403 1.00 93.19 366 PHE A C 1
ATOM 2904 O O . PHE A 1 366 ? -7.060 13.984 0.689 1.00 93.19 366 PHE A O 1
ATOM 2911 N N . SER A 1 367 ? -7.533 16.165 0.971 1.00 93.62 367 SER A N 1
ATOM 2912 C CA . SER A 1 367 ? -6.542 16.404 2.017 1.00 93.62 367 SER A CA 1
ATOM 2913 C C . SER A 1 367 ? -6.841 15.566 3.261 1.00 93.62 367 SER A C 1
ATOM 2915 O O . SER A 1 367 ? -7.997 15.271 3.565 1.00 93.62 367 SER A O 1
ATOM 2917 N N . ASN A 1 368 ? -5.794 15.184 3.993 1.00 91.56 368 ASN A N 1
ATOM 2918 C CA . ASN A 1 368 ? -5.953 14.476 5.259 1.00 91.56 368 ASN A CA 1
ATOM 2919 C C . ASN A 1 368 ? -5.914 15.469 6.426 1.00 91.56 368 ASN A C 1
ATOM 2921 O O . ASN A 1 368 ? -5.034 16.333 6.474 1.00 91.56 368 ASN A O 1
ATOM 2925 N N . TYR A 1 369 ? -6.846 15.303 7.362 1.00 93.00 369 TYR A N 1
ATOM 2926 C CA . TYR A 1 369 ? -7.035 16.154 8.533 1.00 93.00 369 TYR A CA 1
ATOM 2927 C C . TYR A 1 369 ? -7.127 15.275 9.768 1.00 93.00 369 TYR A C 1
ATOM 2929 O O . TYR A 1 369 ? -8.010 14.419 9.853 1.00 93.00 369 TYR A O 1
ATOM 2937 N N . TRP A 1 370 ? -6.241 15.490 10.734 1.00 93.12 370 TRP A N 1
ATOM 2938 C CA . TRP A 1 370 ? -6.223 14.689 11.950 1.00 93.12 370 TRP A CA 1
ATOM 2939 C C . TRP A 1 370 ? -6.148 15.563 13.200 1.00 93.12 370 TRP A C 1
ATOM 2941 O O . TRP A 1 370 ? -5.545 16.635 13.198 1.00 93.12 370 TRP A O 1
ATOM 2951 N N . THR A 1 371 ? -6.790 15.093 14.265 1.00 93.25 371 THR A N 1
ATOM 2952 C CA . THR A 1 371 ? -6.677 15.597 15.635 1.00 93.25 371 THR A CA 1
ATOM 2953 C C . THR A 1 371 ? -7.016 14.452 16.594 1.00 93.25 371 THR A C 1
ATOM 2955 O O . THR A 1 371 ? -7.648 13.468 16.192 1.00 93.25 371 THR A O 1
ATOM 2958 N N . ALA A 1 372 ? -6.605 14.563 17.854 1.00 93.06 372 ALA A N 1
ATOM 2959 C CA . ALA A 1 372 ? -6.803 13.515 18.848 1.00 93.06 372 ALA A CA 1
ATOM 2960 C C . ALA A 1 372 ? -8.280 13.325 19.247 1.00 93.06 372 ALA A C 1
ATOM 2962 O O . ALA A 1 372 ? -9.135 14.177 19.004 1.00 93.06 372 ALA A O 1
ATOM 2963 N N . VAL A 1 373 ? -8.584 12.198 19.899 1.00 93.44 373 VAL A N 1
ATOM 2964 C CA . VAL A 1 373 ? -9.929 11.916 20.427 1.00 93.44 373 VAL A CA 1
ATOM 2965 C C . VAL A 1 373 ? -10.045 12.435 21.858 1.00 93.44 373 VAL A C 1
ATOM 2967 O O . VAL A 1 373 ? -9.150 12.204 22.672 1.00 93.44 373 VAL A O 1
ATOM 2970 N N . LEU A 1 374 ? -11.144 13.125 22.172 1.00 95.62 374 LEU A N 1
ATOM 2971 C CA . LEU A 1 374 ? -11.424 13.634 23.512 1.00 95.62 374 LEU A CA 1
ATOM 2972 C C . LEU A 1 374 ? -12.310 12.665 24.311 1.00 95.62 374 LEU A C 1
ATOM 2974 O O . LEU A 1 374 ? -13.295 12.130 23.798 1.00 95.62 374 LEU A O 1
ATOM 2978 N N . PHE A 1 375 ? -11.978 12.480 25.585 1.00 96.56 375 PHE A N 1
ATOM 2979 C CA . PHE A 1 375 ? -12.709 11.666 26.554 1.00 96.56 375 PHE A CA 1
ATOM 2980 C C . PHE A 1 375 ? -13.168 12.523 27.738 1.00 96.56 375 PHE A C 1
ATOM 2982 O O . PHE A 1 375 ? -12.485 13.463 28.140 1.00 96.56 375 PHE A O 1
ATOM 2989 N N . PHE A 1 376 ? -14.309 12.177 28.327 1.00 96.81 376 PHE A N 1
ATOM 2990 C CA . PHE A 1 376 ? -14.730 12.652 29.643 1.00 96.81 376 PHE A CA 1
ATOM 2991 C C . PHE A 1 376 ? -14.305 11.627 30.694 1.00 96.81 376 PHE A C 1
ATOM 2993 O O . PHE A 1 376 ? -14.558 10.438 30.514 1.00 96.81 376 PHE A O 1
ATOM 3000 N N . ARG A 1 377 ? -13.688 12.071 31.790 1.00 95.81 377 ARG A N 1
ATOM 3001 C CA . ARG A 1 377 ? -13.334 11.235 32.941 1.00 95.81 377 ARG A CA 1
ATOM 3002 C C . ARG A 1 377 ? -14.239 11.574 34.123 1.00 95.81 377 ARG A C 1
ATOM 3004 O O . ARG A 1 377 ? -14.110 12.641 34.720 1.00 95.81 377 ARG A O 1
ATOM 3011 N N . ALA A 1 378 ? -15.119 10.646 34.477 1.00 94.44 378 ALA A N 1
ATOM 3012 C CA . ALA A 1 378 ? -16.013 10.792 35.619 1.00 94.44 378 ALA A CA 1
ATOM 3013 C C . ALA A 1 378 ? -15.270 10.632 36.960 1.00 94.44 378 ALA A C 1
ATOM 3015 O O . ALA A 1 378 ? -14.205 10.017 37.049 1.00 94.44 378 ALA A O 1
ATOM 3016 N N . ARG A 1 379 ? -15.870 11.149 38.039 1.00 93.69 379 ARG A N 1
ATOM 3017 C CA . ARG A 1 379 ? -15.353 11.114 39.422 1.00 93.69 379 ARG A CA 1
ATOM 3018 C C . ARG A 1 379 ? -15.036 9.708 39.950 1.00 93.69 379 ARG A C 1
ATOM 3020 O O . ARG A 1 379 ? -14.165 9.561 40.801 1.00 93.69 379 ARG A O 1
ATOM 3027 N N . ASN A 1 380 ? -15.720 8.678 39.455 1.00 91.94 380 ASN A N 1
ATOM 3028 C CA . ASN A 1 380 ? -15.443 7.269 39.769 1.00 91.94 380 ASN A CA 1
ATOM 3029 C C . ASN A 1 380 ? -14.146 6.735 39.114 1.00 91.94 380 ASN A C 1
ATOM 3031 O O . ASN A 1 380 ? -13.710 5.638 39.451 1.00 91.94 380 ASN A O 1
ATOM 3035 N N . GLY A 1 381 ? -13.547 7.490 38.188 1.00 92.06 381 GLY A N 1
ATOM 3036 C CA . GLY A 1 381 ? -12.337 7.149 37.447 1.00 92.06 381 GLY A CA 1
ATOM 3037 C C . GLY A 1 381 ? -12.562 6.654 36.014 1.00 92.06 381 GLY A C 1
ATOM 3038 O O . GLY A 1 381 ? -11.583 6.627 35.271 1.00 92.06 381 GLY A O 1
ATOM 3039 N N . THR A 1 382 ? -13.794 6.304 35.614 1.00 94.31 382 THR A N 1
ATOM 3040 C CA . THR A 1 382 ? -14.086 5.746 34.278 1.00 94.31 382 THR A CA 1
ATOM 3041 C C . THR A 1 382 ? -14.148 6.818 33.193 1.00 94.31 382 THR A C 1
ATOM 3043 O O . THR A 1 382 ? -14.534 7.961 33.449 1.00 94.31 382 THR A O 1
ATOM 3046 N N . TYR A 1 383 ? -13.823 6.426 31.963 1.00 95.44 383 TYR A N 1
ATOM 3047 C CA . TYR A 1 383 ? -13.776 7.297 30.789 1.00 95.44 383 TYR A CA 1
ATOM 3048 C C . TYR A 1 383 ? -14.974 7.058 29.869 1.00 95.44 383 TYR A C 1
ATOM 3050 O O . TYR A 1 383 ? -15.446 5.932 29.753 1.00 95.44 383 TYR A O 1
ATOM 3058 N N . HIS A 1 384 ? -15.433 8.087 29.164 1.00 95.56 384 HIS A N 1
ATOM 3059 C CA . HIS A 1 384 ? -16.387 7.967 28.061 1.00 95.56 384 HIS A CA 1
ATOM 3060 C C . HIS A 1 384 ? -15.861 8.760 26.867 1.00 95.56 384 HIS A C 1
ATOM 3062 O O . HIS A 1 384 ? -15.434 9.904 27.037 1.00 95.56 384 HIS A O 1
ATOM 3068 N N . GLN A 1 385 ? -15.885 8.194 25.658 1.00 95.25 385 GLN A N 1
ATOM 3069 C CA . GLN A 1 385 ? -15.522 8.961 24.464 1.00 95.25 385 GLN A CA 1
ATOM 3070 C C . GLN A 1 385 ? -16.543 10.085 24.238 1.00 95.25 385 GLN A C 1
ATOM 3072 O O . GLN A 1 385 ? -17.751 9.866 24.355 1.00 95.25 385 GLN A O 1
ATOM 3077 N N . ILE A 1 386 ? -16.064 11.281 23.895 1.00 95.56 386 ILE A N 1
ATOM 3078 C CA . ILE A 1 386 ? -16.912 12.418 23.534 1.00 95.56 386 ILE A CA 1
ATOM 3079 C C . ILE A 1 386 ? -17.091 12.429 22.016 1.00 95.56 386 ILE A C 1
ATOM 3081 O O . ILE A 1 386 ? -16.128 12.314 21.257 1.00 95.56 386 ILE A O 1
ATOM 3085 N N . ALA A 1 387 ? -18.336 12.556 21.561 1.00 94.25 387 ALA A N 1
ATOM 3086 C CA . ALA A 1 387 ? -18.638 12.631 20.138 1.00 94.25 387 ALA A CA 1
ATOM 3087 C C . ALA A 1 387 ? -18.176 13.971 19.541 1.00 94.25 387 ALA A C 1
ATOM 3089 O O . ALA A 1 387 ? -18.347 15.028 20.150 1.00 94.25 387 ALA A O 1
ATOM 3090 N N . GLN A 1 388 ? -17.649 13.933 18.318 1.00 94.75 388 GLN A N 1
ATOM 3091 C CA . GLN A 1 388 ? -17.590 15.117 17.461 1.00 94.75 388 GLN A CA 1
ATOM 3092 C C . GLN A 1 388 ? -18.971 15.344 16.842 1.00 94.75 388 GLN A C 1
ATOM 3094 O O . GLN A 1 388 ? -19.649 14.378 16.484 1.00 94.75 388 GLN A O 1
ATOM 3099 N N . LYS A 1 389 ? -19.376 16.602 16.667 1.00 93.06 389 LYS A N 1
ATOM 3100 C CA . LYS A 1 389 ? -20.617 16.969 15.971 1.00 93.06 389 LYS A CA 1
ATOM 3101 C C . LYS A 1 389 ? -20.379 18.017 14.892 1.00 93.06 389 LYS A C 1
ATOM 3103 O O . LYS A 1 389 ? -19.401 18.762 14.937 1.00 93.06 389 LYS A O 1
ATOM 3108 N N . GLY A 1 390 ? -21.305 18.079 13.937 1.00 92.62 390 GLY A N 1
ATOM 3109 C CA . GLY A 1 390 ? -21.347 19.138 12.937 1.00 92.62 390 GLY A CA 1
ATOM 3110 C C . GLY A 1 390 ? -21.358 20.531 13.574 1.00 92.62 390 GLY A C 1
ATOM 3111 O O . GLY A 1 390 ? -21.997 20.765 14.603 1.00 92.62 390 GLY A O 1
ATOM 3112 N N . ASN A 1 391 ? -20.629 21.452 12.952 1.00 92.50 391 ASN A N 1
ATOM 3113 C CA . ASN A 1 391 ? -20.654 22.875 13.276 1.00 92.50 391 ASN A CA 1
ATOM 3114 C C . ASN A 1 391 ? -21.915 23.528 12.679 1.00 92.50 391 ASN A C 1
ATOM 3116 O O . ASN A 1 391 ? -22.673 22.879 11.956 1.00 92.50 391 ASN A O 1
ATOM 3120 N N . VAL A 1 392 ? -22.140 24.812 12.956 1.00 91.00 392 VAL A N 1
ATOM 3121 C CA . VAL A 1 392 ? -23.289 25.545 12.398 1.00 91.00 392 VAL A CA 1
ATOM 3122 C C . VAL A 1 392 ? -23.233 25.534 10.865 1.00 91.00 392 VAL A C 1
ATOM 3124 O O . VAL A 1 392 ? -22.175 25.790 10.291 1.00 91.00 392 VAL A O 1
ATOM 3127 N N . TYR A 1 393 ? -24.368 25.244 10.222 1.00 90.00 393 TYR A N 1
ATOM 3128 C CA . TYR A 1 393 ? -24.540 24.973 8.781 1.00 90.00 393 TYR A CA 1
ATOM 3129 C C . TYR A 1 393 ? -23.975 23.630 8.271 1.00 90.00 393 TYR A C 1
ATOM 3131 O O . TYR A 1 393 ? -24.134 23.311 7.091 1.00 90.00 393 TYR A O 1
ATOM 3139 N N . PHE A 1 394 ? -23.353 22.827 9.138 1.00 93.00 394 PHE A N 1
ATOM 3140 C CA . PHE A 1 394 ? -22.815 21.496 8.834 1.00 93.00 394 PHE A CA 1
ATOM 3141 C C . PHE A 1 394 ? -23.426 20.412 9.740 1.00 93.00 394 PHE A C 1
ATOM 3143 O O . PHE A 1 394 ? -22.815 19.370 9.974 1.00 93.00 394 PHE A O 1
ATOM 3150 N N . GLU A 1 395 ? -24.636 20.633 10.259 1.00 91.81 395 GLU A N 1
ATOM 3151 C CA . GLU A 1 395 ? -25.299 19.765 11.243 1.00 91.81 395 GLU A CA 1
ATOM 3152 C C . GLU A 1 395 ? -25.648 18.364 10.701 1.00 91.81 395 GLU A C 1
ATOM 3154 O O . GLU A 1 395 ? -25.899 17.451 11.483 1.00 91.81 395 GLU A O 1
ATOM 3159 N N . GLU A 1 396 ? -25.637 18.166 9.377 1.00 93.38 396 GLU A N 1
ATOM 3160 C CA . GLU A 1 396 ? -25.797 16.842 8.756 1.00 93.38 396 GLU A CA 1
ATOM 3161 C C . GLU A 1 396 ? -24.511 15.990 8.757 1.00 93.38 396 GLU A C 1
ATOM 3163 O O . GLU A 1 396 ? -24.556 14.834 8.335 1.00 93.38 396 GLU A O 1
ATOM 3168 N N . SER A 1 397 ? -23.362 16.524 9.185 1.00 91.75 397 SER A N 1
ATOM 3169 C CA . SER A 1 397 ? -22.083 15.800 9.187 1.00 91.75 397 SER A CA 1
ATOM 3170 C C . SER A 1 397 ? -22.010 14.764 10.310 1.00 91.75 397 SER A C 1
ATOM 3172 O O . SER A 1 397 ? -22.230 15.083 11.480 1.00 91.75 397 SER A O 1
ATOM 3174 N N . ASN A 1 398 ? -21.616 13.532 9.974 1.00 88.75 398 ASN A N 1
ATOM 3175 C CA . ASN A 1 398 ? -21.434 12.429 10.926 1.00 88.75 398 ASN A CA 1
ATOM 3176 C C . ASN A 1 398 ? -20.114 12.563 11.727 1.00 88.75 398 ASN A C 1
ATOM 3178 O O . ASN A 1 398 ? -19.256 11.682 11.681 1.00 88.75 398 ASN A O 1
ATOM 3182 N N . GLY A 1 399 ? -19.947 13.676 12.448 1.00 88.06 399 GLY A N 1
ATOM 3183 C CA . GLY A 1 399 ? -18.719 14.041 13.163 1.00 88.06 399 GLY A CA 1
ATOM 3184 C C . GLY A 1 399 ? -17.699 14.770 12.280 1.00 88.06 399 GLY A C 1
ATOM 3185 O O . GLY A 1 399 ? -18.069 15.422 11.303 1.00 88.06 399 GLY A O 1
ATOM 3186 N N . GLY A 1 400 ? -16.414 14.674 12.634 1.00 88.25 400 GLY A N 1
ATOM 3187 C CA . GLY A 1 400 ? -15.319 15.367 11.953 1.00 88.25 400 GLY A CA 1
ATOM 3188 C C . GLY A 1 400 ? -15.054 16.776 12.496 1.00 88.25 400 GLY A C 1
ATOM 3189 O O . GLY A 1 400 ? -15.310 17.082 13.661 1.00 88.25 400 GLY A O 1
ATOM 3190 N N . MET A 1 401 ? -14.511 17.639 11.637 1.00 93.88 401 MET A N 1
ATOM 3191 C CA . MET A 1 401 ? -14.130 19.017 11.958 1.00 93.88 401 MET A CA 1
ATOM 3192 C C . MET A 1 401 ? -14.472 19.960 10.802 1.00 93.88 401 MET A C 1
ATOM 3194 O O . MET A 1 401 ? -14.556 19.530 9.653 1.00 93.88 401 MET A O 1
ATOM 3198 N N . THR A 1 402 ? -14.640 21.251 11.091 1.00 95.00 402 THR A N 1
ATOM 3199 C CA . THR A 1 402 ? -14.782 22.271 10.040 1.00 95.00 402 THR A CA 1
ATOM 3200 C C . THR A 1 402 ? -13.401 22.772 9.660 1.00 95.00 402 THR A C 1
ATOM 3202 O O . THR A 1 402 ? -12.692 23.304 10.512 1.00 95.00 402 THR A O 1
ATOM 3205 N N . VAL A 1 403 ? -13.024 22.600 8.395 1.00 95.25 403 VAL A N 1
ATOM 3206 C CA . VAL A 1 403 ? -11.743 23.072 7.863 1.00 95.25 403 VAL A CA 1
ATOM 3207 C C . VAL A 1 403 ? -11.963 24.364 7.090 1.00 95.25 403 VAL A C 1
ATOM 3209 O O . VAL A 1 403 ? -12.763 24.415 6.158 1.00 95.25 403 VAL A O 1
ATOM 3212 N N . TYR A 1 404 ? -11.214 25.397 7.458 1.00 93.88 404 TYR A N 1
ATOM 3213 C CA . TYR A 1 404 ? -11.174 26.676 6.763 1.00 93.88 404 TYR A CA 1
ATOM 3214 C C . TYR A 1 404 ? -9.843 26.833 6.028 1.00 93.88 404 TYR A C 1
ATOM 3216 O O . TYR A 1 404 ? -8.778 26.604 6.603 1.00 93.88 404 TYR A O 1
ATOM 3224 N N . TYR A 1 405 ? -9.925 27.285 4.776 1.00 94.12 405 TYR A N 1
ATOM 3225 C CA . TYR A 1 405 ? -8.808 27.813 3.999 1.00 94.12 405 TYR A CA 1
ATOM 3226 C C . TYR A 1 405 ? -9.084 29.291 3.734 1.00 94.12 405 TYR A C 1
ATOM 3228 O O . TYR A 1 405 ? -10.007 29.613 2.988 1.00 94.12 405 TYR A O 1
ATOM 3236 N N . THR A 1 406 ? -8.298 30.189 4.324 1.00 90.88 406 THR A N 1
ATOM 3237 C CA . THR A 1 406 ? -8.481 31.638 4.135 1.00 90.88 406 THR A CA 1
ATOM 3238 C C . THR A 1 406 ? -7.274 32.243 3.428 1.00 90.88 406 THR A C 1
ATOM 3240 O O . THR A 1 406 ? -6.140 32.044 3.865 1.00 90.88 406 THR A O 1
ATOM 3243 N N . ALA A 1 407 ? -7.512 33.011 2.359 1.00 85.38 407 ALA A N 1
ATOM 3244 C CA . ALA A 1 407 ? -6.456 33.625 1.555 1.00 85.38 407 ALA A CA 1
ATOM 3245 C C . ALA A 1 407 ? -5.790 34.812 2.272 1.00 85.38 407 ALA A C 1
ATOM 3247 O O . ALA A 1 407 ? -4.661 34.710 2.743 1.00 85.38 407 ALA A O 1
ATOM 3248 N N . SER A 1 408 ? -6.485 35.949 2.380 1.00 76.12 408 SER A N 1
ATOM 3249 C CA . SER A 1 408 ? -6.017 37.130 3.117 1.00 76.12 408 SER A CA 1
ATOM 3250 C C . SER A 1 408 ? -7.150 38.130 3.316 1.00 76.12 408 SER A C 1
ATOM 3252 O O . SER A 1 408 ? -7.806 38.521 2.354 1.00 76.12 408 SER A O 1
ATOM 3254 N N . TYR A 1 409 ? -7.321 38.635 4.539 1.00 72.38 409 TYR A N 1
ATOM 3255 C CA . TYR A 1 409 ? -8.266 39.725 4.823 1.00 72.38 409 TYR A CA 1
ATOM 3256 C C . TYR A 1 409 ? -7.825 41.087 4.249 1.00 72.38 409 TYR A C 1
ATOM 3258 O O . TYR A 1 409 ? -8.628 42.013 4.179 1.00 72.38 409 TYR A O 1
ATOM 3266 N N . ASN A 1 410 ? -6.567 41.203 3.800 1.00 71.62 410 ASN A N 1
ATOM 3267 C CA . ASN A 1 410 ? -5.959 42.441 3.299 1.00 71.62 410 ASN A CA 1
ATOM 3268 C C . ASN A 1 410 ? -5.670 42.398 1.781 1.00 71.62 410 ASN A C 1
ATOM 3270 O O . ASN A 1 410 ? -4.791 43.117 1.306 1.00 71.62 410 ASN A O 1
ATOM 3274 N N . ASN A 1 411 ? -6.357 41.535 1.019 1.00 69.31 411 ASN A N 1
ATOM 3275 C CA . ASN A 1 411 ? -6.169 41.330 -0.430 1.00 69.31 411 ASN A CA 1
ATOM 3276 C C . ASN A 1 411 ? -4.715 41.022 -0.862 1.00 69.31 411 ASN A C 1
ATOM 3278 O O . ASN A 1 411 ? -4.321 41.306 -1.993 1.00 69.31 411 ASN A O 1
ATOM 3282 N N . THR A 1 412 ? -3.893 40.440 0.019 1.00 74.00 412 THR A N 1
ATOM 3283 C CA . THR A 1 412 ? -2.537 39.996 -0.349 1.00 74.00 412 THR A CA 1
ATOM 3284 C C . THR A 1 412 ? -2.578 38.579 -0.906 1.00 74.00 412 THR A C 1
ATOM 3286 O O . THR A 1 412 ? -2.995 37.675 -0.184 1.00 74.00 412 THR A O 1
ATOM 3289 N N . THR A 1 413 ? -2.088 38.369 -2.127 1.00 84.69 413 THR A N 1
ATOM 3290 C CA . THR A 1 413 ? -1.970 37.037 -2.743 1.00 84.69 413 THR A CA 1
ATOM 3291 C C . THR A 1 413 ? -1.222 36.054 -1.837 1.00 84.69 413 THR A C 1
ATOM 3293 O O . THR A 1 413 ? -0.212 36.412 -1.223 1.00 84.69 413 THR A O 1
ATOM 3296 N N . VAL A 1 414 ? -1.697 34.809 -1.792 1.00 92.38 414 VAL A N 1
ATOM 3297 C CA . VAL A 1 414 ? -1.034 33.680 -1.124 1.00 92.38 414 VAL A CA 1
ATOM 3298 C C . VAL A 1 414 ? -0.737 32.570 -2.127 1.00 92.38 414 VAL A C 1
ATOM 3300 O O . VAL A 1 414 ? -1.423 32.430 -3.136 1.00 92.38 414 VAL A O 1
ATOM 3303 N N . THR A 1 415 ? 0.296 31.781 -1.849 1.00 95.00 415 THR A N 1
ATOM 3304 C CA . THR A 1 415 ? 0.619 30.567 -2.605 1.00 95.00 415 THR A CA 1
ATOM 3305 C C . THR A 1 415 ? -0.047 29.381 -1.925 1.00 95.00 415 THR A C 1
ATOM 3307 O O . THR A 1 415 ? 0.270 29.082 -0.775 1.00 95.00 415 THR A O 1
ATOM 3310 N N . ALA A 1 416 ? -0.956 28.702 -2.619 1.00 95.38 416 ALA A N 1
ATOM 3311 C CA . ALA A 1 416 ? -1.560 27.469 -2.136 1.00 95.38 416 ALA A CA 1
ATOM 3312 C C . ALA A 1 416 ? -0.499 26.384 -1.870 1.00 95.38 416 ALA A C 1
ATOM 3314 O O . ALA A 1 416 ? 0.575 26.354 -2.484 1.00 95.38 416 ALA A O 1
ATOM 3315 N N . PHE A 1 417 ? -0.821 25.473 -0.951 1.00 95.50 417 PHE A N 1
ATOM 3316 C CA . PHE A 1 417 ? -0.017 24.279 -0.692 1.00 95.50 417 PHE A CA 1
ATOM 3317 C C . PHE A 1 417 ? 0.114 23.419 -1.969 1.00 95.50 417 PHE A C 1
ATOM 3319 O O . PHE A 1 417 ? -0.687 23.534 -2.897 1.00 95.50 417 PHE A O 1
ATOM 3326 N N . LYS A 1 418 ? 1.143 22.568 -2.034 1.00 91.94 418 LYS A N 1
ATOM 3327 C CA . LYS A 1 418 ? 1.517 21.807 -3.244 1.00 91.94 418 LYS A CA 1
ATOM 3328 C C . LYS A 1 418 ? 1.460 20.294 -2.987 1.00 91.94 418 LYS A C 1
ATOM 3330 O O . LYS A 1 418 ? 1.586 19.895 -1.833 1.00 91.94 418 LYS A O 1
ATOM 3335 N N . PRO A 1 419 ? 1.316 19.437 -4.018 1.00 90.50 419 PRO A N 1
ATOM 3336 C CA . PRO A 1 419 ? 1.330 17.980 -3.850 1.00 90.50 419 PRO A CA 1
ATOM 3337 C C . PRO A 1 419 ? 2.543 17.498 -3.044 1.00 90.50 419 PRO A C 1
ATOM 3339 O O . PRO A 1 419 ? 3.671 17.882 -3.350 1.00 90.50 419 PRO A O 1
ATOM 3342 N N . GLY A 1 420 ? 2.303 16.682 -2.014 1.00 87.94 420 GLY A N 1
ATOM 3343 C CA . GLY A 1 420 ? 3.322 16.254 -1.050 1.00 87.94 420 GLY A CA 1
ATOM 3344 C C . GLY A 1 420 ? 3.582 17.219 0.117 1.00 87.94 420 GLY A C 1
ATOM 3345 O O . GLY A 1 420 ? 4.431 16.909 0.946 1.00 87.94 420 GLY A O 1
ATOM 3346 N N . PHE A 1 421 ? 2.879 18.355 0.213 1.00 93.94 421 PHE A N 1
ATOM 3347 C CA . PHE A 1 421 ? 2.990 19.271 1.354 1.00 93.94 421 PHE A CA 1
ATOM 3348 C C . PHE A 1 421 ? 2.323 18.694 2.611 1.00 93.94 421 PHE A C 1
ATOM 3350 O O . PHE A 1 421 ? 1.177 18.236 2.549 1.00 93.94 421 PHE A O 1
ATOM 3357 N N . ARG A 1 422 ? 3.015 18.735 3.754 1.00 93.25 422 ARG A N 1
ATOM 3358 C CA . ARG A 1 422 ? 2.539 18.204 5.044 1.00 93.25 422 ARG A CA 1
ATOM 3359 C C . ARG A 1 422 ? 2.947 19.145 6.171 1.00 93.25 422 ARG A C 1
ATOM 3361 O O . ARG A 1 422 ? 4.060 19.645 6.142 1.00 93.25 422 ARG A O 1
ATOM 3368 N N . MET A 1 423 ? 2.090 19.367 7.167 1.00 94.44 423 MET A N 1
ATOM 3369 C CA . MET A 1 423 ? 2.479 20.118 8.369 1.00 94.44 423 MET A CA 1
ATOM 3370 C C . MET A 1 423 ? 1.722 19.671 9.621 1.00 94.44 423 MET A C 1
ATOM 3372 O O . MET A 1 423 ? 0.562 19.273 9.538 1.00 94.44 423 MET A O 1
ATOM 3376 N N . ILE A 1 424 ? 2.367 19.789 10.780 1.00 94.00 424 ILE A N 1
ATOM 3377 C CA . ILE A 1 424 ? 1.784 19.550 12.107 1.00 94.00 424 ILE A CA 1
ATOM 3378 C C . ILE A 1 424 ? 1.804 20.857 12.907 1.00 94.00 424 ILE A C 1
ATOM 3380 O O . ILE A 1 424 ? 2.768 21.626 12.858 1.00 94.00 424 ILE A O 1
ATOM 3384 N N . VAL A 1 425 ? 0.740 21.110 13.667 1.00 93.94 425 VAL A N 1
ATOM 3385 C CA . VAL A 1 425 ? 0.675 22.188 14.660 1.00 93.94 425 VAL A CA 1
ATOM 3386 C C . VAL A 1 425 ? 0.358 21.597 16.031 1.00 93.94 425 VAL A C 1
ATOM 3388 O O . VAL A 1 425 ? -0.494 20.723 16.140 1.00 93.94 425 VAL A O 1
ATOM 3391 N N . GLY A 1 426 ? 1.025 22.077 17.081 1.00 93.19 426 GLY A N 1
ATOM 3392 C CA . GLY A 1 426 ? 0.940 21.498 18.426 1.00 93.19 426 GLY A CA 1
ATOM 3393 C C . GLY A 1 426 ? 1.992 20.423 18.697 1.00 93.19 426 GLY A C 1
ATOM 3394 O O . GLY A 1 426 ? 2.884 20.194 17.880 1.00 93.19 426 GLY A O 1
ATOM 3395 N N . ASP A 1 427 ? 1.927 19.821 19.885 1.00 91.56 427 ASP A N 1
ATOM 3396 C CA . ASP A 1 427 ? 2.869 18.798 20.356 1.00 91.56 427 ASP A CA 1
ATOM 3397 C C . ASP A 1 427 ? 2.222 17.972 21.497 1.00 91.56 427 ASP A C 1
ATOM 3399 O O . ASP A 1 427 ? 1.975 18.526 22.574 1.00 91.56 427 ASP A O 1
ATOM 3403 N N . PRO A 1 428 ? 1.959 16.658 21.315 1.00 90.94 428 PRO A N 1
ATOM 3404 C CA . PRO A 1 428 ? 1.280 15.811 22.306 1.00 90.94 428 PRO A CA 1
ATOM 3405 C C . PRO A 1 428 ? 2.020 15.639 23.636 1.00 90.94 428 PRO A C 1
ATOM 3407 O O . PRO A 1 428 ? 1.447 15.091 24.582 1.00 90.94 428 PRO A O 1
ATOM 3410 N N . THR A 1 429 ? 3.280 16.067 23.746 1.00 90.00 429 THR A N 1
ATOM 3411 C CA . THR A 1 429 ? 4.075 15.939 24.977 1.00 90.00 429 THR A CA 1
ATOM 3412 C C . THR A 1 429 ? 3.885 17.105 25.950 1.00 90.00 429 THR A C 1
ATOM 3414 O O . THR A 1 429 ? 4.239 16.978 27.122 1.00 90.00 429 THR A O 1
ATOM 3417 N N . LEU A 1 430 ? 3.290 18.223 25.514 1.00 91.19 430 LEU A N 1
ATOM 3418 C CA . LEU A 1 430 ? 3.199 19.432 26.336 1.00 91.19 430 LEU A CA 1
ATOM 3419 C C . LEU A 1 430 ? 2.172 19.304 27.465 1.00 91.19 430 LEU A C 1
ATOM 3421 O O . LEU A 1 430 ? 1.050 18.839 27.265 1.00 91.19 430 LEU A O 1
ATOM 3425 N N . ARG A 1 431 ? 2.564 19.735 28.668 1.00 91.19 431 ARG A N 1
ATOM 3426 C CA . ARG A 1 431 ? 1.724 19.734 29.884 1.00 91.19 431 ARG A CA 1
ATOM 3427 C C . ARG A 1 431 ? 1.794 21.052 30.668 1.00 91.19 431 ARG A C 1
ATOM 3429 O O . ARG A 1 431 ? 1.269 21.134 31.777 1.00 91.19 431 ARG A O 1
ATOM 3436 N N . THR A 1 432 ? 2.443 22.082 30.119 1.00 91.25 432 THR A N 1
ATOM 3437 C CA . THR A 1 432 ? 2.570 23.409 30.744 1.00 91.25 432 THR A CA 1
ATOM 3438 C C . THR A 1 432 ? 2.030 24.504 29.829 1.00 91.25 432 THR A C 1
ATOM 3440 O O . THR A 1 432 ? 2.003 24.365 28.603 1.00 91.25 432 THR A O 1
ATOM 3443 N N . ARG A 1 433 ? 1.627 25.624 30.434 1.00 90.69 433 ARG A N 1
ATOM 3444 C CA . ARG A 1 433 ? 1.155 26.801 29.702 1.00 90.69 433 ARG A CA 1
ATOM 3445 C C . ARG A 1 433 ? 2.302 27.501 28.975 1.00 90.69 433 ARG A C 1
ATOM 3447 O O . ARG A 1 433 ? 2.118 28.039 27.887 1.00 90.69 433 ARG A O 1
ATOM 3454 N N . GLU A 1 434 ? 3.472 27.499 29.597 1.00 90.31 434 GLU A N 1
ATOM 3455 C CA . GLU A 1 434 ? 4.689 28.159 29.143 1.00 90.31 434 GLU A CA 1
ATOM 3456 C C . GLU A 1 434 ? 5.210 27.532 27.844 1.00 90.31 434 GLU A C 1
ATOM 3458 O O . GLU A 1 434 ? 5.578 28.267 26.929 1.00 90.31 434 GLU A O 1
ATOM 3463 N N . ASP A 1 435 ? 5.148 26.202 27.719 1.00 88.25 435 ASP A N 1
ATOM 3464 C CA . ASP A 1 435 ? 5.491 25.507 26.475 1.00 88.25 435 ASP A CA 1
ATOM 3465 C C . ASP A 1 435 ? 4.414 25.705 25.397 1.00 88.25 435 ASP A C 1
ATOM 3467 O O . ASP A 1 435 ? 4.735 25.970 24.235 1.00 88.25 435 ASP A O 1
ATOM 3471 N N . ALA A 1 436 ? 3.130 25.618 25.774 1.00 88.25 436 ALA A N 1
ATOM 3472 C CA . ALA A 1 436 ? 2.001 25.757 24.849 1.00 88.25 436 ALA A CA 1
ATOM 3473 C C . ALA A 1 436 ? 1.955 27.133 24.162 1.00 88.25 436 ALA A C 1
ATOM 3475 O O . ALA A 1 436 ? 1.598 27.223 22.989 1.00 88.25 436 ALA A O 1
ATOM 3476 N N . LEU A 1 437 ? 2.402 28.196 24.846 1.00 88.19 437 LEU A N 1
ATOM 3477 C CA . LEU A 1 437 ? 2.516 29.554 24.295 1.00 88.19 437 LEU A CA 1
ATOM 3478 C C . LEU A 1 437 ? 3.392 29.659 23.030 1.00 88.19 437 LEU A C 1
ATOM 3480 O O . LEU A 1 437 ? 3.300 30.669 22.327 1.00 88.19 437 LEU A O 1
ATOM 3484 N N . ARG A 1 438 ? 4.210 28.645 22.699 1.00 84.62 438 ARG A N 1
ATOM 3485 C CA . ARG A 1 438 ? 4.943 28.597 21.419 1.00 84.62 438 ARG A CA 1
ATOM 3486 C C . ARG A 1 438 ? 4.008 28.459 20.208 1.00 84.62 438 ARG A C 1
ATOM 3488 O O . ARG A 1 438 ? 4.336 28.950 19.128 1.00 84.62 438 ARG A O 1
ATOM 3495 N N . TYR A 1 439 ? 2.829 27.860 20.391 1.00 87.38 439 TYR A N 1
ATOM 3496 C CA . TYR A 1 439 ? 1.780 27.754 19.379 1.00 87.38 439 TYR A CA 1
ATOM 3497 C C . TYR A 1 439 ? 0.722 28.836 19.615 1.00 87.38 439 TYR A C 1
ATOM 3499 O O . TYR A 1 439 ? -0.167 28.697 20.451 1.00 87.38 439 TYR A O 1
ATOM 3507 N N . ARG A 1 440 ? 0.822 29.949 18.875 1.00 73.88 440 ARG A N 1
ATOM 3508 C CA . ARG A 1 440 ? 0.104 31.203 19.187 1.00 73.88 440 ARG A CA 1
ATOM 3509 C C . ARG A 1 440 ? -1.427 31.096 19.244 1.00 73.88 440 ARG A C 1
ATOM 3511 O O . ARG A 1 440 ? -2.055 31.977 19.825 1.00 73.88 440 ARG A O 1
ATOM 3518 N N . GLN A 1 441 ? -2.022 30.097 18.591 1.00 78.19 441 GLN A N 1
ATOM 3519 C CA . GLN A 1 441 ? -3.467 30.003 18.354 1.00 78.19 441 GLN A CA 1
ATOM 3520 C C . GLN A 1 441 ? -3.988 28.545 18.396 1.00 78.19 441 GLN A C 1
ATOM 3522 O O . GLN A 1 441 ? -4.812 28.152 17.568 1.00 78.19 441 GLN A O 1
ATOM 3527 N N . LEU A 1 442 ? -3.511 27.748 19.363 1.00 91.50 442 LEU A N 1
ATOM 3528 C CA . LEU A 1 442 ? -4.157 26.492 19.771 1.00 91.50 442 LEU A CA 1
ATOM 3529 C C . LEU A 1 442 ? -4.970 26.748 21.036 1.00 91.50 442 LEU A C 1
ATOM 3531 O O . LEU A 1 442 ? -4.399 27.028 22.088 1.00 91.50 442 LEU A O 1
ATOM 3535 N N . THR A 1 443 ? -6.296 26.726 20.925 1.00 94.44 443 THR A N 1
ATOM 3536 C CA . THR A 1 443 ? -7.182 27.210 21.995 1.00 94.44 443 THR A CA 1
ATOM 3537 C C . THR A 1 443 ? -8.474 26.407 22.096 1.00 94.44 443 THR A C 1
ATOM 3539 O O . THR A 1 443 ? -8.816 25.619 21.214 1.00 94.44 443 THR A O 1
ATOM 3542 N N . TYR A 1 444 ? -9.220 26.646 23.170 1.00 96.19 444 TYR A N 1
ATOM 3543 C CA . TYR A 1 444 ? -10.552 26.106 23.409 1.00 96.19 444 TYR A CA 1
ATOM 3544 C C . TYR A 1 444 ? -11.584 27.227 23.512 1.00 96.19 444 TYR A C 1
ATOM 3546 O O . TYR A 1 444 ? -11.270 28.355 23.891 1.00 96.19 444 TYR A O 1
ATOM 3554 N N . THR A 1 445 ? -12.843 26.929 23.204 1.00 96.38 445 THR A N 1
ATOM 3555 C CA . THR A 1 445 ? -13.977 27.833 23.426 1.00 96.38 445 THR A CA 1
ATOM 3556 C C . THR A 1 445 ? -15.134 27.063 24.052 1.00 96.38 445 THR A C 1
ATOM 3558 O O . THR A 1 445 ? -15.653 26.112 23.468 1.00 96.38 445 THR A O 1
ATOM 3561 N N . CYS A 1 446 ? -15.554 27.485 25.246 1.00 97.06 446 CYS A N 1
ATOM 3562 C CA . CYS A 1 446 ? -16.701 26.914 25.950 1.00 97.06 446 CYS A CA 1
ATOM 3563 C C . CYS A 1 446 ? -18.004 27.480 25.371 1.00 97.06 446 CYS A C 1
ATOM 3565 O O . CYS A 1 446 ? -18.402 28.606 25.691 1.00 97.06 446 CYS A O 1
ATOM 3567 N N . LEU A 1 447 ? -18.658 26.726 24.483 1.00 97.38 447 LEU A N 1
ATOM 3568 C CA . LEU A 1 447 ? -19.786 27.225 23.703 1.00 97.38 447 LEU A CA 1
ATOM 3569 C C . LEU A 1 447 ? -21.012 27.439 24.603 1.00 97.38 447 LEU A C 1
ATOM 3571 O O . LEU A 1 447 ? -21.618 26.489 25.094 1.00 97.38 447 LEU A O 1
ATOM 3575 N N . GLN A 1 448 ? -21.408 28.701 24.780 1.00 96.69 448 GLN A N 1
ATOM 3576 C CA . GLN A 1 448 ? -22.647 29.081 25.478 1.00 96.69 448 GLN A CA 1
ATOM 3577 C C . GLN A 1 448 ? -23.880 28.879 24.582 1.00 96.69 448 GLN A C 1
ATOM 3579 O O . GLN A 1 448 ? -24.998 28.693 25.051 1.00 96.69 448 GLN A O 1
ATOM 3584 N N . ASN A 1 449 ? -23.653 28.927 23.273 1.00 95.50 449 ASN A N 1
ATOM 3585 C CA . ASN A 1 449 ? -24.551 28.571 22.179 1.00 95.50 449 ASN A CA 1
ATOM 3586 C C . ASN A 1 449 ? -23.684 28.264 20.930 1.00 95.50 449 ASN A C 1
ATOM 3588 O O . ASN A 1 449 ? -22.508 28.648 20.921 1.00 95.50 449 ASN A O 1
ATOM 3592 N N . PRO A 1 450 ? -24.214 27.632 19.865 1.00 92.56 450 PRO A N 1
ATOM 3593 C CA . PRO A 1 450 ? -23.415 27.232 18.696 1.00 92.56 450 PRO A CA 1
ATOM 3594 C C . PRO A 1 450 ? -22.670 28.366 17.960 1.00 92.56 450 PRO A C 1
ATOM 3596 O O . PRO A 1 450 ? -21.666 28.107 17.300 1.00 92.56 450 PRO A O 1
ATOM 3599 N N . LEU A 1 451 ? -23.106 29.624 18.106 1.00 94.38 451 LEU A N 1
ATOM 3600 C CA . LEU A 1 451 ? -22.485 30.813 17.499 1.00 94.38 451 LEU A CA 1
ATOM 3601 C C . LEU A 1 451 ? -21.404 31.464 18.390 1.00 94.38 451 LEU A C 1
ATOM 3603 O O . LEU A 1 451 ? -20.896 32.536 18.068 1.00 94.38 451 LEU A O 1
ATOM 3607 N N . THR A 1 452 ? -21.042 30.852 19.523 1.00 95.56 452 THR A N 1
ATOM 3608 C CA . THR A 1 452 ? -19.993 31.384 20.414 1.00 95.56 452 THR A CA 1
ATOM 3609 C C . THR A 1 452 ? -18.626 31.281 19.732 1.00 95.56 452 THR A C 1
ATOM 3611 O O . THR A 1 452 ? -18.241 30.191 19.314 1.00 95.56 452 THR A O 1
ATOM 3614 N N . ARG A 1 453 ? -17.901 32.404 19.619 1.00 91.12 453 ARG A N 1
ATOM 3615 C CA . ARG A 1 453 ? -16.564 32.523 18.988 1.00 91.12 453 ARG A CA 1
ATOM 3616 C C . ARG A 1 453 ? -15.649 33.522 19.718 1.00 91.12 453 ARG A C 1
ATOM 3618 O O . ARG A 1 453 ? -14.845 34.218 19.108 1.00 91.12 453 ARG A O 1
ATOM 3625 N N . THR A 1 454 ? -15.821 33.659 21.030 1.00 91.69 454 THR A N 1
ATOM 3626 C CA . THR A 1 454 ? -15.073 34.600 21.880 1.00 91.69 454 THR A CA 1
ATOM 3627 C C . THR A 1 454 ? -14.674 33.936 23.197 1.00 91.69 454 THR A C 1
ATOM 3629 O O . THR A 1 454 ? -15.208 32.885 23.546 1.00 91.69 454 THR A O 1
ATOM 3632 N N . ASN A 1 455 ? -13.753 34.564 23.937 1.00 91.44 455 ASN A N 1
ATOM 3633 C CA . ASN A 1 455 ? -13.178 34.049 25.187 1.00 91.44 455 ASN A CA 1
ATOM 3634 C C . ASN A 1 455 ? -12.417 32.720 24.997 1.00 91.44 455 ASN A C 1
ATOM 3636 O O . ASN A 1 455 ? -12.656 31.746 25.706 1.00 91.44 455 ASN A O 1
ATOM 3640 N N . GLU A 1 456 ? -11.499 32.696 24.026 1.00 92.81 456 GLU A N 1
ATOM 3641 C CA . GLU A 1 456 ? -10.582 31.572 23.807 1.00 92.81 456 GLU A CA 1
ATOM 3642 C C . GLU A 1 456 ? -9.614 31.372 24.993 1.00 92.81 456 GLU A C 1
ATOM 3644 O O . GLU A 1 456 ? -9.012 32.334 25.478 1.00 92.81 456 GLU A O 1
ATOM 3649 N N . THR A 1 457 ? -9.436 30.123 25.438 1.00 92.81 457 THR A N 1
ATOM 3650 C CA . THR A 1 457 ? -8.496 29.720 26.507 1.00 92.81 457 THR A CA 1
ATOM 3651 C C . THR A 1 457 ? -7.409 28.781 25.979 1.00 92.81 457 THR A C 1
ATOM 3653 O O . THR A 1 457 ? -7.622 28.083 24.993 1.00 92.81 457 THR A O 1
ATOM 3656 N N . LEU A 1 458 ? -6.234 28.749 26.621 1.00 91.00 458 LEU A N 1
ATOM 3657 C CA . LEU A 1 458 ? -5.163 27.785 26.291 1.00 91.00 458 LEU A CA 1
ATOM 3658 C C . LEU A 1 458 ? -5.367 26.434 26.997 1.00 91.00 458 LEU A C 1
ATOM 3660 O O . LEU A 1 458 ? -4.929 25.402 26.503 1.00 91.00 458 LEU A O 1
ATOM 3664 N N . ASP A 1 459 ? -6.023 26.452 28.155 1.00 89.69 459 ASP A N 1
ATOM 3665 C CA . ASP A 1 459 ? -6.431 25.293 28.939 1.00 89.69 459 ASP A CA 1
ATOM 3666 C C . ASP A 1 459 ? -7.909 24.939 28.714 1.00 89.69 459 ASP A C 1
ATOM 3668 O O . ASP A 1 459 ? -8.718 25.771 28.287 1.00 89.69 459 ASP A O 1
ATOM 3672 N N . MET A 1 460 ? -8.261 23.686 29.015 1.00 92.31 460 MET A N 1
ATOM 3673 C CA . MET A 1 460 ? -9.631 23.179 28.905 1.00 92.31 460 MET A CA 1
ATOM 3674 C C . MET A 1 460 ? -10.612 23.935 29.831 1.00 92.31 460 MET A C 1
ATOM 3676 O O . MET A 1 460 ? -10.263 24.243 30.978 1.00 92.31 460 MET A O 1
ATOM 3680 N N . PRO A 1 461 ? -11.859 24.191 29.384 1.00 93.81 461 PRO A N 1
ATOM 3681 C CA . PRO A 1 461 ? -12.925 24.773 30.199 1.00 93.81 461 PRO A CA 1
ATOM 3682 C C . PRO A 1 461 ? -13.157 24.072 31.548 1.00 93.81 461 PRO A C 1
ATOM 3684 O O . PRO A 1 461 ? -13.369 22.865 31.619 1.00 93.81 461 PRO A O 1
ATOM 3687 N N . LYS A 1 462 ? -13.181 24.868 32.624 1.00 93.62 462 LYS A N 1
ATOM 3688 C CA . LYS A 1 462 ? -13.393 24.429 34.023 1.00 93.62 462 LYS A CA 1
ATOM 3689 C C . LYS A 1 462 ? -14.847 24.543 34.499 1.00 93.62 462 LYS A C 1
ATOM 3691 O O . LYS A 1 462 ? -15.144 24.315 35.667 1.00 93.62 462 LYS A O 1
ATOM 3696 N N . GLU A 1 463 ? -15.752 24.894 33.593 1.00 93.94 463 GLU A N 1
ATOM 3697 C CA . GLU A 1 463 ? -17.193 24.976 33.825 1.00 93.94 463 GLU A CA 1
ATOM 3698 C C . GLU A 1 463 ? -17.936 24.236 32.701 1.00 93.94 463 GLU A C 1
ATOM 3700 O O . GLU A 1 463 ? -17.435 24.220 31.572 1.00 93.94 463 GLU A O 1
ATOM 3705 N N . PRO A 1 464 ? -19.115 23.643 32.973 1.00 96.44 464 PRO A N 1
ATOM 3706 C CA . PRO A 1 464 ? -19.960 23.020 31.956 1.00 96.44 464 PRO A CA 1
ATOM 3707 C C . PRO A 1 464 ? -20.267 23.955 30.777 1.00 96.44 464 PRO A C 1
ATOM 3709 O O . PRO A 1 464 ? -20.585 25.130 30.969 1.00 96.44 464 PRO A O 1
ATOM 3712 N N . CYS A 1 465 ? -20.218 23.426 29.552 1.00 97.00 465 CYS A N 1
ATOM 3713 C CA . CYS A 1 465 ? -20.385 24.207 28.324 1.00 97.00 465 CYS A CA 1
ATOM 3714 C C . CYS A 1 465 ? -21.738 23.882 27.662 1.00 97.00 465 CYS A C 1
ATOM 3716 O O . CYS A 1 465 ? -21.896 22.782 27.118 1.00 97.00 465 CYS A O 1
ATOM 3718 N N . PRO A 1 466 ? -22.733 24.797 27.688 1.00 96.81 466 PRO A N 1
ATOM 3719 C CA . PRO A 1 466 ? -24.116 24.506 27.287 1.00 96.81 466 PRO A CA 1
ATOM 3720 C C . PRO A 1 466 ? -24.314 23.954 25.869 1.00 96.81 466 PRO A C 1
ATOM 3722 O O . PRO A 1 466 ? -25.284 23.241 25.635 1.00 96.81 466 PRO A O 1
ATOM 3725 N N . ALA A 1 467 ? -23.416 24.264 24.930 1.00 96.44 467 ALA A N 1
ATOM 3726 C CA . ALA A 1 467 ? -23.460 23.778 23.551 1.00 96.44 467 ALA A CA 1
ATOM 3727 C C . ALA A 1 467 ? -22.252 22.902 23.151 1.00 96.44 467 ALA A C 1
ATOM 3729 O O . ALA A 1 467 ? -22.157 22.509 21.987 1.00 96.44 467 ALA A O 1
ATOM 3730 N N . GLY A 1 468 ? -21.368 22.547 24.091 1.00 96.94 468 GLY A N 1
ATOM 3731 C CA . GLY A 1 468 ? -20.150 21.761 23.848 1.00 96.94 468 GLY A CA 1
ATOM 3732 C C . GLY A 1 468 ? -18.855 22.581 23.917 1.00 96.94 468 GLY A C 1
ATOM 3733 O O . GLY A 1 468 ? -18.870 23.773 24.234 1.00 96.94 468 GLY A O 1
ATOM 3734 N N . ILE A 1 469 ? -17.727 21.944 23.603 1.00 97.62 469 ILE A N 1
ATOM 3735 C CA . ILE A 1 469 ? -16.401 22.579 23.559 1.00 97.62 469 ILE A CA 1
ATOM 3736 C C . ILE A 1 469 ? -15.913 22.602 22.117 1.00 97.62 469 ILE A C 1
ATOM 3738 O O . ILE A 1 469 ? -15.867 21.568 21.457 1.00 97.62 469 ILE A O 1
ATOM 3742 N N . MET A 1 470 ? -15.508 23.773 21.638 1.00 96.88 470 MET A N 1
ATOM 3743 C CA . MET A 1 470 ? -14.780 23.897 20.380 1.00 96.88 470 MET A CA 1
ATOM 3744 C C . MET A 1 470 ? -13.278 23.893 20.660 1.00 96.88 470 MET A C 1
ATOM 3746 O O . MET A 1 470 ? -12.815 24.694 21.471 1.00 96.88 470 MET A O 1
ATOM 3750 N N . ALA A 1 471 ? -12.526 23.014 19.998 1.00 96.19 471 ALA A N 1
ATOM 3751 C CA . ALA A 1 471 ? -11.072 23.105 19.913 1.00 96.19 471 ALA A CA 1
ATOM 3752 C C . ALA A 1 471 ? -10.690 23.810 18.603 1.00 96.19 471 ALA A C 1
ATOM 3754 O O . ALA A 1 471 ? -11.187 23.456 17.532 1.00 96.19 471 ALA A O 1
ATOM 3755 N N . ASN A 1 472 ? -9.822 24.813 18.710 1.00 94.56 472 ASN A N 1
ATOM 3756 C CA . ASN A 1 472 ? -9.369 25.670 17.621 1.00 94.56 472 ASN A CA 1
ATOM 3757 C C . ASN A 1 472 ? -7.916 25.337 17.282 1.00 94.56 472 ASN A C 1
ATOM 3759 O O . ASN A 1 472 ? -7.052 25.425 18.159 1.00 94.56 472 ASN A O 1
ATOM 3763 N N . LEU A 1 473 ? -7.630 25.007 16.021 1.00 94.94 473 LEU A N 1
ATOM 3764 C CA . LEU A 1 473 ? -6.273 24.693 15.570 1.00 94.94 473 LEU A CA 1
ATOM 3765 C C . LEU A 1 473 ? -5.890 25.554 14.363 1.00 94.94 473 LEU A C 1
ATOM 3767 O O . LEU A 1 473 ? -6.203 25.210 13.224 1.00 94.94 473 LEU A O 1
ATOM 3771 N N . ARG A 1 474 ? -5.246 26.704 14.610 1.00 93.06 474 ARG A N 1
ATOM 3772 C CA . ARG A 1 474 ? -4.768 27.618 13.554 1.00 93.06 474 ARG A CA 1
ATOM 3773 C C . ARG A 1 474 ? -3.294 27.359 13.256 1.00 93.06 474 ARG A C 1
ATOM 3775 O O . ARG A 1 474 ? -2.424 27.571 14.105 1.00 93.06 474 ARG A O 1
ATOM 3782 N N . PHE A 1 475 ? -3.026 26.899 12.040 1.00 95.38 475 PHE A N 1
ATOM 3783 C CA . PHE A 1 475 ? -1.692 26.527 11.578 1.00 95.38 475 PHE A CA 1
ATOM 3784 C C . PHE A 1 475 ? -0.810 27.756 11.274 1.00 95.38 475 PHE A C 1
ATOM 3786 O O . PHE A 1 475 ? -1.325 28.863 11.093 1.00 95.38 475 PHE A O 1
ATOM 3793 N N . PRO A 1 476 ? 0.520 27.575 11.192 1.00 94.62 476 PRO A N 1
ATOM 3794 C CA . PRO A 1 476 ? 1.445 28.507 10.544 1.00 94.62 476 PRO A CA 1
ATOM 3795 C C . PRO A 1 476 ? 0.969 29.024 9.170 1.00 94.62 476 PRO A C 1
ATOM 3797 O O . PRO A 1 476 ? 0.331 28.296 8.414 1.00 94.62 476 PRO A O 1
ATOM 3800 N N . THR A 1 477 ? 1.321 30.269 8.820 1.00 94.44 477 THR A N 1
ATOM 3801 C CA . THR A 1 477 ? 0.882 30.939 7.568 1.00 94.44 477 THR A CA 1
ATOM 3802 C C . THR A 1 477 ? 2.036 31.478 6.713 1.00 94.44 477 THR A C 1
ATOM 3804 O O . THR A 1 477 ? 1.830 32.277 5.794 1.00 94.44 477 THR A O 1
ATOM 3807 N N . CYS A 1 478 ? 3.262 31.067 7.025 1.00 95.06 478 CYS A N 1
ATOM 3808 C CA . CYS A 1 478 ? 4.486 31.462 6.341 1.00 95.06 478 CYS A CA 1
ATOM 3809 C C . CYS A 1 478 ? 5.314 30.210 6.033 1.00 95.06 478 CYS A C 1
ATOM 3811 O O . CYS A 1 478 ? 5.490 29.367 6.908 1.00 95.06 478 CYS A O 1
ATOM 3813 N N . TRP A 1 479 ? 5.831 30.093 4.813 1.00 97.56 479 TRP A N 1
ATOM 3814 C CA . TRP A 1 479 ? 6.551 28.925 4.299 1.00 97.56 479 TRP A CA 1
ATOM 3815 C C . TRP A 1 479 ? 7.943 29.318 3.784 1.00 97.56 479 TRP A C 1
ATOM 3817 O O . TRP A 1 479 ? 8.116 30.403 3.221 1.00 97.56 479 TRP A O 1
ATOM 3827 N N . ASP A 1 480 ? 8.937 28.440 3.953 1.00 97.38 480 ASP A N 1
ATOM 3828 C CA . ASP A 1 480 ? 10.311 28.648 3.461 1.00 97.38 480 ASP A CA 1
ATOM 3829 C C . ASP A 1 480 ? 10.422 28.748 1.924 1.00 97.38 480 ASP A C 1
ATOM 3831 O O . ASP A 1 480 ? 11.383 29.311 1.398 1.00 97.38 480 ASP A O 1
ATOM 3835 N N . GLY A 1 481 ? 9.402 28.279 1.196 1.00 95.88 481 GLY A N 1
ATOM 3836 C CA . GLY A 1 481 ? 9.333 28.313 -0.266 1.00 95.88 481 GLY A CA 1
ATOM 3837 C C . GLY A 1 481 ? 10.076 27.172 -0.968 1.00 95.88 481 GLY A C 1
ATOM 3838 O O . GLY A 1 481 ? 10.122 27.153 -2.202 1.00 95.88 481 GLY A O 1
ATOM 3839 N N . VAL A 1 482 ? 10.652 26.235 -0.208 1.00 95.38 482 VAL A N 1
ATOM 3840 C CA . VAL A 1 482 ? 11.578 25.195 -0.673 1.00 95.38 482 VAL A CA 1
ATOM 3841 C C . VAL A 1 482 ? 11.130 23.800 -0.236 1.00 95.38 482 VAL A C 1
ATOM 3843 O O . VAL A 1 482 ? 10.963 22.929 -1.091 1.00 95.38 482 VAL A O 1
ATOM 3846 N N . ASN A 1 483 ? 10.936 23.570 1.064 1.00 96.31 483 ASN A N 1
ATOM 3847 C CA . ASN A 1 483 ? 10.677 22.245 1.622 1.00 96.31 483 ASN A CA 1
ATOM 3848 C C . ASN A 1 483 ? 9.170 22.020 1.766 1.00 96.31 483 ASN A C 1
ATOM 3850 O O . ASN A 1 483 ? 8.499 22.735 2.500 1.00 96.31 483 ASN A O 1
ATOM 3854 N N . LEU A 1 484 ? 8.627 21.031 1.055 1.00 94.06 484 LEU A N 1
ATOM 3855 C CA . LEU A 1 484 ? 7.205 20.668 1.149 1.00 94.06 484 LEU A CA 1
ATOM 3856 C C . LEU A 1 484 ? 6.865 19.963 2.470 1.00 94.06 484 LEU A C 1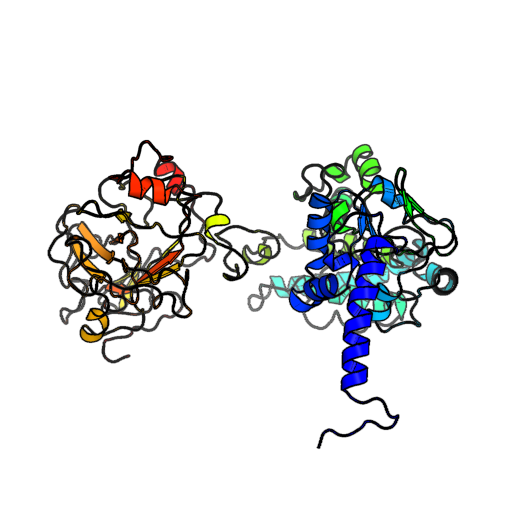
ATOM 3858 O O . LEU A 1 484 ? 5.726 20.002 2.918 1.00 94.06 484 LEU A O 1
ATOM 3862 N N . ASP A 1 485 ? 7.860 19.317 3.061 1.00 93.44 485 ASP A N 1
ATOM 3863 C CA . ASP A 1 485 ? 7.795 18.665 4.357 1.00 93.44 485 ASP A CA 1
ATOM 3864 C C . ASP A 1 485 ? 9.191 18.754 4.997 1.00 93.44 485 ASP A C 1
ATOM 3866 O O . ASP A 1 485 ? 10.203 18.812 4.286 1.00 93.44 485 ASP A O 1
ATOM 3870 N N . SER A 1 486 ? 9.259 18.769 6.324 1.00 93.38 486 SER A N 1
ATOM 3871 C CA . SER A 1 486 ? 10.505 18.751 7.100 1.00 93.38 486 SER A CA 1
ATOM 3872 C C . SER A 1 486 ? 10.569 17.489 7.970 1.00 93.38 486 SER A C 1
ATOM 3874 O O . SER A 1 486 ? 9.531 16.906 8.264 1.00 93.38 486 SER A O 1
ATOM 3876 N N . PRO A 1 487 ? 11.753 17.044 8.438 1.00 88.75 487 PRO A N 1
ATOM 3877 C CA . PRO A 1 487 ? 11.868 15.817 9.244 1.00 88.75 487 PRO A CA 1
ATOM 3878 C C . PRO A 1 487 ? 11.121 15.831 10.592 1.00 88.75 487 PRO A C 1
ATOM 3880 O O . PRO A 1 487 ? 11.063 14.807 11.264 1.00 88.75 487 PRO A O 1
ATOM 3883 N N . ASP A 1 488 ? 10.603 16.990 11.000 1.00 88.81 488 ASP A N 1
ATOM 3884 C CA . ASP A 1 488 ? 9.769 17.230 12.181 1.00 88.81 488 ASP A CA 1
ATOM 3885 C C . ASP A 1 488 ? 8.337 17.690 11.828 1.00 88.81 488 ASP A C 1
ATOM 3887 O O . ASP A 1 488 ? 7.583 18.075 12.717 1.00 88.81 488 ASP A O 1
ATOM 3891 N N . HIS A 1 489 ? 7.987 17.716 10.537 1.00 93.00 489 HIS A N 1
ATOM 3892 C CA . HIS A 1 489 ? 6.724 18.207 9.973 1.00 93.00 489 HIS A CA 1
ATOM 3893 C C . HIS A 1 489 ? 6.327 19.645 10.379 1.00 93.00 489 HIS A C 1
ATOM 3895 O O . HIS A 1 489 ? 5.175 20.038 10.201 1.00 93.00 489 HIS A O 1
ATOM 3901 N N . ALA A 1 490 ? 7.256 20.454 10.906 1.00 93.38 490 ALA A N 1
ATOM 3902 C CA . ALA A 1 490 ? 6.958 21.788 11.441 1.00 93.38 490 ALA A CA 1
ATOM 3903 C C . ALA A 1 490 ? 7.980 22.873 11.049 1.00 93.38 490 ALA A C 1
ATOM 3905 O O . ALA A 1 490 ? 7.586 23.998 10.759 1.00 93.38 490 ALA A O 1
ATOM 3906 N N . SER A 1 491 ? 9.284 22.574 11.009 1.00 95.81 491 SER A N 1
ATOM 3907 C CA . SER A 1 491 ? 10.344 23.589 10.832 1.00 95.81 491 SER A CA 1
ATOM 3908 C C . SER A 1 491 ? 10.448 24.246 9.447 1.00 95.81 491 SER A C 1
ATOM 3910 O O . SER A 1 491 ? 11.199 25.210 9.307 1.00 95.81 491 SER A O 1
ATOM 3912 N N . HIS A 1 492 ? 9.709 23.765 8.442 1.00 96.94 492 HIS A N 1
ATOM 3913 C CA . HIS A 1 492 ? 9.589 24.408 7.123 1.00 96.94 492 HIS A CA 1
ATOM 3914 C C . HIS A 1 492 ? 8.481 25.483 7.063 1.00 96.94 492 HIS A C 1
ATOM 3916 O O . HIS A 1 492 ? 8.350 26.181 6.051 1.00 96.94 492 HIS A O 1
ATOM 3922 N N . VAL A 1 493 ? 7.676 25.625 8.125 1.00 96.31 493 VAL A N 1
ATOM 3923 C CA . VAL A 1 493 ? 6.633 26.651 8.265 1.00 96.31 493 VAL A CA 1
ATOM 3924 C C . VAL A 1 493 ? 6.787 27.471 9.549 1.00 96.31 493 VAL A C 1
ATOM 3926 O O . VAL A 1 493 ? 7.377 27.049 10.540 1.00 96.31 493 VAL A O 1
ATOM 3929 N N . SER A 1 494 ? 6.228 28.683 9.551 1.00 94.69 494 SER A N 1
ATOM 3930 C CA . SER A 1 494 ? 6.257 29.573 10.710 1.00 94.69 494 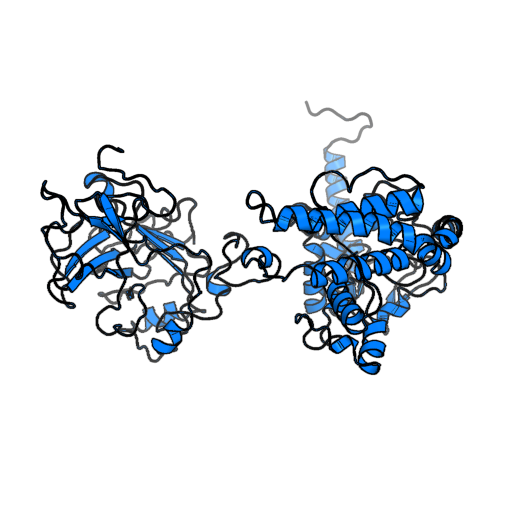SER A CA 1
ATOM 3931 C C . SER A 1 494 ? 5.010 30.452 10.830 1.00 94.69 494 SER A C 1
ATOM 3933 O O . SER A 1 494 ? 4.288 30.700 9.861 1.00 94.69 494 SER A O 1
ATOM 3935 N N . TYR A 1 495 ? 4.752 30.943 12.040 1.00 92.81 495 TYR A N 1
ATOM 3936 C CA . TYR A 1 495 ? 3.794 32.027 12.255 1.00 92.81 495 TYR A CA 1
ATOM 3937 C C . TYR A 1 495 ? 4.401 33.370 11.796 1.00 92.81 495 TYR A C 1
ATOM 3939 O O . TYR A 1 495 ? 5.628 33.501 11.748 1.00 92.81 495 TYR A O 1
ATOM 3947 N N . PRO A 1 496 ? 3.580 34.396 11.499 1.00 92.06 496 PRO A N 1
ATOM 3948 C CA . PRO A 1 496 ? 4.071 35.748 11.239 1.00 92.06 496 PRO A CA 1
ATOM 3949 C C . PRO A 1 496 ? 4.997 36.246 12.354 1.00 92.06 496 PRO A C 1
ATOM 3951 O O . PRO A 1 496 ? 4.717 36.040 13.535 1.00 92.06 496 PRO A O 1
ATOM 3954 N N . GLU A 1 497 ? 6.082 36.937 12.007 1.00 91.31 497 GLU A N 1
ATOM 3955 C CA . GLU A 1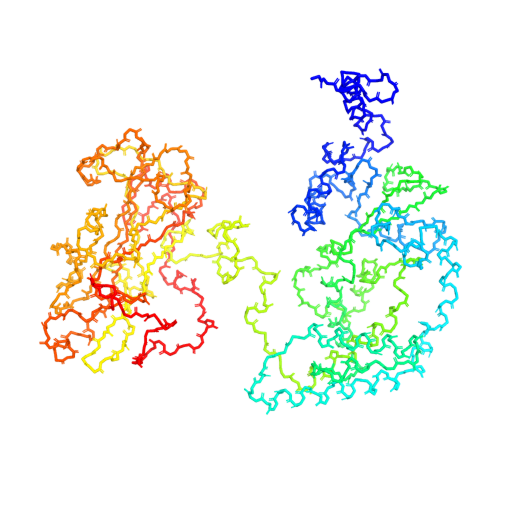 497 ? 7.098 37.396 12.964 1.00 91.31 497 GLU A CA 1
ATOM 3956 C C . GLU A 1 497 ? 6.457 38.244 14.076 1.00 91.31 497 GLU A C 1
ATOM 3958 O O . GLU A 1 497 ? 6.650 37.986 15.267 1.00 91.31 497 GLU A O 1
ATOM 3963 N N . SER A 1 498 ? 5.566 39.158 13.683 1.00 89.69 498 SER A N 1
ATOM 3964 C CA . SER A 1 498 ? 4.718 39.951 14.575 1.00 89.69 498 SER A CA 1
ATOM 3965 C C . SER A 1 498 ? 3.249 39.925 14.136 1.00 89.69 498 SER A C 1
ATOM 3967 O O . SER A 1 498 ? 2.932 39.681 12.971 1.00 89.69 498 SER A O 1
ATOM 3969 N N . GLY A 1 499 ? 2.341 40.167 15.085 1.00 86.38 499 GLY A N 1
ATOM 3970 C CA . GLY A 1 499 ? 0.897 40.119 14.850 1.00 86.38 499 GLY A CA 1
ATOM 3971 C C . GLY A 1 499 ? 0.358 38.703 14.609 1.00 86.38 499 GLY A C 1
ATOM 3972 O O . GLY A 1 499 ? 0.883 37.716 15.132 1.00 86.38 499 GLY A O 1
ATOM 3973 N N . THR A 1 500 ? -0.718 38.632 13.829 1.00 84.12 500 THR A N 1
ATOM 3974 C CA . THR A 1 500 ? -1.463 37.412 13.484 1.00 84.12 500 THR A CA 1
ATOM 3975 C C . THR A 1 500 ? -1.869 37.440 12.005 1.00 84.12 500 THR A C 1
ATOM 3977 O O . THR A 1 500 ? -1.670 38.455 11.326 1.00 84.12 500 THR A O 1
ATOM 3980 N N . PHE A 1 501 ? -2.448 36.349 11.496 1.00 83.75 501 PHE A N 1
ATOM 3981 C CA . PHE A 1 501 ? -2.953 36.276 10.120 1.00 83.75 501 PHE A CA 1
ATOM 3982 C C . PHE A 1 501 ? -4.077 37.288 9.848 1.00 83.75 501 PHE A C 1
ATOM 3984 O O . PHE A 1 501 ? -4.059 37.974 8.827 1.00 83.75 501 PHE A O 1
ATOM 3991 N N . GLU A 1 502 ? -5.008 37.454 10.791 1.00 84.00 502 GLU A N 1
ATOM 3992 C CA . GLU A 1 502 ? -6.159 38.361 10.684 1.00 84.00 502 GLU A CA 1
ATOM 3993 C C . GLU A 1 502 ? -5.719 39.829 10.573 1.00 84.00 502 GLU A C 1
ATOM 3995 O O . GLU A 1 502 ? -6.333 40.621 9.865 1.00 84.00 502 GLU A O 1
ATOM 4000 N N . ASN A 1 503 ? -4.598 40.175 11.215 1.00 84.75 503 ASN A N 1
ATOM 4001 C CA . ASN A 1 503 ? -3.967 41.493 11.132 1.00 84.75 503 ASN A CA 1
ATOM 4002 C C . ASN A 1 503 ? -2.957 41.608 9.966 1.00 84.75 503 ASN A C 1
ATOM 4004 O O . ASN A 1 503 ? -2.290 42.633 9.819 1.00 84.75 503 ASN A O 1
ATOM 4008 N N . GLY A 1 504 ? -2.822 40.569 9.135 1.00 83.81 504 GLY A N 1
ATOM 4009 C CA . GLY A 1 504 ? -1.956 40.544 7.955 1.00 83.81 504 GLY A CA 1
ATOM 4010 C C . GLY A 1 504 ? -0.454 40.581 8.252 1.00 83.81 504 GLY A C 1
ATOM 4011 O O . GLY A 1 504 ? 0.293 41.126 7.434 1.00 83.81 504 GLY A O 1
ATOM 4012 N N . GLY A 1 505 ? -0.019 40.034 9.394 1.00 88.44 505 GLY A N 1
ATOM 4013 C CA . GLY A 1 505 ? 1.351 40.136 9.916 1.00 88.44 505 GLY A CA 1
ATOM 4014 C C . GLY A 1 505 ? 2.466 39.731 8.930 1.00 88.44 505 GLY A C 1
ATOM 4015 O O . GLY A 1 505 ? 2.253 38.896 8.042 1.00 88.44 505 GLY A O 1
ATOM 4016 N N . PRO A 1 506 ? 3.670 40.325 9.029 1.00 91.56 506 PRO A N 1
ATOM 4017 C CA . PRO A 1 506 ? 4.783 40.006 8.139 1.00 91.56 506 PRO A CA 1
ATOM 4018 C C . PRO A 1 506 ? 5.314 38.594 8.404 1.00 91.56 506 PRO A C 1
ATOM 4020 O O . PRO A 1 506 ? 5.481 38.187 9.552 1.00 91.56 506 PRO A O 1
ATOM 4023 N N . CYS A 1 507 ? 5.622 37.861 7.337 1.00 93.38 507 CYS A N 1
ATOM 4024 C CA . CYS A 1 507 ? 6.352 36.605 7.456 1.00 93.38 507 CYS A CA 1
ATOM 4025 C C . CYS A 1 507 ? 7.845 36.875 7.707 1.00 93.38 507 CYS A C 1
ATOM 4027 O O . CYS A 1 507 ? 8.379 37.824 7.122 1.00 93.38 507 CYS A O 1
ATOM 4029 N N . PRO A 1 508 ? 8.527 36.069 8.544 1.00 95.75 508 PRO A N 1
ATOM 4030 C CA . PRO A 1 508 ? 9.952 36.242 8.796 1.00 95.75 508 PRO A CA 1
ATOM 4031 C C . PRO A 1 508 ? 10.764 35.945 7.528 1.00 95.75 508 PRO A C 1
ATOM 4033 O O . PRO A 1 508 ? 10.341 35.179 6.663 1.00 95.75 508 PRO A O 1
ATOM 4036 N N . SER A 1 509 ? 11.971 36.503 7.431 1.00 96.44 509 SER A N 1
ATOM 4037 C CA . SER A 1 509 ? 12.847 36.350 6.254 1.00 96.44 509 SER A CA 1
ATOM 4038 C C . SER A 1 509 ? 13.279 34.906 5.957 1.00 96.44 509 SER A C 1
ATOM 4040 O O . SER A 1 509 ? 13.687 34.615 4.836 1.00 96.44 509 SER A O 1
ATOM 4042 N N . THR A 1 510 ? 13.167 34.003 6.936 1.00 96.88 510 THR A N 1
ATOM 4043 C CA . THR A 1 510 ? 13.373 32.554 6.781 1.00 96.88 510 THR A CA 1
ATOM 4044 C C . THR A 1 510 ? 12.187 31.832 6.140 1.00 96.88 510 THR A C 1
ATOM 4046 O O . THR A 1 510 ? 12.376 30.753 5.594 1.00 96.88 510 THR A O 1
ATOM 4049 N N . HIS A 1 511 ? 10.987 32.421 6.184 1.00 97.50 511 HIS A N 1
ATOM 4050 C CA . HIS A 1 511 ? 9.739 31.842 5.681 1.00 97.50 511 HIS A CA 1
ATOM 4051 C C . HIS A 1 511 ? 8.989 32.835 4.775 1.00 97.50 511 HIS A C 1
ATOM 4053 O O . HIS A 1 511 ? 7.870 33.239 5.092 1.00 97.50 511 HIS A O 1
ATOM 4059 N N . PRO A 1 512 ? 9.598 33.305 3.669 1.00 95.88 512 PRO A N 1
ATOM 4060 C CA . PRO A 1 512 ? 9.123 34.482 2.943 1.00 95.88 512 PRO A CA 1
ATOM 4061 C C . PRO A 1 512 ? 7.807 34.281 2.171 1.00 95.88 512 PRO A C 1
ATOM 4063 O O . PRO A 1 512 ? 7.214 35.268 1.732 1.00 95.88 512 PRO A O 1
ATOM 4066 N N . VAL A 1 513 ? 7.345 33.042 1.963 1.00 95.56 513 VAL A N 1
ATOM 4067 C CA . VAL A 1 513 ? 6.146 32.758 1.161 1.00 95.56 513 VAL A CA 1
ATOM 4068 C C . VAL A 1 513 ? 4.901 32.756 2.046 1.00 95.56 513 VAL A C 1
ATOM 4070 O O . VAL A 1 513 ? 4.786 31.947 2.962 1.00 95.56 513 VAL A O 1
ATOM 4073 N N . ARG A 1 514 ? 3.931 33.629 1.749 1.00 94.31 514 ARG A N 1
ATOM 4074 C CA . ARG A 1 514 ? 2.600 33.582 2.377 1.00 94.31 514 ARG A CA 1
ATOM 4075 C C . ARG A 1 514 ? 1.796 32.408 1.825 1.00 94.31 514 ARG A C 1
ATOM 4077 O O . ARG A 1 514 ? 1.654 32.292 0.606 1.00 94.31 514 ARG A O 1
ATOM 4084 N N . ILE A 1 515 ? 1.240 31.597 2.717 1.00 95.00 515 ILE A N 1
ATOM 4085 C CA . ILE A 1 515 ? 0.346 30.468 2.407 1.00 95.00 515 ILE A CA 1
ATOM 4086 C C . ILE A 1 515 ? -1.030 30.714 3.058 1.00 95.00 515 ILE A C 1
ATOM 4088 O O . ILE A 1 515 ? -1.120 31.569 3.945 1.00 95.00 515 ILE A O 1
ATOM 4092 N N . PRO A 1 516 ? -2.104 30.022 2.635 1.00 94.12 516 PRO A N 1
ATOM 4093 C CA . PRO A 1 516 ? -3.420 30.162 3.252 1.00 94.12 516 PRO A CA 1
ATOM 4094 C C . PRO A 1 516 ? -3.390 29.878 4.754 1.00 94.12 516 PRO A C 1
ATOM 4096 O O . PRO A 1 516 ? -2.692 28.967 5.203 1.00 94.12 516 PRO A O 1
ATOM 4099 N N . GLN A 1 517 ? -4.217 30.583 5.525 1.00 93.38 517 GLN A N 1
ATOM 4100 C CA . GLN A 1 517 ? -4.527 30.146 6.882 1.00 93.38 517 GLN A CA 1
ATOM 4101 C C . GLN A 1 517 ? -5.369 28.875 6.795 1.00 93.38 517 GLN A C 1
ATOM 4103 O O . GLN A 1 517 ? -6.551 28.939 6.455 1.00 93.38 517 GLN A O 1
ATOM 4108 N N . LEU A 1 518 ? -4.757 27.738 7.129 1.00 95.31 518 LEU A N 1
ATOM 4109 C CA . LEU A 1 518 ? -5.485 26.527 7.487 1.00 95.31 518 LEU A CA 1
ATOM 4110 C C . LEU A 1 518 ? -5.943 26.648 8.946 1.00 95.31 518 LEU A C 1
ATOM 4112 O O . LEU A 1 518 ? -5.143 26.989 9.825 1.00 95.31 518 LEU A O 1
ATOM 4116 N N . PHE A 1 519 ? -7.222 26.398 9.205 1.00 94.25 519 PHE A N 1
ATOM 4117 C CA . PHE A 1 519 ? -7.808 26.461 10.544 1.00 94.25 519 PHE A CA 1
ATOM 4118 C C . PHE A 1 519 ? -8.849 25.352 10.723 1.00 94.25 519 PHE A C 1
ATOM 4120 O O . PHE A 1 519 ? -9.735 25.207 9.883 1.00 94.25 519 PHE A O 1
ATOM 4127 N N . TYR A 1 520 ? -8.745 24.578 11.808 1.00 95.88 520 TYR A N 1
ATOM 4128 C CA . TYR A 1 520 ? -9.761 23.598 12.204 1.00 95.88 520 TYR A CA 1
ATOM 4129 C C . TYR A 1 520 ? -10.614 24.134 13.366 1.00 95.88 520 TYR A C 1
ATOM 4131 O O . TYR A 1 520 ? -10.064 24.508 14.405 1.00 95.88 520 TYR A O 1
ATOM 4139 N N . GLU A 1 521 ? -11.941 24.087 13.223 1.00 94.88 521 GLU A N 1
ATOM 4140 C CA . GLU A 1 521 ? -12.895 24.127 14.344 1.00 94.88 521 GLU A CA 1
ATOM 4141 C C . GLU A 1 521 ? -13.439 22.710 14.590 1.00 94.88 521 GLU A C 1
ATOM 4143 O O . GLU A 1 521 ? -14.180 22.160 13.767 1.00 94.88 521 GLU A O 1
ATOM 4148 N N . VAL A 1 522 ? -13.074 22.107 15.724 1.00 96.38 522 VAL A N 1
ATOM 4149 C CA . VAL A 1 522 ? -13.496 20.754 16.126 1.00 96.38 522 VAL A CA 1
ATOM 4150 C C . VAL A 1 522 ? -14.523 20.876 17.249 1.00 96.38 522 VAL A C 1
ATOM 4152 O O . VAL A 1 522 ? -14.178 21.339 18.337 1.00 96.38 522 VAL A O 1
ATOM 4155 N N . ILE A 1 523 ? -15.781 20.490 17.010 1.00 97.12 523 ILE A N 1
ATOM 4156 C CA . ILE A 1 523 ? -16.863 20.646 17.997 1.00 97.12 523 ILE A CA 1
ATOM 4157 C C . ILE A 1 523 ? -17.084 19.333 18.756 1.00 97.12 523 ILE A C 1
ATOM 4159 O O . ILE A 1 523 ? -17.673 18.390 18.230 1.00 97.12 523 ILE A O 1
ATOM 4163 N N . TRP A 1 524 ? -16.654 19.293 20.014 1.00 97.19 524 TRP A N 1
ATOM 4164 C CA . TRP A 1 524 ? -16.871 18.183 20.939 1.00 97.19 524 TRP A CA 1
ATOM 4165 C C . TRP A 1 524 ? -18.196 18.354 21.679 1.00 97.19 524 TRP A C 1
ATOM 4167 O O . TRP A 1 524 ? -18.431 19.369 22.345 1.00 97.19 524 TRP A O 1
ATOM 4177 N N . ASP A 1 525 ? -19.076 17.358 21.590 1.00 96.44 525 ASP A N 1
ATOM 4178 C CA . ASP A 1 525 ? -20.372 17.390 22.259 1.00 96.44 525 ASP A CA 1
ATOM 4179 C C . ASP A 1 525 ? -20.278 16.980 23.730 1.00 96.44 525 ASP A C 1
ATOM 4181 O O . ASP A 1 525 ? -20.683 15.895 24.138 1.00 96.44 525 ASP A O 1
ATOM 4185 N N . THR A 1 526 ? -19.747 17.881 24.555 1.00 97.06 526 THR A N 1
ATOM 4186 C CA . THR A 1 526 ? -19.669 17.683 26.008 1.00 97.06 526 THR A CA 1
ATOM 4187 C C . THR A 1 526 ? -21.024 17.809 26.712 1.00 97.06 526 THR A C 1
ATOM 4189 O O . THR A 1 526 ? -21.079 17.694 27.934 1.00 97.06 526 THR A O 1
ATOM 4192 N N . THR A 1 527 ? -22.118 18.074 25.985 1.00 96.81 527 THR A N 1
ATOM 4193 C CA . THR A 1 527 ? -23.418 18.395 26.596 1.00 96.81 527 THR A CA 1
ATOM 4194 C C . THR A 1 527 ? -24.040 17.283 27.455 1.00 96.81 527 THR A C 1
ATOM 4196 O O . THR A 1 527 ? -24.650 17.646 28.464 1.00 96.81 527 THR A O 1
ATOM 4199 N N . PRO A 1 528 ? -23.837 15.971 27.190 1.00 96.44 528 PRO A N 1
ATOM 4200 C CA . PRO A 1 528 ? -24.262 14.908 28.108 1.00 96.44 528 PRO A CA 1
ATOM 4201 C C . PRO A 1 528 ? -23.531 14.931 29.458 1.00 96.44 528 PRO A C 1
ATOM 4203 O O . PRO A 1 528 ? -24.071 14.461 30.451 1.00 96.44 528 PRO A O 1
ATOM 4206 N N . PHE A 1 529 ? -22.325 15.504 29.504 1.00 95.81 529 PHE A N 1
ATOM 4207 C CA . PHE A 1 529 ? -21.415 15.481 30.655 1.00 95.81 529 PHE A CA 1
ATOM 4208 C C . PHE A 1 529 ? -21.405 16.802 31.442 1.00 95.81 529 PHE A C 1
ATOM 4210 O O . PHE A 1 529 ? -20.468 17.099 32.183 1.00 95.81 529 PHE A O 1
ATOM 4217 N N . ASN A 1 530 ? -22.439 17.631 31.275 1.00 96.12 530 ASN A N 1
ATOM 4218 C CA . ASN A 1 530 ? -22.553 18.929 31.941 1.00 96.12 530 ASN A CA 1
ATOM 4219 C C . ASN A 1 530 ? -23.017 18.839 33.417 1.00 96.12 530 ASN A C 1
ATOM 4221 O O . ASN A 1 530 ? -23.108 19.876 34.079 1.00 96.12 530 ASN A O 1
ATOM 4225 N N . ASP A 1 531 ? -23.296 17.645 33.960 1.00 95.19 531 ASP A N 1
ATOM 4226 C CA . ASP A 1 531 ? -23.592 17.473 35.390 1.00 95.19 531 ASP A CA 1
ATOM 4227 C C . ASP A 1 531 ? -22.308 17.565 36.233 1.00 95.19 531 ASP A C 1
ATOM 4229 O O . ASP A 1 531 ? -21.469 16.663 36.266 1.00 95.19 531 ASP A O 1
ATOM 4233 N N . LYS A 1 532 ? -22.171 18.672 36.969 1.00 93.31 532 LYS A N 1
ATOM 4234 C CA . LYS A 1 532 ? -20.999 18.963 37.807 1.00 93.31 532 LYS A CA 1
ATOM 4235 C C . LYS A 1 532 ? -20.854 18.029 39.025 1.00 93.31 532 LYS A C 1
ATOM 4237 O O . LYS A 1 532 ? -19.834 18.086 39.710 1.00 93.31 532 LYS A O 1
ATOM 4242 N N . SER A 1 533 ? -21.826 17.156 39.306 1.00 93.56 533 SER A N 1
ATOM 4243 C CA . SER A 1 533 ? -21.684 16.082 40.300 1.00 93.56 533 SER A CA 1
ATOM 4244 C C . SER A 1 533 ? -20.852 14.893 39.797 1.00 93.56 533 SER A C 1
ATOM 4246 O O . SER A 1 533 ? -20.248 14.197 40.614 1.00 93.56 533 SER A O 1
ATOM 4248 N N . GLU A 1 534 ? -20.717 14.712 38.477 1.00 93.62 534 GLU A N 1
ATOM 4249 C CA . GLU A 1 534 ? -19.803 13.725 37.880 1.00 93.62 534 GLU A CA 1
ATOM 4250 C C . GLU A 1 534 ? -18.359 14.241 37.749 1.00 93.62 534 GLU A C 1
ATOM 4252 O O . GLU A 1 534 ? -17.438 13.451 37.546 1.00 93.62 534 GLU A O 1
ATOM 4257 N N . TRP A 1 535 ? -18.140 15.552 37.890 1.00 95.56 535 TRP A N 1
ATOM 4258 C CA . TRP A 1 535 ? -16.831 16.203 37.749 1.00 95.56 535 TRP A CA 1
ATOM 4259 C C . TRP A 1 535 ? -15.934 15.997 38.994 1.00 95.56 535 TRP A C 1
ATOM 4261 O O . TRP A 1 535 ? -16.455 15.712 40.081 1.00 95.56 535 TRP A O 1
ATOM 4271 N N . PRO A 1 536 ? -14.600 16.163 38.882 1.00 92.12 536 PRO A N 1
ATOM 4272 C CA . PRO A 1 536 ? -13.663 16.119 40.010 1.00 92.12 536 PRO A CA 1
ATOM 4273 C C . PRO A 1 536 ? -14.009 17.057 41.181 1.00 92.12 536 PRO A C 1
ATOM 4275 O O . PRO A 1 536 ? -14.450 18.190 40.995 1.00 92.12 536 PRO A O 1
ATOM 4278 N N . GLU A 1 537 ? -13.769 16.597 42.414 1.00 90.88 537 GLU A N 1
ATOM 4279 C CA . GLU A 1 537 ? -14.096 17.346 43.644 1.00 90.88 537 GLU A CA 1
ATOM 4280 C C . GLU A 1 537 ? -13.111 18.477 43.972 1.00 90.88 537 GLU A C 1
ATOM 4282 O O . GLU A 1 537 ? -13.431 19.365 44.761 1.00 90.88 537 GLU A O 1
ATOM 4287 N N . ASP A 1 538 ? -11.929 18.476 43.356 1.00 89.62 538 ASP A N 1
ATOM 4288 C CA . ASP A 1 538 ? -10.919 19.530 43.490 1.00 89.62 538 ASP A CA 1
ATOM 4289 C C . ASP A 1 538 ? -11.179 20.747 42.578 1.00 89.62 538 ASP A C 1
ATOM 4291 O O . ASP A 1 538 ? -10.431 21.725 42.622 1.00 89.62 538 ASP A O 1
ATOM 4295 N N . GLY A 1 539 ? -12.239 20.704 41.761 1.00 86.81 539 GLY A N 1
ATOM 4296 C CA . GLY A 1 539 ? -12.556 21.741 40.777 1.00 86.81 539 GLY A CA 1
ATOM 4297 C C . GLY A 1 539 ? -11.675 21.701 39.524 1.00 86.81 539 GLY A C 1
ATOM 4298 O O . GLY A 1 539 ? -11.666 22.669 38.759 1.00 86.81 539 GLY A O 1
ATOM 4299 N N . SER A 1 540 ? -10.929 20.614 39.303 1.00 90.56 540 SER A N 1
ATOM 4300 C CA . SER A 1 540 ? -10.261 20.364 38.027 1.00 90.56 540 SER A CA 1
ATOM 4301 C C . SER A 1 540 ? -11.261 20.005 36.920 1.00 90.56 540 SER A C 1
ATOM 4303 O O . SER A 1 540 ? -12.415 19.640 37.159 1.00 90.56 540 SER A O 1
ATOM 4305 N N . GLN A 1 541 ? -10.813 20.168 35.678 1.00 94.19 541 GLN A N 1
ATOM 4306 C CA . GLN A 1 541 ? -11.604 19.894 34.483 1.00 94.19 541 GLN A CA 1
ATOM 4307 C C . GLN A 1 541 ? -11.537 18.388 34.125 1.00 94.19 541 GLN A C 1
ATOM 4309 O O . GLN A 1 541 ? -10.480 17.780 34.307 1.00 94.19 541 GLN A O 1
ATOM 4314 N N . PRO A 1 542 ? -12.624 17.768 33.631 1.00 96.12 542 PRO A N 1
ATOM 4315 C CA . PRO A 1 542 ? -12.738 16.313 33.477 1.00 96.12 542 PRO A CA 1
ATOM 4316 C C . PRO A 1 542 ? -12.289 15.778 32.107 1.00 96.12 542 PRO A C 1
ATOM 4318 O O . PRO A 1 542 ? -12.350 14.571 31.878 1.00 96.12 542 PRO A O 1
ATOM 4321 N N . PHE A 1 543 ? -11.912 16.642 31.165 1.00 96.94 543 PHE A N 1
ATOM 4322 C CA . PHE A 1 543 ? -11.644 16.266 29.781 1.00 96.94 543 PHE A CA 1
ATOM 4323 C C . PHE A 1 543 ? -10.198 15.796 29.598 1.00 96.94 543 PHE A C 1
ATOM 4325 O O . PHE A 1 543 ? -9.252 16.405 30.099 1.00 96.94 543 PHE A O 1
ATOM 4332 N N . VAL A 1 544 ? -10.029 14.692 28.875 1.00 95.94 544 VAL A N 1
ATOM 4333 C CA . VAL A 1 544 ? -8.751 13.994 28.713 1.00 95.94 544 VAL A CA 1
ATOM 4334 C C . VAL A 1 544 ? -8.550 13.662 27.244 1.00 95.94 544 VAL A C 1
ATOM 4336 O O . VAL A 1 544 ? -9.431 13.082 26.612 1.00 95.94 544 VAL A O 1
ATOM 4339 N N . TRP A 1 545 ? -7.396 14.008 26.684 1.00 96.00 545 TRP A N 1
ATOM 4340 C CA . TRP A 1 545 ? -7.051 13.580 25.330 1.00 96.00 545 TRP A CA 1
ATOM 4341 C C . TRP A 1 545 ? -6.666 12.095 25.288 1.00 96.00 545 TRP A C 1
ATOM 4343 O O . TRP A 1 545 ? -6.146 11.552 26.261 1.00 96.00 545 TRP A O 1
ATOM 4353 N N . SER A 1 546 ? -6.848 11.439 24.141 1.00 94.06 546 SER A N 1
ATOM 4354 C CA . SER A 1 546 ? -6.593 10.000 23.948 1.00 94.06 546 SER A CA 1
ATOM 4355 C C . SER A 1 546 ? -5.167 9.534 24.275 1.00 94.06 546 SER A C 1
ATOM 4357 O O . SER A 1 546 ? -4.958 8.356 24.533 1.00 94.06 546 SER A O 1
ATOM 4359 N N . TYR A 1 547 ? -4.189 10.443 24.294 1.00 92.56 547 TYR A N 1
ATOM 4360 C CA . TYR A 1 547 ? -2.797 10.204 24.708 1.00 92.56 547 TYR A CA 1
ATOM 4361 C C . TYR A 1 547 ? -2.524 10.576 26.186 1.00 92.56 547 TYR A C 1
ATOM 4363 O O . TYR A 1 547 ? -1.375 10.768 26.583 1.00 92.56 547 TYR A O 1
ATOM 4371 N N . GLY A 1 548 ? -3.573 10.694 27.007 1.00 93.56 548 GLY A N 1
ATOM 4372 C CA . GLY A 1 548 ? -3.499 10.828 28.465 1.00 93.56 548 GLY A CA 1
ATOM 4373 C C . GLY A 1 548 ? -3.299 12.245 29.016 1.00 93.56 548 GLY A C 1
ATOM 4374 O O . GLY A 1 548 ? -3.138 12.398 30.226 1.00 93.56 548 GLY A O 1
ATOM 4375 N N . ASP A 1 549 ? -3.309 13.285 28.178 1.00 94.56 549 ASP A N 1
ATOM 4376 C CA . ASP A 1 549 ? -3.198 14.676 28.639 1.00 94.56 549 ASP A CA 1
ATOM 4377 C C . ASP A 1 549 ? -4.484 15.154 29.333 1.00 94.56 549 ASP A C 1
ATOM 4379 O O . ASP A 1 549 ? -5.538 15.265 28.707 1.00 94.56 549 ASP A O 1
ATOM 4383 N N . VAL A 1 550 ? -4.360 15.479 30.624 1.00 92.88 550 VAL A N 1
ATOM 4384 C CA . VAL A 1 550 ? -5.415 16.057 31.486 1.00 92.88 550 VAL A CA 1
ATOM 4385 C C . VAL A 1 550 ? -5.297 17.580 31.652 1.00 92.88 550 VAL A C 1
ATOM 4387 O O . VAL A 1 550 ? -6.049 18.194 32.409 1.00 92.88 550 VAL A O 1
ATOM 4390 N N . THR A 1 551 ? -4.328 18.209 30.987 1.00 91.62 551 THR A N 1
ATOM 4391 C CA . THR A 1 551 ? -4.078 19.659 31.046 1.00 91.62 551 THR A CA 1
ATOM 4392 C C . THR A 1 551 ? -4.703 20.402 29.865 1.00 91.62 551 THR A C 1
ATOM 4394 O O . THR A 1 551 ? -5.127 21.548 30.009 1.00 91.62 551 THR A O 1
ATOM 4397 N N . GLY A 1 552 ? -4.784 19.740 28.706 1.00 92.00 552 GLY A N 1
ATOM 4398 C CA . GLY A 1 552 ? -5.227 20.314 27.438 1.00 92.00 552 GLY A CA 1
ATOM 4399 C C . GLY A 1 552 ? -4.114 21.009 26.647 1.00 92.00 552 GLY A C 1
ATOM 4400 O O . GLY A 1 552 ? -4.354 21.405 25.507 1.00 92.00 552 GLY A O 1
ATOM 4401 N N . TYR A 1 553 ? -2.906 21.148 27.202 1.00 93.56 553 TYR A N 1
ATOM 4402 C CA . TYR A 1 553 ? -1.792 21.840 26.547 1.00 93.56 553 TYR A CA 1
ATOM 4403 C C . TYR A 1 553 ? -1.135 21.031 25.421 1.00 93.56 553 TYR A C 1
ATOM 4405 O O . TYR A 1 553 ? -0.463 21.624 24.580 1.00 93.56 553 TYR A O 1
ATOM 4413 N N . GLY A 1 554 ? -1.353 19.713 25.355 1.00 91.94 554 GLY A N 1
ATOM 4414 C CA . GLY A 1 554 ? -0.822 18.855 24.292 1.00 91.94 554 GLY A CA 1
ATOM 4415 C C . GLY A 1 554 ? -1.611 18.898 22.976 1.00 91.94 554 GLY A C 1
ATOM 4416 O O . GLY A 1 554 ? -1.358 18.073 22.096 1.00 91.94 554 GLY A O 1
ATOM 4417 N N . ASN A 1 555 ? -2.606 19.789 22.861 1.00 91.88 555 ASN A N 1
ATOM 4418 C CA . ASN A 1 555 ? -3.469 19.918 21.684 1.00 91.88 555 ASN A CA 1
ATOM 4419 C C . ASN A 1 555 ? -2.633 19.982 20.399 1.00 91.88 555 ASN A C 1
ATOM 4421 O O . ASN A 1 555 ? -1.659 20.733 20.335 1.00 91.88 555 ASN A O 1
ATOM 4425 N N . HIS A 1 556 ? -3.014 19.204 19.390 1.00 94.25 556 HIS A N 1
ATOM 4426 C CA . HIS A 1 556 ? -2.335 19.178 18.102 1.00 94.25 556 HIS A CA 1
ATOM 4427 C C . HIS A 1 556 ? -3.261 18.723 16.974 1.00 94.25 556 HIS A C 1
ATOM 4429 O O . HIS A 1 556 ? -4.316 18.110 17.191 1.00 94.25 556 HIS A O 1
ATOM 4435 N N . GLY A 1 557 ? -2.855 19.062 15.756 1.00 94.12 557 GLY A N 1
ATOM 4436 C CA . GLY A 1 557 ? -3.521 18.646 14.539 1.00 94.12 557 GLY A CA 1
ATOM 4437 C C . GLY A 1 557 ? -2.552 18.564 13.373 1.00 94.12 557 GLY A C 1
ATOM 4438 O O . GLY A 1 557 ? -1.634 19.379 13.241 1.00 94.12 557 GLY A O 1
ATOM 4439 N N . ASP A 1 558 ? -2.813 17.594 12.508 1.00 94.69 558 ASP A N 1
ATOM 4440 C CA . ASP A 1 558 ? -1.945 17.248 11.391 1.00 94.69 558 ASP A CA 1
ATOM 4441 C C . ASP A 1 558 ? -2.655 17.570 10.078 1.00 94.69 558 ASP A C 1
ATOM 4443 O O . ASP A 1 558 ? -3.888 17.503 9.980 1.00 94.69 558 ASP A O 1
ATOM 4447 N N . TYR A 1 559 ? -1.870 17.905 9.058 1.00 95.25 559 TYR A N 1
ATOM 4448 C CA . TYR A 1 559 ? -2.342 18.226 7.720 1.00 95.25 559 TYR A CA 1
ATOM 4449 C C . TYR A 1 559 ? -1.499 17.549 6.639 1.00 95.25 559 TYR A C 1
ATOM 4451 O O . TYR A 1 559 ? -0.269 17.619 6.658 1.00 95.25 559 TYR A O 1
ATOM 4459 N N . MET A 1 560 ? -2.164 16.968 5.638 1.00 93.06 560 MET A N 1
ATOM 4460 C CA . MET A 1 560 ? -1.539 16.509 4.393 1.00 93.06 560 MET A CA 1
ATOM 4461 C C . MET A 1 560 ? -2.319 17.080 3.207 1.00 93.06 560 MET A C 1
ATOM 4463 O O . MET A 1 560 ? -3.502 16.777 3.053 1.00 93.06 560 MET A O 1
ATOM 4467 N N . PHE A 1 561 ? -1.682 17.897 2.366 1.00 94.19 561 PHE A N 1
ATOM 4468 C CA . PHE A 1 561 ? -2.356 18.569 1.252 1.00 94.19 561 PHE A CA 1
ATOM 4469 C C . PHE A 1 561 ? -2.837 17.591 0.178 1.00 94.19 561 PHE A C 1
ATOM 4471 O O . PHE A 1 561 ? -2.055 16.795 -0.340 1.00 94.19 561 PHE A O 1
ATOM 4478 N N . GLY A 1 562 ? -4.104 17.736 -0.219 1.00 93.44 562 GLY A N 1
ATOM 4479 C CA . GLY A 1 562 ? -4.769 16.820 -1.137 1.00 93.44 562 GLY A CA 1
ATOM 4480 C C . GLY A 1 562 ? -5.738 17.428 -2.142 1.00 93.44 562 GLY A C 1
ATOM 4481 O O . GLY A 1 562 ? -6.590 16.707 -2.662 1.00 93.44 562 GLY A O 1
ATOM 4482 N N . TRP A 1 563 ? -5.652 18.727 -2.432 1.00 94.75 563 TRP A N 1
ATOM 4483 C CA . TRP A 1 563 ? -6.517 19.323 -3.452 1.00 94.75 563 TRP A CA 1
ATOM 4484 C C . TRP A 1 563 ? -6.096 18.906 -4.864 1.00 94.75 563 TRP A C 1
ATOM 4486 O O . TRP A 1 563 ? -4.914 18.893 -5.216 1.00 94.75 563 TRP A O 1
ATOM 4496 N N . LYS A 1 564 ? -7.082 18.583 -5.703 1.00 92.56 564 LYS A N 1
ATOM 4497 C CA . LYS A 1 564 ? -6.855 18.149 -7.086 1.00 92.56 564 LYS A CA 1
ATOM 4498 C C . LYS A 1 564 ? -6.450 19.312 -7.992 1.00 92.56 564 LYS A C 1
ATOM 4500 O O . LYS A 1 564 ? -7.276 20.146 -8.358 1.00 92.56 564 LYS A O 1
ATOM 4505 N N . GLY A 1 565 ? -5.188 19.299 -8.421 1.00 91.44 565 GLY A N 1
ATOM 4506 C CA . GLY A 1 565 ? -4.631 20.301 -9.330 1.00 91.44 565 GLY A CA 1
ATOM 4507 C C . GLY A 1 565 ? -4.651 21.699 -8.714 1.00 91.44 565 GLY A C 1
ATOM 4508 O O . GLY A 1 565 ? -4.466 21.858 -7.510 1.00 91.44 565 GLY A O 1
ATOM 4509 N N . ASP A 1 566 ? -4.921 22.710 -9.533 1.00 93.50 566 ASP A N 1
ATOM 4510 C CA . ASP A 1 566 ? -4.868 24.116 -9.116 1.00 93.50 566 ASP A CA 1
ATOM 4511 C C . ASP A 1 566 ? -6.111 24.579 -8.324 1.00 93.50 566 ASP A C 1
ATOM 4513 O O . ASP A 1 566 ? -6.245 25.764 -8.027 1.00 93.50 566 ASP A O 1
ATOM 4517 N N . ALA A 1 567 ? -7.026 23.667 -7.960 1.00 94.81 567 ALA A N 1
ATOM 4518 C CA . ALA A 1 567 ? -8.319 23.986 -7.346 1.00 94.81 567 ALA A CA 1
ATOM 4519 C C . ALA A 1 567 ? -8.207 24.846 -6.072 1.00 94.81 567 ALA A C 1
ATOM 4521 O O . ALA A 1 567 ? -8.971 25.796 -5.916 1.00 94.81 567 ALA A O 1
ATOM 4522 N N . LEU A 1 568 ? -7.225 24.584 -5.196 1.00 95.06 568 LEU A N 1
ATOM 4523 C CA . LEU A 1 568 ? -7.012 25.434 -4.019 1.00 95.06 568 LEU A CA 1
ATOM 4524 C C . LEU A 1 568 ? -6.459 26.818 -4.392 1.00 95.06 568 LEU A C 1
ATOM 4526 O O . LEU A 1 568 ? -6.866 27.803 -3.789 1.00 95.06 568 LEU A O 1
ATOM 4530 N N . GLN A 1 569 ? -5.566 26.931 -5.383 1.00 95.44 569 GLN A N 1
ATOM 4531 C CA . GLN A 1 569 ? -5.060 28.244 -5.807 1.00 95.44 569 GLN A CA 1
ATOM 4532 C C . GLN A 1 569 ? -6.182 29.079 -6.432 1.00 95.44 569 GLN A C 1
ATOM 4534 O O . GLN A 1 569 ? -6.332 30.239 -6.068 1.00 95.44 569 GLN A O 1
ATOM 4539 N N . ILE A 1 570 ? -7.028 28.466 -7.270 1.00 93.75 570 ILE A N 1
ATOM 4540 C CA . ILE A 1 570 ? -8.254 29.091 -7.789 1.00 93.75 570 ILE A CA 1
ATOM 4541 C C . ILE A 1 570 ? -9.109 29.610 -6.627 1.00 93.75 570 ILE A C 1
ATOM 4543 O O . ILE A 1 570 ? -9.514 30.768 -6.651 1.00 93.75 570 ILE A O 1
ATOM 4547 N N . ALA A 1 571 ? -9.312 28.800 -5.582 1.00 92.75 571 ALA A N 1
ATOM 4548 C CA . ALA A 1 571 ? -10.110 29.190 -4.421 1.00 92.75 571 ALA A CA 1
ATOM 4549 C C . ALA A 1 571 ? -9.541 30.395 -3.648 1.00 92.75 571 ALA A C 1
ATOM 4551 O O . ALA A 1 571 ? -10.294 31.212 -3.109 1.00 92.75 571 ALA A O 1
ATOM 4552 N N . MET A 1 572 ? -8.211 30.503 -3.578 1.00 93.00 572 MET A N 1
ATOM 4553 C CA . MET A 1 572 ? -7.523 31.618 -2.922 1.00 93.00 572 MET A CA 1
ATOM 4554 C C . MET A 1 572 ? -7.500 32.879 -3.792 1.00 93.00 572 MET A C 1
ATOM 4556 O O . MET A 1 572 ? -7.627 33.981 -3.262 1.00 93.00 572 MET A O 1
ATOM 4560 N N . ASP A 1 573 ? -7.385 32.725 -5.112 1.00 91.81 573 ASP A N 1
ATOM 4561 C CA . ASP A 1 573 ? -7.348 33.829 -6.075 1.00 91.81 573 ASP A CA 1
ATOM 4562 C C . ASP A 1 573 ? -8.738 34.454 -6.297 1.00 91.81 573 ASP A C 1
ATOM 4564 O O . ASP A 1 573 ? -8.840 35.669 -6.476 1.00 91.81 573 ASP A O 1
ATOM 4568 N N . THR A 1 574 ? -9.819 33.661 -6.240 1.00 89.06 574 THR A N 1
ATOM 4569 C CA . THR A 1 574 ? -11.207 34.172 -6.237 1.00 89.06 574 THR A CA 1
ATOM 4570 C C . THR A 1 574 ? -11.691 34.599 -4.849 1.00 89.06 574 THR A C 1
ATOM 4572 O O . THR A 1 574 ? -12.716 35.275 -4.747 1.00 89.06 574 THR A O 1
ATOM 4575 N N . ASN A 1 575 ? -10.947 34.250 -3.791 1.00 86.94 575 ASN A N 1
ATOM 4576 C CA . ASN A 1 575 ? -11.290 34.479 -2.386 1.00 86.94 575 ASN A CA 1
ATOM 4577 C C . ASN A 1 575 ? -12.683 33.916 -2.024 1.00 86.94 575 ASN A C 1
ATOM 4579 O O . ASN A 1 575 ? -13.562 34.638 -1.542 1.00 86.94 575 ASN A O 1
ATOM 4583 N N . CYS A 1 576 ? -12.876 32.616 -2.288 1.00 85.06 576 CYS A N 1
ATOM 4584 C CA . CYS A 1 576 ? -14.088 31.866 -1.945 1.00 85.06 576 CYS A CA 1
ATOM 4585 C C . CYS A 1 576 ? -14.506 32.075 -0.479 1.00 85.06 576 CYS A C 1
ATOM 4587 O O . CYS A 1 576 ? -13.666 32.080 0.420 1.00 85.06 576 CYS A O 1
ATOM 4589 N N . ASN A 1 577 ? -15.813 32.179 -0.220 1.00 80.81 577 ASN A N 1
ATOM 4590 C CA . ASN A 1 577 ? -16.356 32.360 1.127 1.00 80.81 577 ASN A CA 1
ATOM 4591 C C . ASN A 1 577 ? -17.500 31.367 1.395 1.00 80.81 577 ASN A C 1
ATOM 4593 O O . ASN A 1 577 ? -18.497 31.361 0.674 1.00 80.81 577 ASN A O 1
ATOM 4597 N N . GLY A 1 578 ? -17.362 30.551 2.444 1.00 85.19 578 GLY A N 1
ATOM 4598 C CA . GLY A 1 578 ? -18.271 29.441 2.755 1.00 85.19 578 GLY A CA 1
ATOM 4599 C C . GLY A 1 578 ? -17.979 28.160 1.958 1.00 85.19 578 GLY A C 1
ATOM 4600 O O . GLY A 1 578 ? -16.938 28.031 1.321 1.00 85.19 578 GLY A O 1
ATOM 4601 N N . ASP A 1 579 ? -18.913 27.205 1.985 1.00 86.75 579 ASP A N 1
ATOM 4602 C CA . ASP A 1 579 ? -18.826 25.898 1.305 1.00 86.75 579 ASP A CA 1
ATOM 4603 C C . ASP A 1 579 ? -19.164 25.951 -0.199 1.00 86.75 579 ASP A C 1
ATOM 4605 O O . ASP A 1 579 ? -19.227 24.914 -0.862 1.00 86.75 579 ASP A O 1
ATOM 4609 N N . ARG A 1 580 ? -19.426 27.147 -0.745 1.00 88.75 580 ARG A N 1
ATOM 4610 C CA . ARG A 1 580 ? -19.861 27.366 -2.131 1.00 88.75 580 ARG A CA 1
ATOM 4611 C C . ARG A 1 580 ? -18.917 28.318 -2.842 1.00 88.75 580 ARG A C 1
ATOM 4613 O O . ARG A 1 580 ? -18.846 29.493 -2.499 1.00 88.75 580 ARG A O 1
ATOM 4620 N N . CYS A 1 581 ? -18.273 27.830 -3.895 1.00 90.00 581 CYS A N 1
ATOM 4621 C CA . CYS A 1 581 ? -17.535 28.673 -4.825 1.00 90.00 581 CYS A CA 1
ATOM 4622 C C . CYS A 1 581 ? -17.892 28.276 -6.266 1.00 90.00 581 CYS A C 1
ATOM 4624 O O . CYS A 1 581 ? -17.834 27.081 -6.563 1.00 90.00 581 CYS A O 1
ATOM 4626 N N . PRO A 1 582 ? -18.301 29.213 -7.147 1.00 89.69 582 PRO A N 1
ATOM 4627 C CA . PRO A 1 582 ? -18.744 28.898 -8.512 1.00 89.69 582 PRO A CA 1
ATOM 4628 C C . PRO A 1 582 ? -17.716 28.147 -9.369 1.00 89.69 582 PRO A C 1
ATOM 4630 O O . PRO A 1 582 ? -18.091 27.433 -10.295 1.00 89.69 582 PRO A O 1
ATOM 4633 N N . GLU A 1 583 ? -16.430 28.311 -9.064 1.00 90.00 583 GLU A N 1
ATOM 4634 C CA . GLU A 1 583 ? -15.301 27.718 -9.780 1.00 90.00 583 GLU A CA 1
ATOM 4635 C C . GLU A 1 583 ? -14.946 26.292 -9.303 1.00 90.00 583 GLU A C 1
ATOM 4637 O O . GLU A 1 583 ? -14.076 25.649 -9.894 1.00 90.00 583 GLU A O 1
ATOM 4642 N N . LEU A 1 584 ? -15.601 25.786 -8.249 1.00 93.56 584 LEU A N 1
ATOM 4643 C CA . LEU A 1 584 ? -15.291 24.509 -7.592 1.00 93.56 584 LEU A CA 1
ATOM 4644 C C . LEU A 1 584 ? -16.459 23.509 -7.675 1.00 93.56 584 LEU A C 1
ATOM 4646 O O . LEU A 1 584 ? -17.611 23.870 -7.908 1.00 93.56 584 LEU A O 1
ATOM 4650 N N . GLU A 1 585 ? -16.166 22.221 -7.478 1.00 93.12 585 GLU A N 1
ATOM 4651 C CA . GLU A 1 585 ? -17.187 21.173 -7.414 1.00 93.12 585 GLU A CA 1
ATOM 4652 C C . GLU A 1 585 ? -17.751 21.127 -5.994 1.00 93.12 585 GLU A C 1
ATOM 4654 O O . GLU A 1 585 ? -17.007 20.942 -5.033 1.00 93.12 585 GLU A O 1
ATOM 4659 N N . TYR A 1 586 ? -19.068 21.253 -5.854 1.00 94.44 586 TYR A N 1
ATOM 4660 C CA . TYR A 1 586 ? -19.753 21.006 -4.589 1.00 94.44 586 TYR A CA 1
ATOM 4661 C C . TYR A 1 586 ? -20.282 19.569 -4.524 1.00 94.44 586 TYR A C 1
ATOM 4663 O O . TYR A 1 586 ? -20.906 19.091 -5.475 1.00 94.44 586 TYR A O 1
ATOM 4671 N N . GLN A 1 587 ? -20.140 18.918 -3.369 1.00 94.12 587 GLN A N 1
ATOM 4672 C CA . GLN A 1 587 ? -20.894 17.719 -3.020 1.00 94.12 587 GLN A CA 1
ATOM 4673 C C . GLN A 1 587 ? -21.669 17.863 -1.706 1.00 94.12 587 GLN A C 1
ATOM 4675 O O . GLN A 1 587 ? -21.219 18.484 -0.746 1.00 94.12 587 GLN A O 1
ATOM 4680 N N . GLU A 1 588 ? -22.844 17.236 -1.662 1.00 94.50 588 GLU A N 1
ATOM 4681 C CA . GLU A 1 588 ? -23.708 17.213 -0.481 1.00 94.50 588 GLU A CA 1
ATOM 4682 C C . GLU A 1 588 ? -23.058 16.471 0.693 1.00 94.50 588 GLU A C 1
ATOM 4684 O O . GLU A 1 588 ? -22.468 15.402 0.518 1.00 94.50 588 GLU A O 1
ATOM 4689 N N . ILE A 1 589 ? -23.267 16.971 1.915 1.00 94.25 589 ILE A N 1
ATOM 4690 C CA . ILE A 1 589 ? -22.768 16.354 3.157 1.00 94.25 589 ILE A CA 1
ATOM 4691 C C . ILE A 1 589 ? -23.224 14.885 3.268 1.00 94.25 589 ILE A C 1
ATOM 4693 O O . ILE A 1 589 ? -22.442 14.010 3.631 1.00 94.25 589 ILE A O 1
ATOM 4697 N N . ARG A 1 590 ? -24.451 14.565 2.833 1.00 93.00 590 ARG A N 1
ATOM 4698 C CA . ARG A 1 590 ? -24.985 13.188 2.795 1.00 93.00 590 ARG A CA 1
ATOM 4699 C C . ARG A 1 590 ? -24.218 12.240 1.867 1.00 93.00 590 ARG A C 1
ATOM 4701 O O . ARG A 1 590 ? -24.253 11.032 2.094 1.00 93.00 590 ARG A O 1
ATOM 4708 N N . LYS A 1 591 ? -23.547 12.761 0.833 1.00 93.56 591 LYS A N 1
ATOM 4709 C CA . LYS A 1 591 ? -22.623 12.015 -0.039 1.00 93.56 591 LYS A CA 1
ATOM 4710 C C . LYS A 1 591 ? -21.247 11.900 0.624 1.00 93.56 591 LYS A C 1
ATOM 4712 O O . LYS A 1 591 ? -20.690 10.807 0.637 1.00 93.56 591 LYS A O 1
ATOM 4717 N N . GLY A 1 592 ? -20.760 12.970 1.258 1.00 91.94 592 GLY A N 1
ATOM 4718 C CA . GLY A 1 592 ? -19.539 12.954 2.075 1.00 91.94 592 GLY A CA 1
ATOM 4719 C C . GLY A 1 592 ? -19.580 11.904 3.195 1.00 91.94 592 GLY A C 1
ATOM 4720 O O . GLY A 1 592 ? -18.675 11.083 3.299 1.00 91.94 592 GLY A O 1
ATOM 4721 N N . ASN A 1 593 ? -20.682 11.825 3.946 1.00 93.00 593 ASN A N 1
ATOM 4722 C CA . ASN A 1 593 ? -20.917 10.834 5.009 1.00 93.00 593 ASN A CA 1
ATOM 4723 C C . ASN A 1 593 ? -20.832 9.362 4.542 1.00 93.00 593 ASN A C 1
ATOM 4725 O O . ASN A 1 593 ? -20.602 8.469 5.359 1.00 93.00 593 ASN A O 1
ATOM 4729 N N . GLN A 1 594 ? -21.018 9.087 3.245 1.00 91.38 594 GLN A N 1
ATOM 4730 C CA . GLN A 1 594 ? -20.867 7.741 2.668 1.00 91.38 594 GLN A CA 1
ATOM 4731 C C . GLN A 1 594 ? -19.395 7.384 2.398 1.00 91.38 594 GLN A C 1
ATOM 4733 O O . GLN A 1 594 ? -19.074 6.208 2.239 1.00 91.38 594 GLN A O 1
ATOM 4738 N N . CYS A 1 595 ? -18.489 8.367 2.394 1.00 89.62 595 CYS A N 1
ATOM 4739 C CA . CYS A 1 595 ? -17.042 8.169 2.331 1.00 89.62 595 CYS A CA 1
ATOM 4740 C C . CYS A 1 595 ? -16.458 7.831 3.716 1.00 89.62 595 CYS A C 1
ATOM 4742 O O . CYS A 1 595 ? -15.550 8.489 4.217 1.00 89.62 595 CYS A O 1
ATOM 4744 N N . THR A 1 596 ? -17.008 6.805 4.363 1.00 82.31 596 THR A N 1
ATOM 4745 C CA . THR A 1 596 ? -16.600 6.363 5.702 1.00 82.31 596 THR A CA 1
ATOM 4746 C C . THR A 1 596 ? -16.128 4.911 5.679 1.00 82.31 596 THR A C 1
ATOM 4748 O O . THR A 1 596 ? -16.654 4.062 4.955 1.00 82.31 596 THR A O 1
ATOM 4751 N N . LYS A 1 597 ? -15.099 4.604 6.476 1.00 74.25 597 LYS A N 1
ATOM 4752 C CA . LYS A 1 597 ? -14.669 3.224 6.734 1.00 74.25 597 LYS A CA 1
ATOM 4753 C C . LYS A 1 597 ? -15.451 2.665 7.919 1.00 74.25 597 LYS A C 1
ATOM 4755 O O . LYS A 1 597 ? -15.674 3.360 8.905 1.00 74.25 597 LYS A O 1
ATOM 4760 N N . LYS A 1 598 ? -15.838 1.391 7.832 1.00 73.94 598 LYS A N 1
ATOM 4761 C CA . LYS A 1 598 ? -16.302 0.642 9.007 1.00 73.94 598 LYS A CA 1
ATOM 4762 C C . LYS A 1 598 ? -15.133 0.473 9.991 1.00 73.94 598 LYS A C 1
ATOM 4764 O O . LYS A 1 598 ? -14.010 0.297 9.512 1.00 73.94 598 LYS A O 1
ATOM 4769 N N . PRO A 1 599 ? -15.378 0.464 11.313 1.00 67.25 599 PRO A N 1
ATOM 4770 C CA . PRO A 1 599 ? -14.380 0.032 12.287 1.00 67.25 599 PRO A CA 1
ATOM 4771 C C . PRO A 1 599 ? -13.825 -1.349 11.919 1.00 67.25 599 PRO A C 1
ATOM 4773 O O . PRO A 1 599 ? -14.585 -2.246 11.555 1.00 67.25 599 PRO A O 1
ATOM 4776 N N . THR A 1 600 ? -12.503 -1.502 11.983 1.00 60.56 600 THR A N 1
ATOM 4777 C CA . THR A 1 600 ? -11.791 -2.769 11.724 1.00 60.56 600 THR A CA 1
ATOM 4778 C C . THR A 1 600 ? -11.356 -3.479 13.006 1.00 60.56 600 THR A C 1
ATOM 4780 O O . THR A 1 600 ? -10.889 -4.611 12.944 1.00 60.56 600 THR A O 1
ATOM 4783 N N . VAL A 1 601 ? -11.512 -2.823 14.158 1.00 62.84 601 VAL A N 1
ATOM 4784 C CA . VAL A 1 601 ? -11.270 -3.366 15.499 1.00 62.84 601 VAL A CA 1
ATOM 4785 C C . VAL A 1 601 ? -12.577 -3.255 16.280 1.00 62.84 601 VAL A C 1
ATOM 4787 O O . VAL A 1 601 ? -13.179 -2.182 16.321 1.00 62.84 601 VAL A O 1
ATOM 4790 N N . GLU A 1 602 ? -13.023 -4.354 16.888 1.00 68.75 602 GLU A N 1
ATOM 4791 C CA . GLU A 1 602 ? -14.217 -4.378 17.741 1.00 68.75 602 GLU A CA 1
ATOM 4792 C C . GLU A 1 602 ? -13.877 -3.920 19.169 1.00 68.75 602 GLU A C 1
ATOM 4794 O O . GLU A 1 602 ? -13.778 -4.717 20.100 1.00 68.75 602 GLU A O 1
ATOM 4799 N N . GLU A 1 603 ? -13.686 -2.612 19.340 1.00 69.25 603 GLU A N 1
ATOM 4800 C CA . GLU A 1 603 ? -13.534 -1.964 20.647 1.00 69.25 603 GLU A CA 1
ATOM 4801 C C . GLU A 1 603 ? -14.838 -1.246 21.036 1.00 69.25 603 GLU A C 1
ATOM 4803 O O . GLU A 1 603 ? -15.404 -0.488 20.244 1.00 69.25 603 GLU A O 1
ATOM 4808 N N . ASN A 1 604 ? -15.344 -1.470 22.256 1.00 72.31 604 ASN A N 1
ATOM 4809 C CA . ASN A 1 604 ? -16.603 -0.864 22.708 1.00 72.31 604 ASN A CA 1
ATOM 4810 C C . ASN A 1 604 ? -16.420 0.585 23.196 1.00 72.31 604 ASN A C 1
ATOM 4812 O O . ASN A 1 604 ? -16.652 0.903 24.359 1.00 72.31 604 ASN A O 1
ATOM 4816 N N . LEU A 1 605 ? -16.076 1.482 22.274 1.00 74.12 605 LEU A N 1
ATOM 4817 C CA . LEU A 1 605 ? -15.944 2.926 22.510 1.00 74.12 605 LEU A CA 1
ATOM 4818 C C . LEU A 1 605 ? -17.291 3.639 22.787 1.00 74.12 605 LEU A C 1
ATOM 4820 O O . LEU A 1 605 ? -17.328 4.853 22.973 1.00 74.12 605 LEU A O 1
ATOM 4824 N N . SER A 1 606 ? -18.409 2.898 22.792 1.00 72.12 606 SER A N 1
ATOM 4825 C CA . SER A 1 606 ? -19.779 3.430 22.909 1.00 72.12 606 SER A CA 1
ATOM 4826 C C . SER A 1 606 ? -20.327 3.512 24.341 1.00 72.12 606 SER A C 1
ATOM 4828 O O . SER A 1 606 ? -21.455 3.962 24.535 1.00 72.12 606 SER A O 1
ATOM 4830 N N . GLY A 1 607 ? -19.548 3.080 25.335 1.00 86.88 607 GLY A N 1
ATOM 4831 C CA . GLY A 1 607 ? -19.912 3.127 26.751 1.00 86.88 607 GLY A CA 1
ATOM 4832 C C . GLY A 1 607 ? -18.750 3.554 27.644 1.00 86.88 607 GLY A C 1
ATOM 4833 O O . GLY A 1 607 ? -17.722 4.039 27.174 1.00 86.88 607 GLY A O 1
ATOM 4834 N N . TRP A 1 608 ? -18.921 3.357 28.951 1.00 93.56 608 TRP A N 1
ATOM 4835 C CA . TRP A 1 608 ? -17.888 3.651 29.942 1.00 93.56 608 TRP A CA 1
ATOM 4836 C C . TRP A 1 608 ? -16.739 2.635 29.892 1.00 93.56 608 TRP A C 1
ATOM 4838 O O . TRP A 1 608 ? -16.970 1.426 29.854 1.00 93.56 608 TRP A O 1
ATOM 4848 N N . LEU A 1 609 ? -15.509 3.145 29.942 1.00 93.75 609 LEU A N 1
ATOM 4849 C CA . LEU A 1 609 ? -14.249 2.404 29.912 1.00 93.75 609 LEU A CA 1
ATOM 4850 C C . LEU A 1 609 ? -13.531 2.518 31.264 1.00 93.75 609 LEU A C 1
ATOM 4852 O O . LEU A 1 609 ? -13.553 3.577 31.896 1.00 93.75 609 LEU A O 1
ATOM 4856 N N . GLU A 1 610 ? -12.850 1.457 31.698 1.00 92.44 610 GLU A N 1
ATOM 4857 C CA . GLU A 1 610 ? -12.035 1.473 32.927 1.00 92.44 610 GLU A CA 1
ATOM 4858 C C . GLU A 1 610 ? -10.666 2.155 32.718 1.00 92.44 610 GLU A C 1
ATOM 4860 O O . GLU A 1 610 ? -10.124 2.761 33.642 1.00 92.44 610 GLU A O 1
ATOM 4865 N N . GLU A 1 611 ? -10.140 2.126 31.490 1.00 91.75 611 GLU A N 1
ATOM 4866 C CA . GLU A 1 611 ? -8.891 2.772 31.068 1.00 91.75 611 GLU A CA 1
ATOM 4867 C C . GLU A 1 611 ? -9.038 3.443 29.688 1.00 91.75 611 GLU A C 1
ATOM 4869 O O . GLU A 1 611 ? -10.060 3.284 29.018 1.00 91.75 611 GLU A O 1
ATOM 4874 N N . LEU A 1 612 ? -8.039 4.229 29.268 1.00 90.19 612 LEU A N 1
ATOM 4875 C CA . LEU A 1 612 ? -8.016 4.816 27.924 1.00 90.19 612 LEU A CA 1
ATOM 4876 C C . LEU A 1 612 ? -7.624 3.759 26.870 1.00 90.19 612 LEU A C 1
ATOM 4878 O O . LEU A 1 612 ? -6.705 2.972 27.128 1.00 90.19 612 LEU A O 1
ATOM 4882 N N . PRO A 1 613 ? -8.235 3.778 25.666 1.00 85.56 613 PRO A N 1
ATOM 4883 C CA . PRO A 1 613 ? -7.864 2.901 24.554 1.00 85.56 613 PRO A CA 1
ATOM 4884 C C . PRO A 1 613 ? -6.356 2.866 24.282 1.00 85.56 613 PRO A C 1
ATOM 4886 O O . PRO A 1 613 ? -5.659 3.880 24.357 1.00 85.56 613 PRO A O 1
ATOM 4889 N N . GLY A 1 614 ? -5.837 1.674 23.987 1.00 80.62 614 GLY A N 1
ATOM 4890 C CA . GLY A 1 614 ? -4.401 1.444 23.797 1.00 80.62 614 GLY A CA 1
ATOM 4891 C C . GLY A 1 614 ? -3.545 1.508 25.074 1.00 80.62 614 GLY A C 1
ATOM 4892 O O . GLY A 1 614 ? -2.321 1.445 24.971 1.00 80.62 614 GLY A O 1
ATOM 4893 N N . GLY A 1 615 ? -4.147 1.621 26.266 1.00 81.44 615 GLY A N 1
ATOM 4894 C CA . GLY A 1 615 ? -3.431 1.651 27.549 1.00 81.44 615 GLY A CA 1
ATOM 4895 C C . GLY A 1 615 ? -2.710 2.975 27.830 1.00 81.44 615 GLY A C 1
ATOM 4896 O O . GLY A 1 615 ? -1.724 3.004 28.577 1.00 81.44 615 GLY A O 1
ATOM 4897 N N . ALA A 1 616 ? -3.162 4.072 27.211 1.00 85.88 616 ALA A N 1
ATOM 4898 C CA . ALA A 1 616 ? -2.545 5.388 27.343 1.00 85.88 616 ALA A CA 1
ATOM 4899 C C . ALA A 1 616 ? -2.513 5.851 28.811 1.00 85.88 616 ALA A C 1
ATOM 4901 O O . ALA A 1 616 ? -3.543 5.955 29.479 1.00 85.88 616 ALA A O 1
ATOM 4902 N N . GLN A 1 617 ? -1.313 6.136 29.319 1.00 88.44 617 GLN A N 1
ATOM 4903 C CA . GLN A 1 617 ? -1.133 6.571 30.701 1.00 88.44 617 GLN A CA 1
ATOM 4904 C C . GLN A 1 617 ? -1.539 8.039 30.856 1.00 88.44 617 GLN A C 1
ATOM 4906 O O . GLN A 1 617 ? -1.075 8.904 30.111 1.00 88.44 617 GLN A O 1
ATOM 4911 N N . ILE A 1 618 ? -2.376 8.318 31.857 1.00 89.62 618 ILE A N 1
ATOM 4912 C CA . ILE A 1 618 ? -2.671 9.684 32.300 1.00 89.62 618 ILE A CA 1
ATOM 4913 C C . ILE A 1 618 ? -1.355 10.384 32.650 1.00 89.62 618 ILE A C 1
ATOM 4915 O O . ILE A 1 618 ? -0.503 9.792 33.304 1.00 89.62 618 ILE A O 1
ATOM 4919 N N . THR A 1 619 ? -1.190 11.624 32.189 1.00 86.38 619 THR A N 1
ATOM 4920 C CA . THR A 1 619 ? 0.018 12.425 32.422 1.00 86.38 619 THR A CA 1
ATOM 4921 C C . THR A 1 619 ? -0.336 13.874 32.734 1.00 86.38 619 THR A C 1
ATOM 4923 O O . THR A 1 619 ? -0.908 14.579 31.900 1.00 86.38 619 THR A O 1
ATOM 4926 N N . ASP A 1 620 ? 0.021 14.335 33.933 1.00 83.00 620 ASP A N 1
ATOM 4927 C CA . ASP A 1 620 ? -0.177 15.721 34.371 1.00 83.00 620 ASP A CA 1
ATOM 4928 C C . ASP A 1 620 ? 1.044 16.640 34.121 1.00 83.00 620 ASP A C 1
ATOM 4930 O O . ASP A 1 620 ? 2.060 16.238 33.550 1.00 83.00 620 ASP A O 1
ATOM 4934 N N . ALA A 1 621 ? 0.968 17.893 34.590 1.00 74.94 621 ALA A N 1
ATOM 4935 C CA . ALA A 1 621 ? 2.041 18.900 34.515 1.00 74.94 621 ALA A CA 1
ATOM 4936 C C . ALA A 1 621 ? 3.360 18.527 35.236 1.00 74.94 621 ALA A C 1
ATOM 4938 O O . ALA A 1 621 ? 4.317 19.300 35.216 1.00 74.94 621 ALA A O 1
ATOM 4939 N N . ARG A 1 622 ? 3.425 17.365 35.895 1.00 70.56 622 ARG A N 1
ATOM 4940 C CA . ARG A 1 622 ? 4.596 16.806 36.587 1.00 70.56 622 ARG A CA 1
ATOM 4941 C C . ARG A 1 622 ? 5.118 15.538 35.896 1.00 70.56 622 ARG A C 1
ATOM 4943 O O . ARG A 1 622 ? 6.050 14.929 36.420 1.00 70.56 622 ARG A O 1
ATOM 4950 N N . GLY A 1 623 ? 4.529 15.136 34.763 1.00 57.28 623 GLY A N 1
ATOM 4951 C CA . GLY A 1 623 ? 4.883 13.912 34.038 1.00 57.28 623 GLY A CA 1
ATOM 4952 C C . GLY A 1 623 ? 4.545 12.633 34.810 1.00 57.28 623 GLY A C 1
ATOM 4953 O O . GLY A 1 623 ? 5.311 11.671 34.753 1.00 57.28 623 GLY A O 1
ATOM 4954 N N . LYS A 1 624 ? 3.450 12.658 35.580 1.00 52.38 624 LYS A N 1
ATOM 4955 C CA . LYS A 1 624 ? 2.940 11.556 36.408 1.00 52.38 624 LYS A CA 1
ATOM 4956 C C . LYS A 1 624 ? 1.514 11.174 36.048 1.00 52.38 624 LYS A C 1
ATOM 4958 O O . LYS A 1 624 ? 0.781 12.092 35.614 1.00 52.38 624 LYS A O 1
#

pLDDT: mean 82.92, std 15.37, range [36.53, 97.81]

Sequence (624 aa):
MMGTLPGGLSWLHIAVIIALLFPSLAIYRLFFHPLAKFPGPKLAAITRYVEAYYDVVCGGQYTFKIAEMHKKYGPIVRISPYELHVNDPAFFEKLYNREGHWNKYDWAYDAHGMPLSTISAIDHNVHKHRRAAMNSFFSKANVVNRQGTVQRLVSKLCHRLDGFATNSKRPHIKLGAALGALTRDVATEFLLGKSFGNLDADDFRAELEKLPYLTAVLSEGLRFSPALATRMARVAPDRDLVYGKQRIPAGTPVGMTALLMHTDPEVYPDPMRFDPDRWMDAEARRRMDKAYAPFGRGTRICIGMHLAWVELYMVVAAIVQRFDFEFDADAAKDVTWNAFNASMYPEDIDLPSAATCTTCTFGQDFSNYWTAVLFFRARNGTYHQIAQKGNVYFEESNGGMTVYYTASYNNTTVTAFKPGFRMIVGDPTLRTREDALRYRQLTYTCLQNPLTRTNETLDMPKEPCPAGIMANLRFPTCWDGVNLDSPDHASHVSYPESGTFENGGPCPSTHPVRIPQLFYEVIWDTTPFNDKSEWPEDGSQPFVWSYGDVTGYGNHGDYMFGWKGDALQIAMDTNCNGDRCPELEYQEIRKGNQCTKKPTVEENLSGWLEELPGGAQITDARGK

Foldseek 3Di:
DQDDDPPPDDPVNVVVCVVVVLVVQLCCLCPPPPCVPAAFDSVQSSACVVVCCCVPVVPHNVLVVVVVRCVVRNQWYSRHVFEIEGLDLVCQCVQFAADAWKFFDLVVQVVVVCCVDLLSPGGPVSNVVNVVVCLVLLPLVNLVVCLVVLVVLAVLQAVLVVVQCPDPVHVDADVVLQLVLSVVQCCCCSPPVDGPPSSVPRHGFWFDADDQLLVLLLLLVLLQVQPFQDWGWMFQQPDWGDDPPDTHDHRGTYTYGLNSLSQDCVLPPVSVDRDSVCCVDPVSVVSNVSSRQSQGHYPNGHSNVSVVVRSSNTRVVRVVVPDDDDDQPLNCQPDDQALPRPPDDVVPDQSLVRHPAALAQFGQFSKDKDWFWKWFQFQVGWIATWFWAAAVVGRLARGDWDKDWFQAPVPDGADEQDRFAKAKAFAQVDFDPVVLVQRVKFWKDQACDRPDDDDTHLWDDLAHRQAAMKTKDKAAFFAQVPDSADPVRHPRGHAAPDDHRNVVGARDPNRRGGYTTIMITTGTRCNVVNPCNRPDPVSQGRMATLLQHSTNSRTMMIIHGNGHPCQVSVCSNVRDDPSDDPSTDGDDSVRSNVSDDDDSDPDCSVDIGNARPPRRHHQHPVRD

Radius of gyration: 32.93 Å; chains: 1; bounding box: 79×87×83 Å

Secondary structure (DSSP, 8-state):
--PPPTTS--HHHHHHHHHHHHHHHHHIIIIISTTTTS-S-HHHHH-THHHHIIIIITTSTHHHHHHHHHHHH-SEEE-SSS-EEE--HHHHHH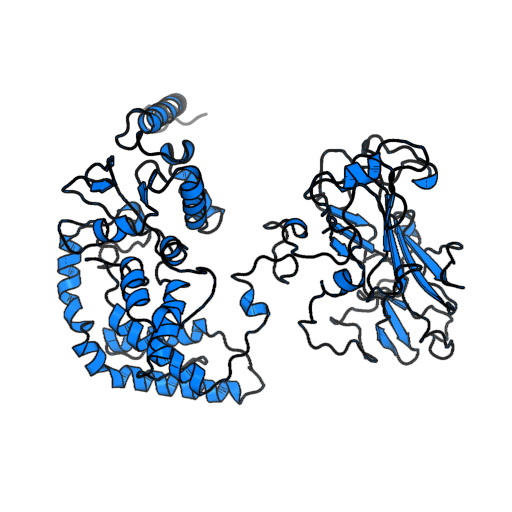HS-SSS--EEPHHHHHTTS-TTSSTT--SHHHHHHHHHTTTTTTSHHHHHTTHHHHHHHHHHHHHHHHHHHT-TT-----HHHHHHHHHHHHHHHHHHS----GGGSS---------HHHHHHHHHHHHHS-S--SB--EE-SSS-EEETTEEEPTT-EEE-BHHHHHT-TTTSSSTTS--SGGGTSHHHHHHHTTT--TT--GGGS-STHHHHHHHHHHHHHHHHHH------TTTTGGG---TT-TT--TTT--TGGG-S--SSSBTTB--EEEEPPEEEE-TTS-EEEPPB---TT-TTS-S--EEEEE--TT----PPP-TT-EEEEE-TT--SHHHHTTSTTEEEEE-SSTT-----BSSPPSS--TT-EEEEEE---EE-SS-SS-TTSSTTEE--SSS-TTTTPPPPTTS-EE--EEEEEEEE--GGG--TTSS-TTS---EEETT-BSSSTT-EEEEE--B-TTHHHHHHHTT--SS--TTS-B--HHHHTTS-PPPSS---TTS-BSS-GGGPPPB-TT--